Protein AF-A0A1X7VWG6-F1 (afdb_monomer_lite)

Radius of gyration: 55.81 Å; chains: 1; bounding box: 174×67×155 Å

InterPro domains:
  IPR019139 Leucine-rich repeat flightless-interacting protein 1/2 [PF09738] (57-255)
  IPR019139 Leucine-rich repeat flightless-interacting protein 1/2 [PTHR19212] (151-251)

Sequence (400 aa):
MSSPEDNTSYVDASPNKIPRSTSNSMDKSRSRSYLTKDISISIDEGDALKKISEEAEEKLQREKKKTAEARSYYIQKRVQEQANYSDEEGESGGGGDGVTTTSTPINRRLLDHDTGSPLLSRGPVRSSSRPSSSLGYSDDNLANGIDKHEKYLELESKYKEALVSQAKLYDEKTALVYQVETLKDQLEDSQQTNYQLKQSAQRQQSQILLSKHTEDSLHGDIDKLRHQIRYRDDFMETHGLHLPTIEEEDETETEKMTIQFFPMEERDQLLKQISDLKAEIEDVKTNMVVTPPSDSLLRGEETKDIVRESTRLVSEYKNKLQLSDAENTRLEGTVERLKGQVVRYKTQLEEMEKREDELLKEKRALSREARRLQSTVDDLESDNELLKRRVEQMRKKQKD

Secondary structure (DSSP, 8-state):
-------------PPP---------SSHHHHHHHHHHHHHHHHHHHHHHHHHHHHHHHHHHHHHHHHHHHHHHHHHHHHHHHHHHHHHTSS-------------------------------------PPPP------THHHHHHHHHHHHHHHHHHHHHHHHHHHHHHHHHHHHHHHHHHHHHHHHHHHHHHHHHHHHHHHHHHHHHHHHHHHHHHHHHHHHHHHHHHHHHHHHHHHTT-----------------------HHHHHHHHHHHHHHHHHHHHHHHHS-----THHHHHHHHHHHHHHHHHHHHHHHHHHHHHHHHHHHHHHHHHHHHHHHHHHHHHHHHHHHHHHHHHHHHHHHHHHHHHHHHHHHHHHHHHHHHHHHHHHHHHHHTT-

Organism: Amphimedon queenslandica (NCBI:txid400682)

pLDDT: mean 73.13, std 21.04, range [34.44, 97.81]

Foldseek 3Di:
DDDDDDDDDDDDDDDDDDDDDDDDPPPPVVVVVVVVVVVVVVVVVVVVVVVVVVVVVVVVVVVVVVVVVVVVVVVVVVVVVVVVVVVVPPDDDDDDDDDDDDDDDDDDDDDDDDDDDDDDDDDDDDDDDDDDDDDDDDVVVVVVVVVVVVVVVVVVVVVVVVVVVVVVVVVVVVVVVVVVVVVVVVVVVVVVVVVVVVVVVVVVVVVVVVVVVVVVVVVVVVVVVVVVVVVVVVVCVVVVNDDPPPPDDDDDDDDDDDPDDDDPVVVVVVVVVVVVVVVVVVVVVVVDPDPDPPPPVVVVVVVVVVVVVVVVVVVVVVVVVVVVVVVVVVVVVVVVVVVVVVVVVVVVVVVVVVVVVVVVVVVVVVVVVVVVVVVVVVVVVVVVVVVVVVVVVVVVVVVD

Structure (mmCIF, N/CA/C/O backbone):
data_AF-A0A1X7VWG6-F1
#
_entry.id   AF-A0A1X7VWG6-F1
#
loop_
_atom_site.group_PDB
_atom_site.id
_atom_site.type_symbol
_atom_site.label_atom_id
_atom_site.label_alt_id
_atom_site.label_comp_id
_atom_site.label_asym_id
_atom_site.label_entity_id
_atom_site.label_seq_id
_atom_site.pdbx_PDB_ins_code
_atom_site.Cartn_x
_atom_site.Cartn_y
_atom_site.Cartn_z
_atom_site.occupancy
_atom_site.B_iso_or_equiv
_atom_site.auth_seq_id
_atom_site.auth_comp_id
_atom_site.auth_asym_id
_atom_site.auth_atom_id
_atom_site.pdbx_PDB_model_num
ATOM 1 N N . MET A 1 1 ? -106.901 -22.732 15.974 1.00 39.72 1 MET A N 1
ATOM 2 C CA . MET A 1 1 ? -106.124 -23.782 15.283 1.00 39.72 1 MET A CA 1
ATOM 3 C C . MET A 1 1 ? -104.674 -23.533 15.648 1.00 39.72 1 MET A C 1
ATOM 5 O O . MET A 1 1 ? -104.261 -22.401 15.476 1.00 39.72 1 MET A O 1
ATOM 9 N N . SER A 1 2 ? -103.840 -24.416 16.167 1.00 38.09 2 SER A N 1
ATOM 10 C CA . SER A 1 2 ? -103.926 -25.668 16.921 1.00 38.09 2 SER A CA 1
ATOM 11 C C . SER A 1 2 ? -102.507 -25.830 17.495 1.00 38.09 2 SER A C 1
ATOM 13 O O . SER A 1 2 ? -101.545 -25.598 16.768 1.00 38.09 2 SER A O 1
ATOM 15 N N . SER A 1 3 ? -102.383 -26.187 18.772 1.00 42.78 3 SER A N 1
ATOM 16 C CA . SER A 1 3 ? -101.175 -26.793 19.381 1.00 42.78 3 SER A CA 1
ATOM 17 C C . SER A 1 3 ? -101.025 -28.257 18.868 1.00 42.78 3 SER A C 1
ATOM 19 O O . SER A 1 3 ? -101.927 -28.656 18.119 1.00 42.78 3 SER A O 1
ATOM 21 N N . PRO A 1 4 ? -100.037 -29.113 19.258 1.00 57.97 4 PRO A N 1
ATOM 22 C CA . PRO A 1 4 ? -99.090 -29.015 20.390 1.00 57.97 4 PRO A CA 1
ATOM 23 C C . PRO A 1 4 ? -97.657 -29.617 20.215 1.00 57.97 4 PRO A C 1
ATOM 25 O O . PRO A 1 4 ? -97.334 -30.225 19.203 1.00 57.97 4 PRO A O 1
ATOM 28 N N . GLU A 1 5 ? -96.830 -29.348 21.240 1.00 48.75 5 GLU A N 1
ATOM 29 C CA . GLU A 1 5 ? -95.862 -30.191 21.998 1.00 48.75 5 GLU A CA 1
ATOM 30 C C . GLU A 1 5 ? -95.100 -31.366 21.347 1.00 48.75 5 GLU A C 1
ATOM 32 O O . GLU A 1 5 ? -95.691 -32.215 20.692 1.00 48.75 5 GLU A O 1
ATOM 37 N N . ASP A 1 6 ? -93.784 -31.446 21.616 1.00 39.75 6 ASP A N 1
ATOM 38 C CA . ASP A 1 6 ? -93.112 -32.475 22.456 1.00 39.75 6 ASP A CA 1
ATOM 39 C C . ASP A 1 6 ? -91.589 -32.525 22.135 1.00 39.75 6 ASP A C 1
ATOM 41 O O . ASP A 1 6 ? -91.187 -32.546 20.978 1.00 39.75 6 ASP A O 1
ATOM 45 N N . ASN A 1 7 ? -90.675 -32.316 23.094 1.00 34.97 7 ASN A N 1
ATOM 46 C CA . ASN A 1 7 ? -90.161 -33.278 24.087 1.00 34.97 7 ASN A CA 1
ATOM 47 C C . ASN A 1 7 ? -88.907 -34.018 23.572 1.00 34.97 7 ASN A C 1
ATOM 49 O O . ASN A 1 7 ? -88.964 -34.729 22.574 1.00 34.97 7 ASN A O 1
ATOM 53 N N . THR A 1 8 ? -87.759 -33.839 24.236 1.00 44.66 8 THR A N 1
ATOM 54 C CA . THR A 1 8 ? -86.925 -34.931 24.791 1.00 44.66 8 THR A CA 1
ATOM 55 C C . THR A 1 8 ? -85.580 -34.420 25.316 1.00 44.66 8 THR A C 1
ATOM 57 O O . THR A 1 8 ? -84.874 -33.622 24.702 1.00 44.66 8 THR A O 1
ATOM 60 N N . SER A 1 9 ? -85.256 -34.915 26.505 1.00 38.38 9 SER A N 1
ATOM 61 C CA . SER A 1 9 ? -84.018 -34.769 27.253 1.00 38.38 9 SER A CA 1
ATOM 62 C C . SER A 1 9 ? -83.072 -35.957 27.007 1.00 38.38 9 SER A C 1
ATOM 64 O O . SER A 1 9 ? -83.515 -37.034 26.618 1.00 38.38 9 SER A O 1
ATOM 66 N N . TYR A 1 10 ? -81.802 -35.751 27.391 1.00 36.12 10 TYR A N 1
ATOM 67 C CA . TYR A 1 10 ? -80.808 -36.754 27.826 1.00 36.12 10 TYR A CA 1
ATOM 68 C C . TYR A 1 10 ? -80.123 -37.612 26.742 1.00 36.12 10 TYR A C 1
ATOM 70 O O . TYR A 1 10 ? -80.808 -38.326 26.030 1.00 36.12 10 TYR A O 1
ATOM 78 N N . VAL A 1 11 ? -78.775 -37.600 26.663 1.00 41.75 11 VAL A N 1
ATOM 79 C CA . VAL A 1 11 ? -77.890 -38.682 27.175 1.00 41.75 11 VAL A CA 1
ATOM 80 C C . VAL A 1 11 ? -76.445 -38.168 27.375 1.00 41.75 11 VAL A C 1
ATOM 82 O O . VAL A 1 11 ? -75.848 -37.533 26.512 1.00 41.75 11 VAL A O 1
ATOM 85 N N . ASP A 1 12 ? -75.936 -38.494 28.559 1.00 42.66 12 ASP A N 1
ATOM 86 C CA . ASP A 1 12 ? -74.574 -38.514 29.099 1.00 42.66 12 ASP A CA 1
ATOM 87 C C . ASP A 1 12 ? -73.488 -39.137 28.180 1.00 42.66 12 ASP A C 1
ATOM 89 O O . ASP A 1 12 ? -73.688 -40.202 27.593 1.00 42.66 12 ASP A O 1
ATOM 93 N N . ALA A 1 13 ? -72.303 -38.516 28.098 1.00 38.91 13 ALA A N 1
ATOM 94 C CA . ALA A 1 13 ? -71.093 -39.149 27.566 1.00 38.91 13 ALA A CA 1
ATOM 95 C C . ALA A 1 13 ? -69.836 -38.622 28.284 1.00 38.91 13 ALA A C 1
ATOM 97 O O . ALA A 1 13 ? -69.401 -37.485 28.104 1.00 38.91 13 ALA A O 1
ATOM 98 N N . SER A 1 14 ? -69.261 -39.503 29.104 1.00 45.00 14 SER A N 1
ATOM 99 C CA . SER A 1 14 ? -68.030 -39.350 29.887 1.00 45.00 14 SER A CA 1
ATOM 100 C C . SER A 1 14 ? -66.820 -38.788 29.113 1.00 45.00 14 SER A C 1
ATOM 102 O O . SER A 1 14 ? -66.649 -39.083 27.928 1.00 45.00 14 SER A O 1
ATOM 104 N N . PRO A 1 15 ? -65.894 -38.075 29.788 1.00 48.12 15 PRO A N 1
ATOM 105 C CA . PRO A 1 15 ? -64.672 -37.584 29.167 1.00 48.12 15 PRO A CA 1
ATOM 106 C C . PRO A 1 15 ? -63.685 -38.726 28.888 1.00 48.12 15 PRO A C 1
ATOM 108 O O . PRO A 1 15 ? -63.329 -39.530 29.754 1.00 48.12 15 PRO A O 1
ATOM 111 N N . ASN A 1 16 ? -63.237 -38.762 27.638 1.00 43.44 16 ASN A N 1
ATOM 112 C CA . ASN A 1 16 ? -62.308 -39.729 27.079 1.00 43.44 16 ASN A CA 1
ATOM 113 C C . ASN A 1 16 ? -60.942 -39.655 27.794 1.00 43.44 16 ASN A C 1
ATOM 115 O O . ASN A 1 16 ? -60.327 -38.592 27.892 1.00 43.44 16 ASN A O 1
ATOM 119 N N . LYS A 1 17 ? -60.461 -40.796 28.302 1.00 45.31 17 LYS A N 1
ATOM 120 C CA . LYS A 1 17 ? -59.152 -40.936 28.956 1.00 45.31 17 LYS A CA 1
ATOM 121 C C . LYS A 1 17 ? -58.031 -40.699 27.939 1.00 45.31 17 LYS A C 1
ATOM 123 O O . LYS A 1 17 ? -57.830 -41.508 27.039 1.00 45.31 17 LYS A O 1
ATOM 128 N N . ILE A 1 18 ? -57.255 -39.634 28.127 1.00 45.34 18 ILE A N 1
ATOM 129 C CA . ILE A 1 18 ? -55.963 -39.443 27.455 1.00 45.34 18 ILE A CA 1
ATOM 130 C C . ILE A 1 18 ? -54.973 -40.467 28.042 1.00 45.34 18 ILE A C 1
ATOM 132 O O . ILE A 1 18 ? -54.827 -40.523 29.270 1.00 45.34 18 ILE A O 1
ATOM 136 N N . PRO A 1 19 ? -54.278 -41.283 27.230 1.00 42.38 19 PRO A N 1
ATOM 137 C CA . PRO A 1 19 ? -53.265 -42.186 27.750 1.00 42.38 19 PRO A CA 1
ATOM 138 C C . PRO A 1 19 ? -52.040 -41.371 28.183 1.00 42.38 19 PRO A C 1
ATOM 140 O O . PRO A 1 19 ? -51.460 -40.620 27.401 1.00 42.38 19 PRO A O 1
ATOM 143 N N . ARG A 1 20 ? -51.627 -41.530 29.445 1.00 46.84 20 ARG A N 1
ATOM 144 C CA . ARG A 1 20 ? -50.318 -41.069 29.920 1.00 46.84 20 ARG A CA 1
ATOM 145 C C . ARG A 1 20 ? -49.237 -41.854 29.173 1.00 46.84 20 ARG A C 1
ATOM 147 O O . ARG A 1 20 ? -49.048 -43.037 29.445 1.00 46.84 20 ARG A O 1
ATOM 154 N N . SER A 1 21 ? -48.526 -41.204 28.254 1.00 39.91 21 SER A N 1
ATOM 155 C CA . SER A 1 21 ? -47.309 -41.757 27.663 1.00 39.91 21 SER A CA 1
ATOM 156 C C . SER A 1 21 ? -46.189 -41.724 28.700 1.00 39.91 21 SER A C 1
ATOM 158 O O . SER A 1 21 ? -45.699 -40.664 29.096 1.00 39.91 21 SER A O 1
ATOM 160 N N . THR A 1 22 ? -45.796 -42.905 29.151 1.00 46.94 22 THR A N 1
ATOM 161 C CA . THR A 1 22 ? -44.573 -43.154 29.903 1.00 46.94 22 THR A CA 1
ATOM 162 C C . THR A 1 22 ? -43.342 -42.895 29.033 1.00 46.94 22 THR A C 1
ATOM 164 O O . THR A 1 22 ? -43.281 -43.348 27.896 1.00 46.94 22 THR A O 1
ATOM 167 N N . SER A 1 23 ? -42.358 -42.212 29.627 1.00 48.56 23 SER A N 1
ATOM 168 C CA . SER A 1 23 ? -40.915 -42.295 29.350 1.00 48.56 23 SER A CA 1
ATOM 169 C C . SER A 1 23 ? -40.435 -42.159 27.897 1.00 48.56 23 SER A C 1
ATOM 171 O O . SER A 1 23 ? -40.418 -43.127 27.145 1.00 48.56 23 SER A O 1
ATOM 173 N N . ASN A 1 24 ? -39.833 -41.009 27.578 1.00 43.03 24 ASN A N 1
ATOM 174 C CA . ASN A 1 24 ? -38.799 -40.938 26.544 1.00 43.03 24 ASN A CA 1
ATOM 175 C C . ASN A 1 24 ? -37.563 -40.208 27.101 1.00 43.03 24 ASN A C 1
ATOM 177 O O . ASN A 1 24 ? -37.384 -39.006 26.921 1.00 43.03 24 ASN A O 1
ATOM 181 N N . SER A 1 25 ? -36.726 -40.939 27.849 1.00 46.69 25 SER A N 1
ATOM 182 C CA . SER A 1 25 ? -35.428 -40.454 28.354 1.00 46.69 25 SER A CA 1
ATOM 183 C C . SER A 1 25 ? -34.228 -41.018 27.579 1.00 46.69 25 SER A C 1
ATOM 185 O O . SER A 1 25 ? -33.096 -40.858 28.029 1.00 46.69 25 SER A O 1
ATOM 187 N N . MET A 1 26 ? -34.436 -41.677 26.432 1.00 52.75 26 MET A N 1
ATOM 188 C CA . MET A 1 26 ? -33.355 -42.362 25.706 1.00 52.75 26 MET A CA 1
ATOM 189 C C . MET A 1 26 ? -32.724 -41.589 24.538 1.00 52.75 26 MET A C 1
ATOM 191 O O . MET A 1 26 ? -31.754 -42.088 23.976 1.00 52.75 26 MET A O 1
ATOM 195 N N . ASP A 1 27 ? -33.166 -40.370 24.206 1.00 50.59 27 ASP A N 1
ATOM 196 C CA . ASP A 1 27 ? -32.679 -39.698 22.981 1.00 50.59 27 ASP A CA 1
ATOM 197 C C . ASP A 1 27 ? -31.819 -38.438 23.197 1.00 50.59 27 ASP A C 1
ATOM 199 O O . ASP A 1 27 ? -31.278 -37.865 22.259 1.00 50.59 27 ASP A O 1
ATOM 203 N N . LYS A 1 28 ? -31.589 -38.015 24.449 1.00 49.47 28 LYS A N 1
ATOM 204 C CA . LYS A 1 28 ? -30.690 -36.873 24.732 1.00 49.47 28 LYS A CA 1
ATOM 205 C C . LYS A 1 28 ? -29.207 -37.255 24.744 1.00 49.47 28 LYS A C 1
ATOM 207 O O . LYS A 1 28 ? -28.359 -36.409 24.468 1.00 49.47 28 LYS A O 1
ATOM 212 N N . SER A 1 29 ? -28.884 -38.516 25.034 1.00 53.94 29 SER A N 1
ATOM 213 C CA . SER A 1 29 ? -27.495 -38.994 25.117 1.00 53.94 29 SER A CA 1
ATOM 214 C C . SER A 1 29 ? -26.881 -39.264 23.742 1.00 53.94 29 SER A C 1
ATOM 216 O O . SER A 1 29 ? -25.688 -39.040 23.556 1.00 53.94 29 SER A O 1
ATOM 218 N N . ARG A 1 30 ? -27.689 -39.680 22.754 1.00 54.09 30 ARG A N 1
ATOM 219 C CA . ARG A 1 30 ? -27.232 -39.868 21.370 1.00 54.09 30 ARG A CA 1
ATOM 220 C C . ARG A 1 30 ? -26.955 -38.531 20.687 1.00 54.09 30 ARG A C 1
ATOM 222 O O . ARG A 1 30 ? -25.843 -38.346 20.210 1.00 54.09 30 ARG A O 1
ATOM 229 N N . SER A 1 31 ? -27.875 -37.564 20.737 1.00 54.50 31 SER A N 1
ATOM 230 C CA . SER A 1 31 ? -27.630 -36.228 20.162 1.00 54.50 31 SER A CA 1
ATOM 231 C C . SER A 1 31 ? -26.478 -35.477 20.838 1.00 54.50 31 SER A C 1
ATOM 233 O O . SER A 1 31 ? -25.708 -34.820 20.145 1.00 54.50 31 SER A O 1
ATOM 235 N N . ARG A 1 32 ? -26.290 -35.622 22.162 1.00 54.19 32 ARG A N 1
ATOM 236 C CA . ARG A 1 32 ? -25.093 -35.091 22.841 1.00 54.19 32 ARG A CA 1
ATOM 237 C C . ARG A 1 32 ? -23.807 -35.759 22.356 1.00 54.19 32 ARG A C 1
ATOM 239 O O . ARG A 1 32 ? -22.836 -35.048 22.155 1.00 54.19 32 ARG A O 1
ATOM 246 N N . SER A 1 33 ? -23.811 -37.077 22.135 1.00 57.66 33 SER A N 1
ATOM 247 C CA . SER A 1 33 ? -22.634 -37.828 21.673 1.00 57.66 33 SER A CA 1
ATOM 248 C C . SER A 1 33 ? -22.170 -37.445 20.267 1.00 57.66 33 SER A C 1
ATOM 250 O O . SER A 1 33 ? -20.972 -37.549 20.004 1.00 57.66 33 SER A O 1
ATOM 252 N N . TYR A 1 34 ? -23.081 -37.071 19.364 1.00 53.56 34 TYR A N 1
ATOM 253 C CA . TYR A 1 34 ? -22.711 -36.623 18.017 1.00 53.56 34 TYR A CA 1
ATOM 254 C C . TYR A 1 34 ? -22.183 -35.187 18.051 1.00 53.56 34 TYR A C 1
ATOM 256 O O . TYR A 1 34 ? -21.086 -34.946 17.563 1.00 53.56 34 TYR A O 1
ATOM 264 N N . LEU A 1 35 ? -22.853 -34.280 18.777 1.00 57.31 35 LEU A N 1
ATOM 265 C CA . LEU A 1 35 ? -22.359 -32.910 18.963 1.00 57.31 35 LEU A CA 1
ATOM 266 C C . LEU A 1 35 ? -20.984 -32.863 19.639 1.00 57.31 35 LEU A C 1
ATOM 268 O O . LEU A 1 35 ? -20.124 -32.103 19.213 1.00 57.31 35 LEU A O 1
ATOM 272 N N . THR A 1 36 ? -20.742 -33.665 20.682 1.00 57.62 36 THR A N 1
ATOM 273 C CA . THR A 1 36 ? -19.430 -33.664 21.347 1.00 57.62 36 THR A CA 1
ATOM 274 C C . THR A 1 36 ? -18.334 -34.252 20.471 1.00 57.62 36 THR A C 1
ATOM 276 O O . THR A 1 36 ? -17.204 -33.793 20.583 1.00 57.62 36 THR A O 1
ATOM 279 N N . LYS A 1 37 ? -18.650 -35.222 19.597 1.00 59.47 37 LYS A N 1
ATOM 280 C CA . LYS A 1 37 ? -17.688 -35.767 18.629 1.00 59.47 37 LYS A CA 1
ATOM 281 C C . LYS A 1 37 ? -17.333 -34.749 17.549 1.00 59.47 37 LYS A C 1
ATOM 283 O O . LYS A 1 37 ? -16.150 -34.558 17.294 1.00 59.47 37 LYS A O 1
ATOM 288 N N . ASP A 1 38 ? -18.319 -34.059 16.988 1.00 57.53 38 ASP A N 1
ATOM 289 C CA . ASP A 1 38 ? -18.089 -33.049 15.949 1.00 57.53 38 ASP A CA 1
ATOM 290 C C . ASP A 1 38 ? -17.334 -31.828 16.502 1.00 57.53 38 ASP A C 1
ATOM 292 O O . ASP A 1 38 ? -16.437 -31.300 15.848 1.00 57.53 38 ASP A O 1
ATOM 296 N N . ILE A 1 39 ? -17.613 -31.435 17.752 1.00 57.47 39 ILE A N 1
ATOM 297 C CA . ILE A 1 39 ? -16.854 -30.390 18.454 1.00 57.47 39 ILE A CA 1
ATOM 298 C C . ILE A 1 39 ? -15.411 -30.845 18.716 1.00 57.47 39 ILE A C 1
ATOM 300 O O . ILE A 1 39 ? -14.491 -30.072 18.470 1.00 57.47 39 ILE A O 1
ATOM 304 N N . SER A 1 40 ? -15.181 -32.086 19.165 1.00 57.69 40 SER A N 1
ATOM 305 C CA . SER A 1 40 ? -13.812 -32.590 19.367 1.00 57.69 40 SER A CA 1
ATOM 306 C C . SER A 1 40 ? -13.024 -32.707 18.058 1.00 57.69 40 SER A C 1
ATOM 308 O O . SER A 1 40 ? -11.878 -32.282 18.015 1.00 57.69 40 SER A O 1
ATOM 310 N N . ILE A 1 41 ? -13.651 -33.180 16.973 1.00 59.59 41 ILE A N 1
ATOM 311 C CA . ILE A 1 41 ? -13.011 -33.292 15.652 1.00 59.59 41 ILE A CA 1
ATOM 312 C C . ILE A 1 41 ? -12.660 -31.900 15.105 1.00 59.59 41 ILE A C 1
ATOM 314 O O . ILE A 1 41 ? -11.573 -31.709 14.570 1.00 59.59 41 ILE A O 1
ATOM 318 N N . SER A 1 42 ? -13.534 -30.907 15.301 1.00 59.69 42 SER A N 1
ATOM 319 C CA . SER A 1 42 ? -13.276 -29.525 14.883 1.00 59.69 42 SER A CA 1
ATOM 320 C C . SER A 1 42 ? -12.175 -28.836 15.700 1.00 59.69 42 SER A C 1
ATOM 322 O O . SER A 1 42 ? -11.487 -27.967 15.163 1.00 59.69 42 SER A O 1
ATOM 324 N N . ILE A 1 43 ? -12.007 -29.187 16.980 1.00 60.03 43 ILE A N 1
ATOM 325 C CA . ILE A 1 43 ? -10.912 -28.682 17.824 1.00 60.03 43 ILE A CA 1
ATOM 326 C C . ILE A 1 43 ? -9.584 -29.321 17.392 1.00 60.03 43 ILE A C 1
ATOM 328 O O . ILE A 1 43 ? -8.602 -28.604 17.204 1.00 60.03 43 ILE A O 1
ATOM 332 N N . ASP A 1 44 ? -9.580 -30.630 17.131 1.00 67.19 44 ASP A N 1
ATOM 333 C CA . ASP A 1 44 ? -8.394 -31.361 16.674 1.00 67.19 44 ASP A CA 1
ATOM 334 C C . ASP A 1 44 ? -7.935 -30.911 15.268 1.00 67.19 44 ASP A C 1
ATOM 336 O O . ASP A 1 44 ? -6.735 -30.751 15.027 1.00 67.19 44 ASP A O 1
ATOM 340 N N . GLU A 1 45 ? -8.865 -30.631 14.342 1.00 69.06 45 GLU A N 1
ATOM 341 C CA . GLU A 1 45 ? -8.546 -30.016 13.040 1.00 69.06 45 GLU A CA 1
ATOM 342 C C . GLU A 1 45 ? -8.037 -28.577 13.188 1.00 69.06 45 GLU A C 1
ATOM 344 O O . GLU A 1 45 ? -7.093 -28.184 12.500 1.00 69.06 45 GLU A O 1
ATOM 349 N N . GLY A 1 46 ? -8.614 -27.791 14.102 1.00 72.75 46 GLY A N 1
ATOM 350 C CA . GLY A 1 46 ? -8.161 -26.429 14.391 1.00 72.75 46 GLY A CA 1
ATOM 351 C C . GLY A 1 46 ? -6.718 -26.386 14.902 1.00 72.75 46 GLY A C 1
ATOM 352 O O . GLY A 1 46 ? -5.915 -25.571 14.439 1.00 72.75 46 GLY A O 1
ATOM 353 N N . ASP A 1 47 ? -6.360 -27.309 15.794 1.00 75.12 47 ASP A N 1
ATOM 354 C CA . ASP A 1 47 ? -5.003 -27.439 16.326 1.00 75.12 47 ASP A CA 1
ATOM 355 C C . ASP A 1 47 ? -4.011 -27.979 15.282 1.00 75.12 47 ASP A C 1
ATOM 357 O O . ASP A 1 47 ? -2.853 -27.545 15.239 1.00 75.12 47 ASP A O 1
ATOM 361 N N . ALA A 1 48 ? -4.451 -28.868 14.386 1.00 76.00 48 ALA A N 1
ATOM 362 C CA . ALA A 1 48 ? -3.645 -29.332 13.256 1.00 76.00 48 ALA A CA 1
ATOM 363 C C . ALA A 1 48 ? -3.366 -28.205 12.243 1.00 76.00 48 ALA A C 1
ATOM 365 O O . ALA A 1 48 ? -2.224 -28.023 11.814 1.00 76.00 48 ALA A O 1
ATOM 366 N N . LEU A 1 49 ? -4.375 -27.396 11.908 1.00 74.81 49 LEU A N 1
ATOM 367 C CA . LEU A 1 49 ? -4.233 -26.248 11.006 1.00 74.81 49 LEU A CA 1
ATOM 368 C C . LEU A 1 49 ? -3.329 -25.161 11.595 1.00 74.81 49 LEU A C 1
ATOM 370 O O . LEU A 1 49 ? -2.537 -24.555 10.869 1.00 74.81 49 LEU A O 1
ATOM 374 N N . LYS A 1 50 ? -3.391 -24.947 12.913 1.00 79.88 50 LYS A N 1
ATOM 375 C CA . LYS A 1 50 ? -2.504 -24.015 13.613 1.00 79.88 50 LYS A CA 1
ATOM 376 C C . LYS A 1 50 ? -1.040 -24.457 13.533 1.00 79.88 50 LYS A C 1
ATOM 378 O O . LYS A 1 50 ? -0.192 -23.633 13.205 1.00 79.88 50 LYS A O 1
ATOM 383 N N . LYS A 1 51 ? -0.754 -25.751 13.726 1.00 83.56 51 LYS A N 1
ATOM 384 C CA . LYS A 1 51 ? 0.602 -26.312 13.568 1.00 83.56 51 LYS A CA 1
ATOM 385 C C . LYS A 1 51 ? 1.129 -26.198 12.139 1.00 83.56 51 LYS A C 1
ATOM 387 O O . LYS A 1 51 ? 2.289 -25.855 11.955 1.00 83.56 51 LYS A O 1
ATOM 392 N N . ILE A 1 52 ? 0.285 -26.428 11.131 1.00 81.69 52 ILE A N 1
ATOM 393 C CA . ILE A 1 52 ? 0.673 -26.276 9.718 1.00 81.69 52 ILE A CA 1
ATOM 394 C C . ILE A 1 52 ? 0.983 -24.809 9.390 1.00 81.69 52 ILE A C 1
ATOM 396 O O . ILE A 1 52 ? 1.951 -24.523 8.687 1.00 81.69 52 ILE A O 1
ATOM 400 N N . SER A 1 53 ? 0.188 -23.871 9.916 1.00 77.81 53 SER A N 1
ATOM 401 C CA . SER A 1 53 ? 0.449 -22.434 9.766 1.00 77.81 53 SER A CA 1
ATOM 402 C C . SER A 1 53 ? 1.763 -22.026 10.432 1.00 77.81 53 SER A C 1
ATOM 404 O O . SER A 1 53 ? 2.539 -21.280 9.842 1.00 77.81 53 SER A O 1
ATOM 406 N N . GLU A 1 54 ? 2.014 -22.519 11.643 1.00 87.75 54 GLU A N 1
ATOM 407 C CA . GLU A 1 54 ? 3.224 -22.228 12.412 1.00 87.75 54 GLU A CA 1
ATOM 408 C C . GLU A 1 54 ? 4.473 -22.813 11.732 1.00 87.75 54 GLU A C 1
ATOM 410 O O . GLU A 1 54 ? 5.465 -22.110 11.562 1.00 87.75 54 GLU A O 1
ATOM 415 N N . GLU A 1 55 ? 4.402 -24.048 11.222 1.00 87.56 55 GLU A N 1
ATOM 416 C CA . GLU A 1 55 ? 5.485 -24.687 10.463 1.00 87.56 55 GLU A CA 1
ATOM 417 C C . GLU A 1 55 ? 5.767 -23.970 9.128 1.00 87.56 55 GLU A C 1
ATOM 419 O O . GLU A 1 55 ? 6.927 -23.795 8.739 1.00 87.56 55 GLU A O 1
ATOM 424 N N . ALA A 1 56 ? 4.727 -23.508 8.427 1.00 85.31 56 ALA A N 1
ATOM 425 C CA . ALA A 1 56 ? 4.874 -22.735 7.196 1.00 85.31 56 ALA A CA 1
ATOM 426 C C . ALA A 1 56 ? 5.525 -21.364 7.448 1.00 85.31 56 ALA A C 1
ATOM 428 O O . ALA A 1 56 ? 6.396 -20.943 6.680 1.00 85.31 56 ALA A O 1
ATOM 429 N N . GLU A 1 57 ? 5.147 -20.690 8.536 1.00 80.00 57 GLU A N 1
ATOM 430 C CA . GLU A 1 57 ? 5.731 -19.411 8.940 1.00 80.00 57 GLU A CA 1
ATOM 431 C C . GLU A 1 57 ? 7.197 -19.572 9.357 1.00 80.00 57 GLU A C 1
ATOM 433 O O . GLU A 1 57 ? 8.065 -18.836 8.885 1.00 80.00 57 GLU A O 1
ATOM 438 N N . GLU A 1 58 ? 7.510 -20.598 10.144 1.00 88.88 58 GLU A N 1
ATOM 439 C CA . GLU A 1 58 ? 8.881 -20.938 10.515 1.00 88.88 58 GLU A CA 1
ATOM 440 C C . GLU A 1 58 ? 9.750 -21.263 9.289 1.00 88.88 58 GLU A C 1
ATOM 442 O O . GLU A 1 58 ? 10.924 -20.889 9.215 1.00 88.88 58 GLU A O 1
ATOM 447 N N . LYS A 1 59 ? 9.191 -21.965 8.298 1.00 89.88 59 LYS A N 1
ATOM 448 C CA . LYS A 1 59 ? 9.893 -22.290 7.052 1.00 89.88 59 LYS A CA 1
ATOM 449 C C . LYS A 1 59 ? 10.176 -21.037 6.225 1.00 89.88 59 LYS A C 1
ATOM 451 O O . LYS A 1 59 ? 11.288 -20.903 5.713 1.00 89.88 59 LYS A O 1
ATOM 456 N N . LEU A 1 60 ? 9.223 -20.107 6.154 1.00 84.75 60 LEU A N 1
ATOM 457 C CA . LEU A 1 60 ? 9.412 -18.806 5.511 1.00 84.75 60 LEU A CA 1
ATOM 458 C C . LEU A 1 60 ? 10.473 -17.972 6.242 1.00 84.75 60 LEU A C 1
ATOM 460 O O . LEU A 1 60 ? 11.346 -17.393 5.603 1.00 84.75 60 LEU A O 1
ATOM 464 N N . GLN A 1 61 ? 10.460 -17.953 7.576 1.00 86.19 61 GLN A N 1
ATOM 465 C CA . GLN A 1 61 ? 11.469 -17.248 8.369 1.00 86.19 61 GLN A CA 1
ATOM 466 C C . GLN A 1 61 ? 12.871 -17.843 8.195 1.00 86.19 61 GLN A C 1
ATOM 468 O O . GLN A 1 61 ? 13.841 -17.096 8.083 1.00 86.19 61 GLN A O 1
ATOM 473 N N . ARG A 1 62 ? 13.003 -19.175 8.119 1.00 87.62 62 ARG A N 1
ATOM 474 C CA . ARG A 1 62 ? 14.289 -19.837 7.828 1.00 87.62 62 ARG A CA 1
ATOM 475 C C . ARG A 1 62 ? 14.812 -19.490 6.436 1.00 87.62 62 ARG A C 1
ATOM 477 O O . ARG A 1 62 ? 16.018 -19.327 6.277 1.00 87.62 62 ARG A O 1
ATOM 484 N N . GLU A 1 63 ? 13.932 -19.388 5.446 1.00 87.88 63 GLU A N 1
ATOM 485 C CA . GLU A 1 63 ? 14.293 -18.993 4.081 1.00 87.88 63 GLU A CA 1
ATOM 486 C C . GLU A 1 63 ? 14.739 -17.523 4.045 1.00 87.88 63 GLU A C 1
ATOM 488 O O . GLU A 1 63 ? 15.874 -17.246 3.658 1.00 87.88 63 GLU A O 1
ATOM 493 N N . LYS A 1 64 ? 13.954 -16.612 4.638 1.00 87.00 64 LYS A N 1
ATOM 494 C CA . LYS A 1 64 ? 14.328 -15.198 4.810 1.00 87.00 64 LYS A CA 1
ATOM 495 C C . LYS A 1 64 ? 15.656 -15.029 5.552 1.00 87.00 64 LYS A C 1
ATOM 497 O O . LYS A 1 64 ? 16.485 -14.218 5.146 1.00 87.00 64 LYS A O 1
ATOM 502 N N . LYS A 1 65 ? 15.897 -15.817 6.606 1.00 87.19 65 LYS A N 1
ATOM 503 C CA . LYS A 1 65 ? 17.154 -15.803 7.366 1.00 87.19 65 LYS A CA 1
ATOM 504 C C . LYS A 1 65 ? 18.340 -16.271 6.520 1.00 87.19 65 LYS A C 1
ATOM 506 O O . LYS A 1 65 ? 19.358 -15.591 6.512 1.00 87.19 65 LYS A O 1
ATOM 511 N N . LYS A 1 66 ? 18.205 -17.363 5.760 1.00 84.56 66 LYS A N 1
ATOM 512 C CA . LYS A 1 66 ? 19.254 -17.829 4.831 1.00 84.56 66 LYS A CA 1
ATOM 513 C C . LYS A 1 66 ? 19.565 -16.790 3.757 1.00 84.56 66 LYS A C 1
ATOM 515 O O . LYS A 1 66 ? 20.730 -16.559 3.446 1.00 84.56 66 LYS A O 1
ATOM 520 N N . THR A 1 67 ? 18.539 -16.144 3.215 1.00 84.31 67 THR A N 1
ATOM 521 C CA . THR A 1 67 ? 18.695 -15.104 2.194 1.00 84.31 67 THR A CA 1
ATOM 522 C C . THR A 1 67 ? 19.354 -13.849 2.774 1.00 84.31 67 THR A C 1
ATOM 524 O O . THR A 1 67 ? 20.249 -13.282 2.148 1.00 84.31 67 THR A O 1
ATOM 527 N N . ALA A 1 68 ? 19.005 -13.451 4.000 1.00 86.31 68 ALA A N 1
ATOM 528 C CA . ALA A 1 68 ? 19.672 -12.364 4.715 1.00 86.31 68 ALA A CA 1
ATOM 529 C C . ALA A 1 68 ? 21.138 -12.692 5.055 1.00 86.31 68 ALA A C 1
ATOM 531 O O . ALA A 1 68 ? 22.012 -11.848 4.867 1.00 86.31 68 ALA A O 1
ATOM 532 N N . GLU A 1 69 ? 21.429 -13.922 5.489 1.00 86.00 69 GLU A N 1
ATOM 533 C CA . GLU A 1 69 ? 22.793 -14.404 5.745 1.00 86.00 69 GLU A CA 1
ATOM 534 C C . GLU A 1 69 ? 23.633 -14.429 4.459 1.00 86.00 69 GLU A C 1
ATOM 536 O O . GLU A 1 69 ? 24.775 -13.973 4.467 1.00 86.00 69 GLU A O 1
ATOM 541 N N . ALA A 1 70 ? 23.062 -14.860 3.330 1.00 85.44 70 ALA A N 1
ATOM 542 C CA . ALA A 1 70 ? 23.729 -14.807 2.030 1.00 85.44 70 ALA A CA 1
ATOM 543 C C . ALA A 1 70 ? 24.029 -13.360 1.599 1.00 85.44 70 ALA A C 1
ATOM 545 O O . ALA A 1 70 ? 25.148 -13.061 1.180 1.00 85.44 70 ALA A O 1
ATOM 546 N N . ARG A 1 71 ? 23.063 -12.440 1.751 1.00 84.00 71 ARG A N 1
ATOM 547 C CA . ARG A 1 71 ? 23.257 -11.005 1.466 1.00 84.00 71 ARG A CA 1
ATOM 548 C C . ARG A 1 71 ? 24.348 -10.402 2.361 1.00 84.00 71 ARG A C 1
ATOM 550 O O . ARG A 1 71 ? 25.237 -9.713 1.864 1.00 84.00 71 ARG A O 1
ATOM 557 N N . SER A 1 72 ? 24.328 -10.705 3.659 1.00 84.38 72 SER A N 1
ATOM 558 C CA . SER A 1 72 ? 25.339 -10.250 4.620 1.00 84.38 72 SER A CA 1
ATOM 559 C C . SER A 1 72 ? 26.733 -10.788 4.288 1.00 84.38 72 SER A C 1
ATOM 561 O O . SER A 1 72 ? 27.688 -10.014 4.289 1.00 84.38 72 SER A O 1
ATOM 563 N N . TYR A 1 73 ? 26.845 -12.065 3.914 1.00 90.38 73 TYR A N 1
ATOM 564 C CA . TYR A 1 73 ? 28.104 -12.679 3.493 1.00 90.38 73 TYR A CA 1
ATOM 565 C C . TYR A 1 73 ? 28.693 -12.001 2.248 1.00 90.38 73 TYR A C 1
ATOM 567 O O . TYR A 1 73 ? 29.886 -11.704 2.218 1.00 90.38 73 TYR A O 1
ATOM 575 N N . TYR A 1 74 ? 27.872 -11.696 1.238 1.00 83.06 74 TYR A N 1
ATOM 576 C CA . TYR A 1 74 ? 28.333 -10.995 0.033 1.00 83.06 74 TYR A CA 1
ATOM 577 C C . TYR A 1 74 ? 28.827 -9.575 0.328 1.00 83.06 74 TYR A C 1
ATOM 579 O O . TYR A 1 74 ? 29.869 -9.167 -0.187 1.00 83.06 74 TYR A O 1
ATOM 587 N N . ILE A 1 75 ? 28.110 -8.835 1.176 1.00 85.75 75 ILE A N 1
ATOM 588 C CA . ILE A 1 75 ? 28.517 -7.490 1.599 1.00 85.75 75 ILE A CA 1
ATOM 589 C C . ILE A 1 75 ? 29.828 -7.563 2.384 1.00 85.75 75 ILE A C 1
ATOM 591 O O . ILE A 1 75 ? 30.767 -6.832 2.079 1.00 85.75 75 ILE A O 1
ATOM 595 N N . GLN A 1 76 ? 29.927 -8.480 3.345 1.00 87.69 76 GLN A N 1
ATOM 596 C CA . GLN A 1 76 ? 31.128 -8.656 4.154 1.00 87.69 76 GLN A CA 1
ATOM 597 C C . GLN A 1 76 ? 32.336 -9.067 3.305 1.00 87.69 76 GLN A C 1
ATOM 599 O O . GLN A 1 76 ? 33.424 -8.530 3.499 1.00 87.69 76 GLN A O 1
ATOM 604 N N . LYS A 1 77 ? 32.144 -9.950 2.319 1.00 86.44 77 LYS A N 1
ATOM 605 C CA . LYS A 1 77 ? 33.195 -10.348 1.379 1.00 86.44 77 LYS A CA 1
ATOM 606 C C . LYS A 1 77 ? 33.686 -9.168 0.534 1.00 86.44 77 LYS A C 1
ATOM 608 O O . LYS A 1 77 ? 34.893 -9.000 0.401 1.00 86.44 77 LYS A O 1
ATOM 613 N N . ARG A 1 78 ? 32.788 -8.301 0.041 1.00 74.88 78 ARG A N 1
ATOM 614 C CA . ARG A 1 78 ? 33.194 -7.074 -0.677 1.00 74.88 78 ARG A CA 1
ATOM 615 C C . ARG A 1 78 ? 33.929 -6.081 0.217 1.00 74.88 78 ARG A C 1
ATOM 617 O O . ARG A 1 78 ? 34.896 -5.476 -0.231 1.00 74.88 78 ARG A O 1
ATOM 624 N N . VAL A 1 79 ? 33.486 -5.912 1.463 1.00 83.00 79 VAL A N 1
ATOM 625 C CA . VAL A 1 79 ? 34.167 -5.045 2.439 1.00 83.00 79 VAL A CA 1
ATOM 626 C C . VAL A 1 79 ? 35.569 -5.580 2.743 1.00 83.00 79 VAL A C 1
ATOM 628 O O . VAL A 1 79 ? 36.516 -4.805 2.820 1.00 83.00 79 VAL A O 1
ATOM 631 N N . GLN A 1 80 ? 35.727 -6.899 2.852 1.00 78.69 80 GLN A N 1
ATOM 632 C CA . GLN A 1 80 ? 37.025 -7.527 3.086 1.00 78.69 80 GLN A CA 1
ATOM 633 C C . GLN A 1 80 ? 37.959 -7.431 1.870 1.00 78.69 80 GLN A C 1
ATOM 635 O O . GLN A 1 80 ? 39.145 -7.171 2.036 1.00 78.69 80 GLN A O 1
ATOM 640 N N . GLU A 1 81 ? 37.433 -7.566 0.651 1.00 77.38 81 GLU A N 1
ATOM 641 C CA . GLU A 1 81 ? 38.194 -7.307 -0.579 1.00 77.38 81 GLU A CA 1
ATOM 642 C C . GLU A 1 81 ? 38.655 -5.841 -0.652 1.00 77.38 81 GLU A C 1
ATOM 644 O O . GL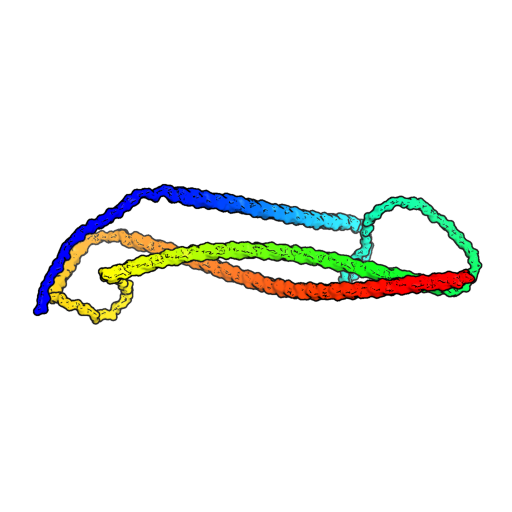U A 1 81 ? 39.812 -5.587 -0.970 1.00 77.38 81 GLU A O 1
ATOM 649 N N . GLN A 1 82 ? 37.809 -4.874 -0.279 1.00 72.38 82 GLN A N 1
ATOM 650 C CA . GLN A 1 82 ? 38.206 -3.459 -0.207 1.00 72.38 82 GLN A CA 1
ATOM 651 C C . GLN A 1 82 ? 39.274 -3.189 0.862 1.00 72.38 82 GLN A C 1
ATOM 653 O O . GLN A 1 82 ? 40.192 -2.408 0.619 1.00 72.38 82 GLN A O 1
ATOM 658 N N . ALA A 1 83 ? 39.187 -3.846 2.021 1.00 73.44 83 ALA A N 1
ATOM 659 C CA . ALA A 1 83 ? 40.198 -3.729 3.069 1.00 73.44 83 ALA A CA 1
ATOM 660 C C . ALA A 1 83 ? 41.558 -4.284 2.610 1.00 73.44 83 ALA A C 1
ATOM 662 O O . ALA A 1 83 ? 42.573 -3.618 2.782 1.00 73.44 83 ALA A O 1
ATOM 663 N N . ASN A 1 84 ? 41.570 -5.435 1.931 1.00 66.44 84 ASN A N 1
ATOM 664 C CA . ASN A 1 84 ? 42.801 -6.035 1.409 1.00 66.44 84 ASN A CA 1
ATOM 665 C C . ASN A 1 84 ? 43.459 -5.185 0.303 1.00 66.44 84 ASN A C 1
ATOM 667 O O . ASN A 1 84 ? 44.680 -5.141 0.223 1.00 66.44 84 ASN A O 1
ATOM 671 N N . TYR A 1 85 ? 42.676 -4.468 -0.513 1.00 58.31 85 TYR A N 1
ATOM 672 C CA . TYR A 1 85 ? 43.207 -3.505 -1.494 1.00 58.31 85 TYR A CA 1
ATOM 673 C C . TYR A 1 85 ? 43.798 -2.240 -0.847 1.00 58.31 85 TYR A C 1
ATOM 675 O O . TYR A 1 85 ? 44.635 -1.577 -1.453 1.00 58.31 85 TYR A O 1
ATOM 683 N N . SER A 1 86 ? 43.372 -1.897 0.372 1.00 57.56 86 SER A N 1
ATOM 684 C CA . SER A 1 86 ? 43.833 -0.694 1.080 1.00 57.56 86 SER A CA 1
ATOM 685 C C . SER A 1 86 ? 45.218 -0.875 1.716 1.00 57.56 86 SER A C 1
ATOM 687 O O . SER A 1 86 ? 45.934 0.107 1.892 1.00 57.56 86 SER A O 1
ATOM 689 N N . ASP A 1 87 ? 45.605 -2.116 2.028 1.00 51.75 87 ASP A N 1
ATOM 690 C CA . ASP A 1 87 ? 46.921 -2.444 2.592 1.00 51.75 87 ASP A CA 1
ATOM 691 C C . ASP A 1 87 ? 48.024 -2.567 1.515 1.00 51.75 87 ASP A C 1
ATOM 693 O O . ASP A 1 87 ? 49.203 -2.426 1.838 1.00 51.75 87 ASP A O 1
ATOM 697 N N . GLU A 1 88 ? 47.680 -2.765 0.232 1.00 52.53 88 GLU A N 1
ATOM 698 C CA . GLU A 1 88 ? 48.665 -2.884 -0.865 1.00 52.53 88 GLU A CA 1
ATOM 699 C C . GLU A 1 88 ? 49.116 -1.533 -1.471 1.00 52.53 88 GLU A C 1
ATOM 701 O O . GLU A 1 88 ? 50.167 -1.478 -2.108 1.00 52.53 88 GLU A O 1
ATOM 706 N N . GLU A 1 89 ? 48.403 -0.419 -1.240 1.00 48.22 89 GLU A N 1
ATOM 707 C CA . GLU A 1 89 ? 48.812 0.926 -1.715 1.00 48.22 89 GLU A CA 1
ATOM 708 C C . GLU A 1 89 ? 49.660 1.727 -0.698 1.00 48.22 89 GLU A C 1
ATOM 710 O O . GLU A 1 89 ? 50.013 2.883 -0.937 1.00 48.22 89 GLU A O 1
ATOM 715 N N . GLY A 1 90 ? 50.048 1.119 0.429 1.00 42.88 90 GLY A N 1
ATOM 716 C CA . GLY A 1 90 ? 50.828 1.768 1.492 1.00 42.88 90 GLY A CA 1
ATOM 717 C C . GLY A 1 90 ? 52.331 1.946 1.224 1.00 42.88 90 GLY A C 1
ATOM 718 O O . GLY A 1 90 ? 53.021 2.532 2.058 1.00 42.88 90 GLY A O 1
ATOM 719 N N . GLU A 1 91 ? 52.865 1.469 0.093 1.00 45.56 91 GLU A N 1
ATOM 720 C CA . GLU A 1 91 ? 54.316 1.429 -0.151 1.00 45.56 91 GLU A CA 1
ATOM 721 C C . GLU A 1 91 ? 54.733 2.020 -1.514 1.00 45.56 91 GLU A C 1
ATOM 723 O O . GLU A 1 91 ? 55.388 1.384 -2.337 1.00 45.56 91 GLU A O 1
ATOM 728 N N . SER A 1 92 ? 54.399 3.288 -1.776 1.00 37.59 92 SER A N 1
ATOM 729 C CA . SER A 1 92 ? 55.194 4.108 -2.706 1.00 37.59 92 SER A CA 1
ATOM 730 C C . SER A 1 92 ? 54.968 5.605 -2.500 1.00 37.59 92 SER A C 1
ATOM 732 O O . SER A 1 92 ? 53.835 6.063 -2.412 1.00 37.59 92 SER A O 1
ATOM 734 N N . GLY A 1 93 ? 56.073 6.353 -2.390 1.00 37.09 93 GLY A N 1
ATOM 735 C CA . GLY A 1 93 ? 56.141 7.788 -2.071 1.00 37.09 93 GLY A CA 1
ATOM 736 C C . GLY A 1 93 ? 55.397 8.706 -3.052 1.00 37.09 93 GLY A C 1
ATOM 737 O O . GLY A 1 93 ? 54.912 8.284 -4.088 1.00 37.09 93 GLY A O 1
ATOM 738 N N . GLY A 1 94 ? 55.277 10.012 -2.844 1.00 37.28 94 GLY A N 1
ATOM 739 C CA . GLY A 1 94 ? 55.985 10.946 -1.983 1.00 37.28 94 GLY A CA 1
ATOM 740 C C . GLY A 1 94 ? 55.950 12.315 -2.682 1.00 37.28 94 GLY A C 1
ATOM 741 O O . GLY A 1 94 ? 56.304 12.400 -3.852 1.00 37.28 94 GLY A O 1
ATOM 742 N N . GLY A 1 95 ? 55.556 13.369 -1.959 1.00 36.84 95 GLY A N 1
ATOM 743 C CA . GLY A 1 95 ? 55.839 14.775 -2.294 1.00 36.84 95 GLY A CA 1
ATOM 744 C C . GLY A 1 95 ? 54.820 15.547 -3.152 1.00 36.84 95 GLY A C 1
ATOM 745 O O . GLY A 1 95 ? 54.523 15.162 -4.276 1.00 36.84 95 GLY A O 1
ATOM 746 N N . GLY A 1 96 ? 54.417 16.727 -2.655 1.00 35.28 96 GLY A N 1
ATOM 747 C CA . GLY A 1 96 ? 54.179 17.909 -3.499 1.00 35.28 96 GLY A CA 1
ATOM 748 C C . GLY A 1 96 ? 52.782 18.544 -3.484 1.00 35.28 96 GLY A C 1
ATOM 749 O O . GLY A 1 96 ? 51.926 18.144 -4.256 1.00 35.28 96 GLY A O 1
ATOM 750 N N . ASP A 1 97 ? 52.647 19.584 -2.653 1.00 35.38 97 ASP A N 1
ATOM 751 C CA . ASP A 1 97 ? 51.883 20.840 -2.783 1.00 35.38 97 ASP A CA 1
ATOM 752 C C . ASP A 1 97 ? 50.410 20.883 -3.231 1.00 35.38 97 ASP A C 1
ATOM 754 O O . ASP A 1 97 ? 49.979 20.386 -4.268 1.00 35.38 97 ASP A O 1
ATOM 758 N N . GLY A 1 98 ? 49.632 21.600 -2.413 1.00 45.00 98 GLY A N 1
ATOM 759 C CA . GLY A 1 98 ? 48.191 21.740 -2.525 1.00 45.00 98 GLY A CA 1
ATOM 760 C C . GLY A 1 98 ? 47.701 22.809 -3.497 1.00 45.00 98 GLY A C 1
ATOM 761 O O . GLY A 1 98 ? 48.273 23.886 -3.624 1.00 45.00 98 GLY A O 1
ATOM 762 N N . VAL A 1 99 ? 46.531 22.524 -4.068 1.00 35.50 99 VAL A N 1
ATOM 763 C CA . VAL A 1 99 ? 45.513 23.492 -4.483 1.00 35.50 99 VAL A CA 1
ATOM 764 C C . VAL A 1 99 ? 44.157 22.840 -4.221 1.00 35.50 99 VAL A C 1
ATOM 766 O O . VAL A 1 99 ? 43.876 21.732 -4.669 1.00 35.50 99 VAL A O 1
ATOM 769 N N . THR A 1 100 ? 43.319 23.530 -3.456 1.00 47.28 100 THR A N 1
ATOM 770 C CA . THR A 1 100 ? 41.928 23.172 -3.188 1.00 47.28 100 THR A CA 1
ATOM 771 C C . THR A 1 100 ? 41.060 23.487 -4.399 1.00 47.28 100 THR A C 1
ATOM 773 O O . THR A 1 100 ? 40.793 24.660 -4.656 1.00 47.28 100 THR A O 1
ATOM 776 N N . THR A 1 101 ? 40.538 22.469 -5.079 1.00 34.88 101 THR A N 1
ATOM 777 C CA . THR A 1 101 ? 39.289 22.574 -5.839 1.00 34.88 101 THR A CA 1
ATOM 778 C C . THR A 1 101 ? 38.530 21.252 -5.769 1.00 34.88 101 THR A C 1
ATOM 780 O O . THR A 1 101 ? 39.076 20.163 -5.910 1.00 34.88 101 THR A O 1
ATOM 783 N N . THR A 1 102 ? 37.239 21.374 -5.491 1.00 46.34 102 THR A N 1
ATOM 784 C CA . THR A 1 102 ? 36.218 20.335 -5.574 1.00 46.34 102 THR A CA 1
ATOM 785 C C . THR A 1 102 ? 36.272 19.613 -6.917 1.00 46.34 102 THR A C 1
ATOM 787 O O . THR A 1 102 ? 36.171 20.291 -7.935 1.00 46.34 102 THR A O 1
ATOM 790 N N . SER A 1 103 ? 36.391 18.282 -6.906 1.00 36.88 103 SER A N 1
ATOM 791 C CA . SER A 1 103 ? 35.753 17.347 -7.846 1.00 36.88 103 SER A CA 1
ATOM 792 C C . SER A 1 103 ? 36.232 15.913 -7.598 1.00 36.88 103 SER A C 1
ATOM 794 O O . SER A 1 103 ? 37.417 15.646 -7.436 1.00 36.88 103 SER A O 1
ATOM 796 N N . THR A 1 104 ? 35.256 15.012 -7.565 1.00 43.12 104 THR A N 1
ATOM 797 C CA . THR A 1 104 ? 35.309 13.546 -7.668 1.00 43.12 104 THR A CA 1
ATOM 798 C C . THR A 1 104 ? 36.549 12.957 -8.366 1.00 43.12 104 THR A C 1
ATOM 800 O O . THR A 1 104 ? 36.886 13.391 -9.469 1.00 43.12 104 THR A O 1
ATOM 803 N N . PRO A 1 105 ? 37.182 11.900 -7.812 1.00 40.69 105 PRO A N 1
ATOM 804 C CA . PRO A 1 105 ? 38.257 11.209 -8.506 1.00 40.69 105 PRO A CA 1
ATOM 805 C C . PRO A 1 105 ? 37.678 10.260 -9.562 1.00 40.69 105 PRO A C 1
ATOM 807 O O . PRO A 1 105 ? 36.961 9.309 -9.257 1.00 40.69 105 PRO A O 1
ATOM 810 N N . ILE A 1 106 ? 38.028 10.511 -10.822 1.00 43.69 106 ILE A N 1
ATOM 811 C CA . ILE A 1 106 ? 38.028 9.489 -11.868 1.00 43.69 106 ILE A CA 1
ATOM 812 C C . ILE A 1 106 ? 39.364 8.760 -11.741 1.00 43.69 106 ILE A C 1
ATOM 814 O O . ILE A 1 106 ? 40.396 9.333 -12.089 1.00 43.69 106 ILE A O 1
ATOM 818 N N . ASN A 1 107 ? 39.348 7.502 -11.290 1.00 38.50 107 ASN A N 1
ATOM 819 C CA . ASN A 1 107 ? 40.476 6.601 -11.497 1.00 38.50 107 ASN A CA 1
ATOM 820 C C . ASN A 1 107 ? 40.247 5.734 -12.736 1.00 38.50 107 ASN A C 1
ATOM 822 O O . ASN A 1 107 ? 39.216 5.097 -12.936 1.00 38.50 107 ASN A O 1
ATOM 826 N N . ARG A 1 108 ? 41.260 5.801 -13.595 1.00 38.09 108 ARG A N 1
ATOM 827 C CA . ARG A 1 108 ? 41.461 5.085 -14.847 1.00 38.09 108 ARG A CA 1
ATOM 828 C C . ARG A 1 108 ? 42.151 3.750 -14.530 1.00 38.09 108 ARG A C 1
ATOM 830 O O . ARG A 1 108 ? 43.019 3.740 -13.669 1.00 38.09 108 ARG A O 1
ATOM 837 N N . ARG A 1 109 ? 41.881 2.734 -15.367 1.00 36.84 109 ARG A N 1
ATOM 838 C CA . ARG A 1 109 ? 42.547 1.412 -15.524 1.00 36.84 109 ARG A CA 1
ATOM 839 C C . ARG A 1 109 ? 41.977 0.278 -14.664 1.00 36.84 109 ARG A C 1
ATOM 841 O O . ARG A 1 109 ? 42.009 0.338 -13.451 1.00 36.84 109 ARG A O 1
ATOM 848 N N . LEU A 1 110 ? 41.260 -0.658 -15.292 1.00 37.59 110 LEU A N 1
ATOM 849 C CA . LEU A 1 110 ? 41.698 -1.817 -16.110 1.00 37.59 110 LEU A CA 1
ATOM 850 C C . LEU A 1 110 ? 41.763 -3.060 -15.216 1.00 37.59 110 LEU A C 1
ATOM 852 O O . LEU A 1 110 ? 42.724 -3.250 -14.481 1.00 37.59 110 LEU A O 1
ATOM 856 N N . LEU A 1 111 ? 40.739 -3.902 -15.332 1.00 37.59 111 LEU A N 1
ATOM 857 C CA . LEU A 1 111 ? 40.818 -5.310 -14.976 1.00 37.59 111 LEU A CA 1
ATOM 858 C C . LEU A 1 111 ? 40.808 -6.102 -16.278 1.00 37.59 111 LEU A C 1
ATOM 860 O O . LEU A 1 111 ? 39.807 -6.146 -16.995 1.00 37.59 111 LEU A O 1
ATOM 864 N N . ASP A 1 112 ? 41.967 -6.683 -16.562 1.00 40.44 112 ASP A N 1
ATOM 865 C CA . ASP A 1 112 ? 42.064 -7.952 -17.264 1.00 40.44 112 ASP A CA 1
ATOM 866 C C . ASP A 1 112 ? 41.289 -9.018 -16.476 1.00 40.44 112 ASP A C 1
ATOM 868 O O . ASP A 1 112 ? 41.444 -9.124 -15.261 1.00 40.44 112 ASP A O 1
ATOM 872 N N . HIS A 1 113 ? 40.503 -9.834 -17.181 1.00 37.53 113 HIS A N 1
ATOM 873 C CA . HIS A 1 113 ? 40.424 -11.272 -1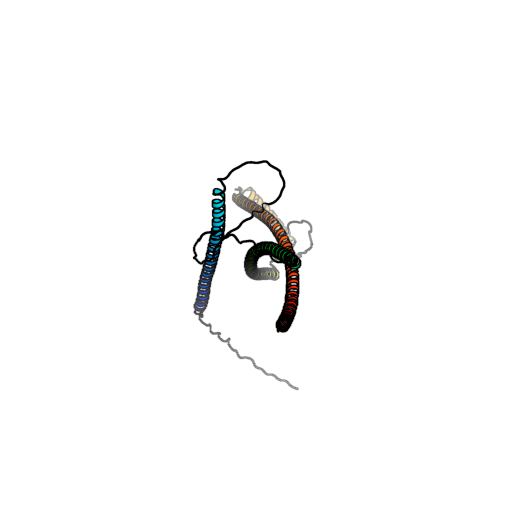6.916 1.00 37.53 113 HIS A CA 1
ATOM 874 C C . HIS A 1 113 ? 39.906 -12.022 -18.153 1.00 37.53 113 HIS A C 1
ATOM 876 O O . HIS A 1 113 ? 38.714 -12.128 -18.422 1.00 37.53 113 HIS A O 1
ATOM 882 N N . ASP A 1 114 ? 40.876 -12.456 -18.952 1.00 34.81 114 ASP A N 1
ATOM 883 C CA . ASP A 1 114 ? 41.189 -13.858 -19.238 1.00 34.81 114 ASP A CA 1
ATOM 884 C C . ASP A 1 114 ? 40.040 -14.832 -19.578 1.00 34.81 114 ASP A C 1
ATOM 886 O O . ASP A 1 114 ? 39.296 -15.300 -18.716 1.00 34.81 114 ASP A O 1
ATOM 890 N N . THR A 1 115 ? 39.999 -15.241 -20.852 1.00 38.53 115 THR A N 1
ATOM 891 C CA . THR A 1 115 ? 39.457 -16.540 -21.281 1.00 38.53 115 THR A CA 1
ATOM 892 C C . THR A 1 115 ? 40.392 -17.194 -22.309 1.00 38.53 115 THR A C 1
ATOM 894 O O . THR A 1 115 ? 40.241 -17.048 -23.515 1.00 38.53 115 THR A O 1
ATOM 897 N N . GLY A 1 116 ? 41.392 -17.919 -21.801 1.00 36.62 116 GLY A N 1
ATOM 898 C CA . GLY A 1 116 ? 41.840 -19.235 -22.276 1.00 36.62 116 GLY A CA 1
ATOM 899 C C . GLY A 1 116 ? 42.185 -19.446 -23.758 1.00 36.62 116 GLY A C 1
ATOM 900 O O . GLY A 1 116 ? 41.309 -19.742 -24.566 1.00 36.62 116 GLY A O 1
ATOM 901 N N . SER A 1 117 ? 43.486 -19.526 -24.071 1.00 41.38 117 SER A N 1
ATOM 902 C CA . SER A 1 117 ? 44.145 -20.698 -24.701 1.00 41.38 117 SER A CA 1
ATOM 903 C C . SER A 1 117 ? 45.625 -20.413 -25.028 1.00 41.38 117 SER A C 1
ATOM 905 O O . SER A 1 117 ? 45.995 -19.254 -25.210 1.00 41.38 117 SER A O 1
ATOM 907 N N . PRO A 1 118 ? 46.500 -21.439 -25.071 1.00 55.00 118 PRO A N 1
ATOM 908 C CA . PRO A 1 118 ? 47.937 -21.267 -24.885 1.00 55.00 118 PRO A CA 1
ATOM 909 C C . PRO A 1 118 ? 48.742 -21.290 -26.199 1.00 55.00 118 PRO A C 1
ATOM 911 O O . PRO A 1 118 ? 48.262 -21.740 -27.234 1.00 55.00 118 PRO A O 1
ATOM 914 N N . LEU A 1 119 ? 50.031 -20.948 -26.059 1.00 38.41 119 LEU A N 1
ATOM 915 C CA . LEU A 1 119 ? 51.150 -21.210 -26.979 1.00 38.41 119 LEU A CA 1
ATOM 916 C C . LEU A 1 119 ? 51.307 -20.212 -28.145 1.00 38.41 119 LEU A C 1
ATOM 918 O O . LEU A 1 119 ? 50.529 -20.192 -29.086 1.00 38.41 119 LEU A O 1
ATOM 922 N N . LEU A 1 120 ? 52.418 -19.465 -28.162 1.00 38.25 120 LEU A N 1
ATOM 923 C CA . LEU A 1 120 ? 53.626 -19.862 -28.903 1.00 38.25 120 LEU A CA 1
ATOM 924 C C . LEU A 1 120 ? 54.726 -18.780 -28.836 1.00 38.25 120 LEU A C 1
ATOM 926 O O . LEU A 1 120 ? 54.548 -17.630 -29.213 1.00 38.25 120 LEU A O 1
ATOM 930 N N . SER A 1 121 ? 55.889 -19.237 -28.370 1.00 37.25 121 SER A N 1
ATOM 931 C CA . SER A 1 121 ? 57.256 -18.911 -28.793 1.00 37.25 121 SER A CA 1
ATOM 932 C C . SER A 1 121 ? 57.649 -17.463 -29.129 1.00 37.25 121 SER A C 1
ATOM 934 O O . SER A 1 121 ? 57.491 -16.952 -30.233 1.00 37.25 121 SER A O 1
ATOM 936 N N . ARG A 1 122 ? 58.396 -16.905 -28.180 1.00 43.62 122 ARG A N 1
ATOM 937 C CA . ARG A 1 122 ? 59.337 -15.788 -28.289 1.00 43.62 122 ARG A CA 1
ATOM 938 C C . ARG A 1 122 ? 60.472 -16.135 -29.277 1.00 43.62 122 ARG A C 1
ATOM 940 O O . ARG A 1 122 ? 61.103 -17.179 -29.138 1.00 43.62 122 ARG A O 1
ATOM 947 N N . GLY A 1 123 ? 60.753 -15.255 -30.240 1.00 34.75 123 GLY A N 1
ATOM 948 C CA . GLY A 1 123 ? 61.886 -15.335 -31.176 1.00 34.75 123 GLY A CA 1
ATOM 949 C C . GLY A 1 123 ? 62.302 -13.934 -31.666 1.00 34.75 123 GLY A C 1
ATOM 950 O O . GLY A 1 123 ? 61.447 -13.052 -31.713 1.00 34.75 123 GLY A O 1
ATOM 951 N N . PRO A 1 124 ? 63.597 -13.675 -31.945 1.00 49.94 124 PRO A N 1
ATOM 952 C CA . PRO A 1 124 ? 64.194 -12.348 -31.790 1.00 49.94 124 PRO A CA 1
ATOM 953 C C . PRO A 1 124 ? 64.113 -11.450 -33.033 1.00 49.94 124 PRO A C 1
ATOM 955 O O . PRO A 1 124 ? 64.148 -11.902 -34.176 1.00 49.94 124 PRO A O 1
ATOM 958 N N . VAL A 1 125 ? 64.102 -10.144 -32.764 1.00 44.38 125 VAL A N 1
ATOM 959 C CA . VAL A 1 125 ? 64.298 -9.043 -33.714 1.00 44.38 125 VAL A CA 1
ATOM 960 C C . VAL A 1 125 ? 65.590 -9.216 -34.518 1.00 44.38 125 VAL A C 1
ATOM 962 O O . VAL A 1 125 ? 66.691 -9.220 -33.969 1.00 44.38 125 VAL A O 1
ATOM 965 N N . ARG A 1 126 ? 65.444 -9.306 -35.843 1.00 38.59 126 ARG A N 1
ATOM 966 C CA . ARG A 1 126 ? 66.519 -9.100 -36.816 1.00 38.59 126 ARG A CA 1
ATOM 967 C C . ARG A 1 126 ? 66.253 -7.811 -37.581 1.00 38.59 126 ARG A C 1
ATOM 969 O O . ARG A 1 126 ? 65.319 -7.717 -38.373 1.00 38.59 126 ARG A O 1
ATOM 976 N N . SER A 1 127 ? 67.120 -6.839 -37.345 1.00 46.28 127 SER A N 1
ATOM 977 C CA . SER A 1 127 ? 67.372 -5.687 -38.199 1.00 46.28 127 SER A CA 1
ATOM 978 C C . SER A 1 127 ? 67.670 -6.169 -39.621 1.00 46.28 127 SER A C 1
ATOM 980 O O . SER A 1 127 ? 68.598 -6.948 -39.839 1.00 46.28 127 SER A O 1
ATOM 982 N N . SER A 1 128 ? 66.885 -5.712 -40.595 1.00 37.19 128 SER A N 1
ATOM 983 C CA . SER A 1 128 ? 67.222 -5.837 -42.012 1.00 37.19 128 SER A CA 1
ATOM 984 C C . SER A 1 128 ? 67.046 -4.487 -42.692 1.00 37.19 128 SER A C 1
ATOM 986 O O . SER A 1 128 ? 65.952 -3.941 -42.820 1.00 37.19 128 SER A O 1
ATOM 988 N N . SER A 1 129 ? 68.191 -3.936 -43.071 1.00 45.59 129 SER A N 1
ATOM 989 C CA . SER A 1 129 ? 68.366 -2.775 -43.924 1.00 45.59 129 SER A CA 1
ATOM 990 C C . SER A 1 129 ? 67.593 -2.965 -45.229 1.00 45.59 129 SER A C 1
ATOM 992 O O . SER A 1 129 ? 67.806 -3.948 -45.938 1.00 45.59 129 SER A O 1
ATOM 994 N N . ARG A 1 130 ? 66.718 -2.016 -45.574 1.00 50.22 130 ARG A N 1
ATOM 995 C CA . ARG A 1 130 ? 66.196 -1.884 -46.940 1.00 50.22 130 ARG A CA 1
ATOM 996 C C . ARG A 1 130 ? 67.109 -0.939 -47.726 1.00 50.22 130 ARG A C 1
ATOM 998 O O . ARG A 1 130 ? 67.375 0.154 -47.227 1.00 50.22 130 ARG A O 1
ATOM 1005 N N . PRO A 1 131 ? 67.597 -1.328 -48.916 1.00 48.16 131 PRO A N 1
ATOM 1006 C CA . PRO A 1 131 ? 68.380 -0.442 -49.756 1.00 48.16 131 PRO A CA 1
ATOM 1007 C C . PRO A 1 131 ? 67.458 0.506 -50.523 1.00 48.16 131 PRO A C 1
ATOM 1009 O O . PRO A 1 131 ? 66.384 0.126 -50.992 1.00 48.16 131 PRO A O 1
ATOM 1012 N N . SER A 1 132 ? 67.915 1.745 -50.658 1.00 43.12 132 SER A N 1
ATOM 1013 C CA . SER A 1 132 ? 67.376 2.736 -51.577 1.00 43.12 132 SER A CA 1
ATOM 1014 C C . SER A 1 132 ? 67.444 2.227 -53.017 1.00 43.12 132 SER A C 1
ATOM 1016 O O . SER A 1 132 ? 68.516 1.870 -53.503 1.00 43.12 132 SER A O 1
ATOM 1018 N N . SER A 1 133 ? 66.321 2.282 -53.726 1.00 39.66 133 SER A N 1
ATOM 1019 C CA . SER A 1 133 ? 66.296 2.327 -55.187 1.00 39.66 133 SER A CA 1
ATOM 1020 C C . SER A 1 133 ? 65.283 3.382 -55.613 1.00 39.66 133 SER A C 1
ATOM 1022 O O . SER A 1 133 ? 64.096 3.280 -55.304 1.00 39.66 133 SER A O 1
ATOM 1024 N N . SER A 1 134 ? 65.792 4.414 -56.276 1.00 49.00 134 SER A N 1
ATOM 1025 C CA . SER A 1 134 ? 65.046 5.521 -56.860 1.00 49.00 134 SER A CA 1
ATOM 1026 C C . SER A 1 134 ? 64.035 5.022 -57.887 1.00 49.00 134 SER A C 1
ATOM 1028 O O . SER A 1 134 ? 64.432 4.212 -58.720 1.00 49.00 134 SER A O 1
ATOM 1030 N N . LEU A 1 135 ? 62.807 5.551 -57.897 1.00 42.62 135 LEU A N 1
ATOM 1031 C CA . LEU A 1 135 ? 61.944 5.616 -59.087 1.00 42.62 135 LEU A CA 1
ATOM 1032 C C . LEU A 1 135 ? 60.674 6.438 -58.790 1.00 42.62 135 LEU A C 1
ATOM 1034 O O . LEU A 1 135 ? 59.863 6.047 -57.962 1.00 42.62 135 LEU A O 1
ATOM 1038 N N . GLY A 1 136 ? 60.537 7.565 -59.497 1.00 40.19 136 GLY A N 1
ATOM 1039 C CA . GLY A 1 136 ? 59.269 8.201 -59.882 1.00 40.19 136 GLY A CA 1
ATOM 1040 C C . GLY A 1 136 ? 58.316 8.643 -58.769 1.00 40.19 136 GLY A C 1
ATOM 1041 O O . GLY A 1 136 ? 57.400 7.912 -58.409 1.00 40.19 136 GLY A O 1
ATOM 1042 N N . TYR A 1 137 ? 58.453 9.888 -58.310 1.00 44.28 137 TYR A N 1
ATOM 1043 C CA . TYR A 1 137 ? 57.403 10.568 -57.553 1.00 44.28 137 TYR A CA 1
ATOM 1044 C C . TYR A 1 137 ? 56.194 10.838 -58.462 1.00 44.28 137 TYR A C 1
ATOM 1046 O O . TYR A 1 137 ? 56.262 11.667 -59.367 1.00 44.28 137 TYR A O 1
ATOM 1054 N N . SER A 1 138 ? 55.089 10.143 -58.198 1.00 48.84 138 SER A N 1
ATOM 1055 C CA . SER A 1 138 ? 53.743 10.620 -58.517 1.00 48.84 138 SER A CA 1
ATOM 1056 C C . SER A 1 138 ? 53.155 11.204 -57.233 1.00 48.84 138 SER A C 1
ATOM 1058 O O . SER A 1 138 ? 52.932 10.473 -56.267 1.00 48.84 138 SER A O 1
ATOM 1060 N N . ASP A 1 139 ? 52.948 12.520 -57.225 1.00 53.25 139 ASP A N 1
ATOM 1061 C CA . ASP A 1 139 ? 52.438 13.324 -56.100 1.00 53.25 139 ASP A CA 1
ATOM 1062 C C . ASP A 1 139 ? 51.049 12.843 -55.605 1.00 53.25 139 ASP A C 1
ATOM 1064 O O . ASP A 1 139 ? 50.727 12.891 -54.418 1.00 53.25 139 ASP A O 1
ATOM 1068 N N . ASP A 1 140 ? 50.272 12.209 -56.489 1.00 55.59 140 ASP A N 1
ATOM 1069 C CA . ASP A 1 140 ? 48.927 11.684 -56.207 1.00 55.59 140 ASP A CA 1
ATOM 1070 C C . ASP A 1 140 ? 48.880 10.539 -55.171 1.00 55.59 140 ASP A C 1
ATOM 1072 O O . ASP A 1 140 ? 47.842 10.290 -54.552 1.00 55.59 140 ASP A O 1
ATOM 1076 N N . ASN A 1 141 ? 49.983 9.812 -54.949 1.00 55.59 141 ASN A N 1
ATOM 1077 C CA . ASN A 1 141 ? 50.010 8.699 -53.986 1.00 55.59 141 ASN A CA 1
ATOM 1078 C C . ASN A 1 141 ? 50.244 9.150 -52.537 1.00 55.59 141 ASN A C 1
ATOM 1080 O O . ASN A 1 141 ? 49.842 8.438 -51.614 1.00 55.59 141 ASN A O 1
ATOM 1084 N N . LEU A 1 142 ? 50.864 10.315 -52.323 1.00 56.75 142 LEU A N 1
ATOM 1085 C CA . LEU A 1 142 ? 51.083 10.866 -50.986 1.00 56.75 142 LEU A CA 1
ATOM 1086 C C . LEU A 1 142 ? 49.803 11.526 -50.458 1.00 56.75 142 LEU A C 1
ATOM 1088 O O . LEU A 1 142 ? 49.406 11.245 -49.329 1.00 56.75 142 LEU A O 1
ATOM 1092 N N . ALA A 1 143 ? 49.096 12.281 -51.308 1.00 59.84 143 ALA A N 1
ATOM 1093 C CA . ALA A 1 143 ? 47.775 12.837 -51.002 1.00 59.84 143 ALA A CA 1
ATOM 1094 C C . ALA A 1 143 ? 46.754 11.736 -50.652 1.00 59.84 143 ALA A C 1
ATOM 1096 O O . ALA A 1 143 ? 46.116 11.778 -49.603 1.00 59.84 143 ALA A O 1
ATOM 1097 N N . ASN A 1 144 ? 46.697 10.660 -51.447 1.00 61.56 144 ASN A N 1
ATOM 1098 C CA . ASN A 1 144 ? 45.841 9.501 -51.164 1.00 61.56 144 ASN A CA 1
ATOM 1099 C C . ASN A 1 144 ? 46.236 8.715 -49.897 1.00 61.56 144 ASN A C 1
ATOM 1101 O O . ASN A 1 144 ? 45.417 7.967 -49.358 1.00 61.56 144 ASN A O 1
ATOM 1105 N N . GLY A 1 145 ? 47.493 8.802 -49.455 1.00 62.97 145 GLY A N 1
ATOM 1106 C CA . GLY A 1 145 ? 47.973 8.192 -48.213 1.00 62.97 145 GLY A CA 1
ATOM 1107 C C . GLY A 1 145 ? 47.602 9.016 -46.980 1.00 62.97 145 GLY A C 1
ATOM 1108 O O . GLY A 1 145 ? 47.169 8.446 -45.978 1.00 62.97 145 GLY A O 1
ATOM 1109 N N . ILE A 1 146 ? 47.710 10.343 -47.086 1.00 70.81 146 ILE A N 1
ATOM 1110 C CA . ILE A 1 146 ? 47.325 11.302 -46.043 1.00 70.81 146 ILE A CA 1
ATOM 1111 C C . ILE A 1 146 ? 45.807 11.255 -45.816 1.00 70.81 146 ILE A C 1
ATOM 1113 O O . ILE A 1 146 ? 45.388 11.030 -44.684 1.00 70.81 146 ILE A O 1
ATOM 1117 N N . ASP A 1 147 ? 44.993 11.281 -46.877 1.00 73.38 147 ASP A N 1
ATOM 1118 C CA . ASP A 1 147 ? 43.524 11.171 -46.795 1.00 73.38 147 ASP A CA 1
ATOM 1119 C C . ASP A 1 147 ? 43.045 9.869 -46.128 1.00 73.38 147 ASP A C 1
ATOM 1121 O O . ASP A 1 147 ? 42.031 9.827 -45.427 1.00 73.38 147 ASP A O 1
ATOM 1125 N N . LYS A 1 148 ? 43.748 8.755 -46.367 1.00 77.19 148 LYS A N 1
ATOM 1126 C CA . LYS A 1 148 ? 43.433 7.468 -45.724 1.00 77.19 148 LYS A CA 1
ATOM 1127 C C . LYS A 1 148 ? 43.818 7.470 -44.252 1.00 77.19 148 LYS A C 1
ATOM 1129 O O . LYS A 1 148 ? 43.111 6.865 -43.450 1.00 77.19 148 LYS A O 1
ATOM 1134 N N . HIS A 1 149 ? 44.929 8.116 -43.908 1.00 79.88 149 HIS A N 1
ATOM 1135 C CA . HIS A 1 149 ? 45.367 8.240 -42.527 1.00 79.88 149 HIS A CA 1
ATOM 1136 C C . HIS A 1 149 ? 44.427 9.148 -41.727 1.00 79.88 149 HIS A C 1
ATOM 1138 O O . HIS A 1 149 ? 44.042 8.786 -40.619 1.00 79.88 149 HIS A O 1
ATOM 1144 N N . GLU A 1 150 ? 43.971 10.250 -42.322 1.00 84.12 150 GLU A N 1
ATOM 1145 C CA . GLU A 1 150 ? 42.978 11.156 -41.740 1.00 84.12 150 GLU A CA 1
ATOM 1146 C C . GLU A 1 150 ? 41.634 10.447 -41.511 1.00 84.12 150 GLU A C 1
ATOM 1148 O O . GLU A 1 150 ? 41.117 10.446 -40.396 1.00 84.12 150 GLU A O 1
ATOM 1153 N N . LYS A 1 151 ? 41.132 9.695 -42.500 1.00 85.88 151 LYS A N 1
ATOM 1154 C CA . LYS A 1 151 ? 39.930 8.854 -42.326 1.00 85.88 151 LYS A CA 1
ATOM 1155 C C . LYS A 1 151 ? 40.096 7.781 -41.250 1.00 85.88 151 LYS A C 1
ATOM 1157 O O . LYS A 1 151 ? 39.137 7.452 -40.555 1.00 85.88 151 LYS A O 1
ATOM 1162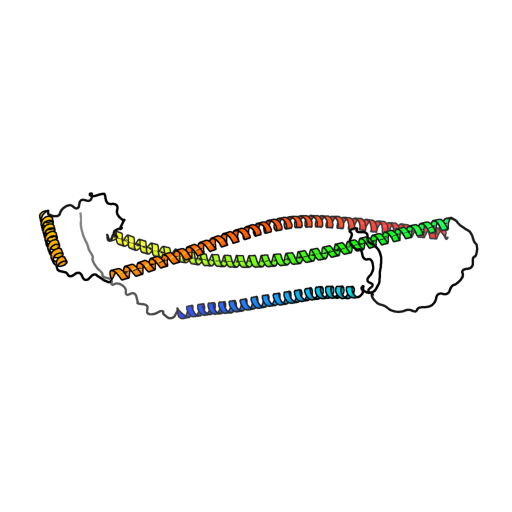 N N . TYR A 1 152 ? 41.293 7.215 -41.112 1.00 87.06 152 TYR A N 1
ATOM 1163 C CA . TYR A 1 152 ? 41.585 6.245 -40.059 1.00 87.06 152 TYR A CA 1
ATOM 1164 C C . TYR A 1 152 ? 41.574 6.904 -38.672 1.00 87.06 152 TYR A C 1
ATOM 1166 O O . TYR A 1 152 ? 40.982 6.357 -37.747 1.00 87.06 152 TYR A O 1
ATOM 1174 N N . LEU A 1 153 ? 42.151 8.101 -38.544 1.00 90.81 153 LEU A N 1
ATOM 1175 C CA . LEU A 1 153 ? 42.125 8.915 -37.325 1.00 90.81 153 LEU A CA 1
ATOM 1176 C C . LEU A 1 153 ? 40.701 9.341 -36.931 1.00 90.81 153 LEU A C 1
ATOM 1178 O O . LEU A 1 153 ? 40.350 9.305 -35.748 1.00 90.81 153 LEU A O 1
ATOM 1182 N N . GLU A 1 154 ? 39.855 9.693 -37.900 1.00 89.44 154 GLU A N 1
ATOM 1183 C CA . GLU A 1 154 ? 38.438 9.987 -37.658 1.00 89.44 154 GLU A CA 1
ATOM 1184 C C . GLU A 1 154 ? 37.668 8.753 -37.174 1.00 89.44 154 GLU A C 1
ATOM 1186 O O . GLU A 1 154 ? 36.883 8.840 -36.228 1.00 89.44 154 GLU A O 1
ATOM 1191 N N . LEU A 1 155 ? 37.895 7.592 -37.798 1.00 91.31 155 LEU A N 1
ATOM 1192 C CA . LEU A 1 155 ? 37.291 6.327 -37.371 1.00 91.31 155 LEU A CA 1
ATOM 1193 C C . LEU A 1 155 ? 37.765 5.924 -35.972 1.00 91.31 155 LEU A C 1
ATOM 1195 O O . LEU A 1 155 ? 36.954 5.496 -35.154 1.00 91.31 155 LEU A O 1
ATOM 1199 N N . GLU A 1 156 ? 39.051 6.102 -35.675 1.00 89.06 156 GLU A N 1
ATOM 1200 C CA . GLU A 1 156 ? 39.610 5.850 -34.349 1.00 89.06 156 GLU A CA 1
ATOM 1201 C C . GLU A 1 156 ? 38.994 6.781 -33.291 1.00 89.06 156 GLU A C 1
ATOM 1203 O O . GLU A 1 156 ? 38.662 6.335 -32.191 1.00 89.06 156 GLU A O 1
ATOM 1208 N N . SER A 1 157 ? 38.782 8.057 -33.624 1.00 91.38 157 SER A N 1
ATOM 1209 C CA . SER A 1 157 ? 38.131 9.022 -32.729 1.00 91.38 157 SER A CA 1
ATOM 1210 C C . SER A 1 157 ? 36.665 8.663 -32.481 1.00 91.38 157 SER A C 1
ATOM 1212 O O . SER A 1 157 ? 36.250 8.575 -31.327 1.00 91.38 157 SER A O 1
ATOM 1214 N N . LYS A 1 158 ? 35.909 8.325 -33.534 1.00 94.44 158 LYS A N 1
ATOM 1215 C CA . LYS A 1 158 ? 34.519 7.852 -33.412 1.00 94.44 158 LYS A CA 1
ATOM 1216 C C . LYS A 1 158 ? 34.411 6.559 -32.605 1.00 94.44 158 LYS A C 1
ATOM 1218 O O . LYS A 1 158 ? 33.482 6.400 -31.819 1.00 94.44 158 LYS A O 1
ATOM 1223 N N . TYR A 1 159 ? 35.363 5.641 -32.758 1.00 93.94 159 TYR A N 1
ATOM 1224 C CA . TYR A 1 159 ? 35.407 4.414 -31.964 1.00 93.94 159 TYR A CA 1
ATOM 1225 C C . TYR A 1 159 ? 35.664 4.702 -30.478 1.00 93.94 159 TYR A C 1
ATOM 1227 O O . TYR A 1 159 ? 34.995 4.136 -29.613 1.00 93.94 159 TYR A O 1
ATOM 1235 N N . LYS A 1 160 ? 36.582 5.625 -30.160 1.00 96.50 160 LYS A N 1
ATOM 1236 C CA . LYS A 1 160 ? 36.816 6.075 -28.777 1.00 96.50 160 LYS A CA 1
ATOM 1237 C C . LYS A 1 160 ? 35.575 6.741 -28.182 1.00 96.50 160 LYS A C 1
ATOM 1239 O O . LYS A 1 160 ? 35.222 6.440 -27.044 1.00 96.50 160 LYS A O 1
ATOM 1244 N N . GLU A 1 161 ? 34.888 7.590 -28.942 1.00 96.06 161 GLU A N 1
ATOM 1245 C CA . GLU A 1 161 ? 33.620 8.199 -28.520 1.00 96.06 161 GLU A CA 1
ATOM 1246 C C . GLU A 1 161 ? 32.538 7.146 -28.255 1.00 96.06 161 GLU A C 1
ATOM 1248 O O . GLU A 1 161 ? 31.879 7.191 -27.214 1.00 96.06 161 GLU A O 1
ATOM 1253 N N . ALA A 1 162 ? 32.403 6.154 -29.139 1.00 94.62 162 ALA A N 1
ATOM 1254 C CA . ALA A 1 162 ? 31.466 5.049 -28.960 1.00 94.62 162 ALA A CA 1
ATOM 1255 C C . ALA A 1 162 ? 31.781 4.226 -27.702 1.00 94.62 162 ALA A C 1
ATOM 1257 O O . ALA A 1 162 ? 30.867 3.893 -26.953 1.00 94.62 162 ALA A O 1
ATOM 1258 N N . LEU A 1 163 ? 33.059 3.953 -27.413 1.00 94.31 163 LEU A N 1
ATOM 1259 C CA . LEU A 1 163 ? 33.466 3.267 -26.182 1.00 94.31 163 LEU A CA 1
ATOM 1260 C C . LEU A 1 163 ? 33.129 4.075 -24.923 1.00 94.31 163 LEU A C 1
ATOM 1262 O O . LEU A 1 163 ? 32.638 3.510 -23.947 1.00 94.31 163 LEU A O 1
ATOM 1266 N N . VAL A 1 164 ? 33.351 5.393 -24.940 1.00 94.44 164 VAL A N 1
ATOM 1267 C CA . VAL A 1 164 ? 32.989 6.272 -23.816 1.00 94.44 164 VAL A CA 1
ATOM 1268 C C . VAL A 1 164 ? 31.470 6.324 -23.629 1.00 94.44 164 VAL A C 1
ATOM 1270 O O . VAL A 1 164 ? 30.991 6.254 -22.499 1.00 94.44 164 VAL A O 1
ATOM 1273 N N . SER A 1 165 ? 30.700 6.403 -24.716 1.00 93.06 165 SER A N 1
ATOM 1274 C CA . SER A 1 165 ? 29.236 6.328 -24.655 1.00 93.06 165 SER A CA 1
ATOM 1275 C C . SER A 1 165 ? 28.767 4.975 -24.121 1.00 93.06 165 SER A C 1
ATOM 1277 O O . SER A 1 165 ? 27.864 4.922 -23.293 1.00 93.06 165 SER A O 1
ATOM 1279 N N . GLN A 1 166 ? 29.398 3.881 -24.550 1.00 90.88 166 GLN A N 1
ATOM 1280 C CA . GLN A 1 166 ? 29.068 2.534 -24.097 1.00 90.88 166 GLN A CA 1
ATOM 1281 C C . GLN A 1 166 ? 29.327 2.364 -22.595 1.00 90.88 166 GLN A C 1
ATOM 1283 O O . GLN A 1 166 ? 28.517 1.747 -21.906 1.00 90.88 166 GLN A O 1
ATOM 1288 N N . ALA A 1 167 ? 30.417 2.938 -22.078 1.00 93.88 167 ALA A N 1
ATOM 1289 C CA . ALA A 1 167 ? 30.705 2.949 -20.646 1.00 93.88 167 ALA A CA 1
ATOM 1290 C C . ALA A 1 167 ? 29.627 3.716 -19.859 1.00 93.88 167 ALA A C 1
ATOM 1292 O O . ALA A 1 167 ? 29.087 3.184 -18.894 1.00 93.88 167 ALA A O 1
ATOM 1293 N N . LYS A 1 168 ? 29.223 4.905 -20.330 1.00 92.88 168 LYS A N 1
ATOM 1294 C CA . LYS A 1 168 ? 28.134 5.680 -19.704 1.00 92.88 168 LYS A CA 1
ATOM 1295 C C . LYS A 1 168 ? 26.814 4.910 -19.671 1.00 92.88 168 LYS A C 1
ATOM 1297 O O . LYS A 1 168 ? 26.164 4.846 -18.633 1.00 92.88 168 LYS A O 1
ATOM 1302 N N . LEU A 1 169 ? 26.448 4.273 -20.784 1.00 92.81 169 LEU A N 1
ATOM 1303 C CA . LEU A 1 169 ? 25.239 3.448 -20.859 1.00 92.81 169 LEU A CA 1
ATOM 1304 C C . LEU A 1 169 ? 25.295 2.252 -19.901 1.00 92.81 169 LEU A C 1
ATOM 1306 O O . LEU A 1 169 ? 24.265 1.836 -19.372 1.00 92.81 169 LEU A O 1
ATOM 1310 N N . TYR A 1 170 ? 26.479 1.683 -19.672 1.00 94.94 170 TYR A N 1
ATOM 1311 C CA . TYR A 1 170 ? 26.654 0.601 -18.708 1.00 94.94 170 TYR A CA 1
ATOM 1312 C C . TYR A 1 170 ? 26.455 1.080 -17.263 1.00 94.94 170 TYR A C 1
ATOM 1314 O O . TYR A 1 170 ? 25.771 0.403 -16.490 1.00 94.94 170 TYR A O 1
ATOM 1322 N N . ASP A 1 171 ? 26.989 2.250 -16.915 1.00 93.12 171 ASP A N 1
ATOM 1323 C CA . ASP A 1 171 ? 26.813 2.854 -15.591 1.00 93.12 171 ASP A CA 1
ATOM 1324 C C . ASP A 1 171 ? 25.340 3.192 -15.332 1.00 93.12 171 ASP A C 1
ATOM 1326 O O . ASP A 1 171 ? 24.785 2.816 -14.299 1.00 93.12 171 ASP A O 1
ATOM 1330 N N . GLU A 1 172 ? 24.668 3.811 -16.306 1.00 93.69 172 GLU A N 1
ATOM 1331 C CA . GLU A 1 172 ? 23.236 4.117 -16.236 1.00 93.69 172 GLU A CA 1
ATOM 1332 C C . GLU A 1 172 ? 22.386 2.849 -16.121 1.00 93.69 172 GLU A C 1
ATOM 1334 O O . GLU A 1 172 ? 21.501 2.765 -15.268 1.00 93.69 172 GLU A O 1
ATOM 1339 N N . LYS A 1 173 ? 22.681 1.816 -16.922 1.00 94.62 173 LYS A N 1
ATOM 1340 C CA . LYS A 1 173 ? 22.016 0.511 -16.816 1.00 94.62 173 LYS A CA 1
ATOM 1341 C C . LYS A 1 173 ? 22.185 -0.074 -15.417 1.00 94.62 173 LYS A C 1
ATOM 1343 O O . LYS A 1 173 ? 21.222 -0.584 -14.853 1.00 94.62 173 LYS A O 1
ATOM 1348 N N . THR A 1 174 ? 23.392 -0.015 -14.868 1.00 90.81 174 THR A N 1
ATOM 1349 C CA . THR A 1 174 ? 23.698 -0.557 -13.541 1.00 90.81 174 THR A CA 1
ATOM 1350 C C . THR A 1 174 ? 22.953 0.214 -12.449 1.00 90.81 174 THR A C 1
ATOM 1352 O O . THR A 1 174 ? 22.330 -0.399 -11.584 1.00 90.81 174 THR A O 1
ATOM 1355 N N . ALA A 1 175 ? 22.919 1.547 -12.529 1.00 92.62 175 ALA A N 1
ATOM 1356 C CA . ALA A 1 175 ? 22.149 2.386 -11.614 1.00 92.62 175 ALA A CA 1
ATOM 1357 C C . ALA A 1 175 ? 20.643 2.069 -11.665 1.00 92.62 175 ALA A C 1
ATOM 1359 O O . ALA A 1 175 ? 20.007 1.903 -10.623 1.00 92.62 175 ALA A O 1
ATOM 1360 N N . LEU A 1 176 ? 20.084 1.914 -12.870 1.00 91.88 176 LEU A N 1
ATOM 1361 C CA . LEU A 1 176 ? 18.679 1.548 -13.055 1.00 91.88 176 LEU A CA 1
ATOM 1362 C C . LEU A 1 176 ? 18.365 0.148 -12.517 1.00 91.88 176 LEU A C 1
ATOM 1364 O O . LEU A 1 176 ? 17.300 -0.052 -11.938 1.00 91.88 176 LEU A O 1
ATOM 1368 N N . VAL A 1 177 ? 19.278 -0.817 -12.662 1.00 90.62 177 VAL A N 1
ATOM 1369 C CA . VAL A 1 177 ? 19.107 -2.161 -12.088 1.00 90.62 177 VAL A CA 1
ATOM 1370 C C . VAL A 1 177 ? 18.981 -2.086 -10.566 1.00 90.62 177 VAL A C 1
ATOM 1372 O O . VAL A 1 177 ? 18.019 -2.625 -10.022 1.00 90.62 177 VAL A O 1
ATOM 1375 N N . TYR A 1 178 ? 19.863 -1.349 -9.886 1.00 94.75 178 TYR A N 1
ATOM 1376 C CA . TYR A 1 178 ? 19.768 -1.167 -8.432 1.00 94.75 178 TYR A CA 1
ATOM 1377 C C . TYR A 1 178 ? 18.493 -0.437 -8.004 1.00 94.75 178 TYR A C 1
ATOM 1379 O O . TYR A 1 178 ? 17.881 -0.785 -6.991 1.00 94.75 178 TYR A O 1
ATOM 1387 N N . GLN A 1 179 ? 18.057 0.556 -8.782 1.00 92.12 179 GLN A N 1
ATOM 1388 C CA . GLN A 1 179 ? 16.799 1.245 -8.515 1.00 92.12 179 GLN A CA 1
ATOM 1389 C C . GLN A 1 179 ? 15.608 0.285 -8.622 1.00 92.12 179 GLN A C 1
ATOM 1391 O O . GLN A 1 179 ? 14.745 0.281 -7.747 1.00 92.12 179 GLN A O 1
ATOM 1396 N N . VAL A 1 180 ? 15.577 -0.565 -9.652 1.00 90.00 180 VAL A N 1
ATOM 1397 C CA . VAL A 1 180 ? 14.533 -1.585 -9.823 1.00 90.00 180 VAL A CA 1
ATOM 1398 C C . VAL A 1 180 ? 14.550 -2.596 -8.677 1.00 90.00 180 VAL A C 1
ATOM 1400 O O . VAL A 1 180 ? 13.485 -2.955 -8.185 1.00 90.00 180 VAL A O 1
ATOM 1403 N N . GLU A 1 181 ? 15.722 -3.053 -8.233 1.00 90.12 181 GLU A N 1
ATOM 1404 C CA . GLU A 1 181 ? 15.839 -3.962 -7.083 1.00 90.12 181 GLU A CA 1
ATOM 1405 C C . GLU A 1 181 ? 15.315 -3.317 -5.795 1.00 90.12 181 GLU A C 1
ATOM 1407 O O . GLU A 1 181 ? 14.503 -3.916 -5.096 1.00 90.12 181 GLU A O 1
ATOM 1412 N N . THR A 1 182 ? 15.672 -2.058 -5.538 1.00 91.44 182 THR A N 1
ATOM 1413 C CA . THR A 1 182 ? 15.182 -1.317 -4.365 1.00 91.44 182 THR A CA 1
ATOM 1414 C C . THR A 1 182 ? 13.664 -1.142 -4.398 1.00 91.44 182 THR A C 1
ATOM 1416 O O . THR A 1 182 ? 12.989 -1.314 -3.385 1.00 91.44 182 THR A O 1
ATOM 1419 N N . LEU A 1 183 ? 13.107 -0.814 -5.567 1.00 89.31 183 LEU A N 1
ATOM 1420 C CA . LEU A 1 183 ? 11.661 -0.666 -5.739 1.00 89.31 183 LEU A CA 1
ATOM 1421 C C . LEU A 1 183 ? 10.920 -1.999 -5.584 1.00 89.31 183 LEU A C 1
ATOM 1423 O O . LEU A 1 183 ? 9.806 -2.014 -5.065 1.00 89.31 183 LEU A O 1
ATOM 1427 N N . LYS A 1 184 ? 11.523 -3.121 -5.996 1.00 88.56 184 LYS A N 1
ATOM 1428 C CA . LYS A 1 184 ? 10.956 -4.458 -5.769 1.00 88.56 184 LYS A CA 1
ATOM 1429 C C . LYS A 1 184 ? 10.905 -4.808 -4.286 1.00 88.56 184 LYS A C 1
ATOM 1431 O O . LYS A 1 184 ? 9.853 -5.249 -3.836 1.00 88.56 184 LYS A O 1
ATOM 1436 N N . ASP A 1 185 ? 11.982 -4.557 -3.542 1.00 89.00 185 ASP A N 1
ATOM 1437 C CA . ASP A 1 185 ? 12.013 -4.790 -2.093 1.00 89.00 185 ASP A CA 1
ATOM 1438 C C . ASP A 1 185 ? 10.930 -3.937 -1.387 1.00 89.00 185 ASP A C 1
ATOM 1440 O O . ASP A 1 185 ? 10.151 -4.448 -0.584 1.00 89.00 185 ASP A O 1
ATOM 1444 N N . GLN A 1 186 ? 10.774 -2.662 -1.772 1.00 90.06 186 GLN A N 1
ATOM 1445 C CA . GLN A 1 186 ? 9.707 -1.793 -1.243 1.00 90.06 186 GLN A CA 1
ATOM 1446 C C . GLN A 1 186 ? 8.292 -2.279 -1.596 1.00 90.06 186 GLN A C 1
ATOM 1448 O O . GLN A 1 186 ? 7.371 -2.166 -0.780 1.00 90.06 186 GLN A O 1
ATOM 1453 N N . LEU A 1 187 ? 8.097 -2.804 -2.809 1.00 87.81 187 LEU A N 1
ATOM 1454 C CA . LEU A 1 187 ? 6.820 -3.378 -3.229 1.00 87.81 187 LEU A CA 1
ATOM 1455 C C . LEU A 1 187 ? 6.481 -4.621 -2.400 1.00 87.81 187 LEU A C 1
ATOM 1457 O O . LEU A 1 187 ? 5.338 -4.759 -1.966 1.00 87.81 187 LEU A O 1
ATOM 1461 N N . GLU A 1 188 ? 7.454 -5.500 -2.159 1.00 85.62 188 GLU A N 1
ATOM 1462 C CA . GLU A 1 188 ? 7.267 -6.712 -1.358 1.00 85.62 188 GLU A CA 1
ATOM 1463 C C . GLU A 1 188 ? 6.903 -6.371 0.098 1.00 85.62 188 GLU A C 1
ATOM 1465 O O . GLU A 1 188 ? 5.924 -6.902 0.632 1.00 85.62 188 GLU A O 1
ATOM 1470 N N . ASP A 1 189 ? 7.590 -5.402 0.708 1.00 82.25 189 ASP A N 1
ATOM 1471 C CA . ASP A 1 189 ? 7.261 -4.902 2.049 1.00 82.25 189 ASP A CA 1
ATOM 1472 C C . ASP A 1 189 ? 5.842 -4.304 2.105 1.00 82.25 189 ASP A C 1
ATOM 1474 O O . ASP A 1 189 ? 5.056 -4.578 3.024 1.00 82.25 189 ASP A O 1
ATOM 1478 N N . SER A 1 190 ? 5.466 -3.516 1.092 1.00 78.69 190 SER A N 1
ATOM 1479 C CA . SER A 1 190 ? 4.117 -2.949 0.985 1.00 78.69 190 SER A CA 1
ATOM 1480 C C . SER A 1 190 ? 3.047 -4.041 0.849 1.00 78.69 190 SER A C 1
ATOM 1482 O O . SER A 1 190 ? 2.019 -4.001 1.530 1.00 78.69 190 SER A O 1
ATOM 1484 N N . GLN A 1 191 ? 3.300 -5.073 0.042 1.00 82.06 191 GLN A N 1
ATOM 1485 C CA . GLN A 1 191 ? 2.402 -6.220 -0.102 1.00 82.06 191 GLN A CA 1
ATOM 1486 C C . GLN A 1 191 ? 2.252 -6.996 1.213 1.00 82.06 191 GLN A C 1
ATOM 1488 O O . GLN A 1 191 ? 1.132 -7.353 1.592 1.00 82.06 191 GLN A O 1
ATOM 1493 N N . GLN A 1 192 ? 3.347 -7.203 1.949 1.00 85.00 192 GLN A N 1
ATOM 1494 C CA . GLN A 1 192 ? 3.316 -7.885 3.241 1.00 85.00 192 GLN A CA 1
ATOM 1495 C C . GLN A 1 192 ? 2.493 -7.102 4.277 1.00 85.00 192 GLN A C 1
ATOM 1497 O O . GLN A 1 192 ? 1.652 -7.684 4.968 1.00 85.00 192 GLN A O 1
ATOM 1502 N N . THR A 1 193 ? 2.682 -5.782 4.371 1.00 81.56 193 THR A N 1
ATOM 1503 C CA . THR A 1 193 ? 1.893 -4.944 5.294 1.00 81.56 193 THR A CA 1
ATOM 1504 C C . THR A 1 193 ? 0.411 -4.916 4.916 1.00 81.56 193 THR A C 1
ATOM 1506 O O . THR A 1 193 ? -0.449 -5.016 5.794 1.00 81.56 193 THR A O 1
ATOM 1509 N N . ASN A 1 194 ? 0.083 -4.875 3.620 1.00 75.31 194 ASN A N 1
ATOM 1510 C CA . ASN A 1 194 ? -1.300 -4.940 3.150 1.00 75.31 194 ASN A CA 1
ATOM 1511 C C . ASN A 1 194 ? -1.975 -6.265 3.538 1.00 75.31 194 ASN A C 1
ATOM 1513 O O . ASN A 1 194 ? -3.103 -6.270 4.035 1.00 75.31 194 ASN A O 1
ATOM 1517 N N . TYR A 1 195 ? -1.260 -7.384 3.390 1.00 84.00 195 TYR A N 1
ATOM 1518 C CA . TYR A 1 195 ? -1.746 -8.697 3.806 1.00 84.00 195 TYR A CA 1
ATOM 1519 C C . TYR A 1 195 ? -2.041 -8.753 5.314 1.00 84.00 195 TYR A C 1
ATOM 1521 O O . TYR A 1 195 ? -3.111 -9.211 5.722 1.00 84.00 195 TYR A O 1
ATOM 1529 N N . GLN A 1 196 ? -1.138 -8.223 6.145 1.00 79.56 196 GLN A N 1
ATOM 1530 C CA . GLN A 1 196 ? -1.335 -8.152 7.597 1.00 79.56 196 GLN A CA 1
ATOM 1531 C C . GLN A 1 196 ? -2.542 -7.282 7.975 1.00 79.56 196 GLN A C 1
ATOM 1533 O O . GLN A 1 196 ? -3.358 -7.685 8.810 1.00 79.56 196 GLN A O 1
ATOM 1538 N N . LEU A 1 197 ? -2.697 -6.119 7.334 1.00 83.38 197 LEU A N 1
ATOM 1539 C CA . LEU A 1 197 ? -3.844 -5.234 7.549 1.00 83.38 197 LEU A CA 1
ATOM 1540 C C . LEU A 1 197 ? -5.159 -5.916 7.172 1.00 83.38 197 LEU A C 1
ATOM 1542 O O . LEU A 1 197 ? -6.118 -5.866 7.942 1.00 83.38 197 LEU A O 1
ATOM 1546 N N . LYS A 1 198 ? -5.194 -6.614 6.033 1.00 87.94 198 LYS A N 1
ATOM 1547 C CA . LYS A 1 198 ? -6.373 -7.365 5.591 1.00 87.94 198 LYS A CA 1
ATOM 1548 C C . LYS A 1 198 ? -6.751 -8.463 6.588 1.00 87.94 198 LYS A C 1
ATOM 1550 O O . LYS A 1 198 ? -7.927 -8.608 6.918 1.00 87.94 198 LYS A O 1
ATOM 1555 N N . GLN A 1 199 ? -5.768 -9.194 7.114 1.00 86.38 199 GLN A N 1
ATOM 1556 C CA . GLN A 1 199 ? -6.008 -10.228 8.122 1.00 86.38 199 GLN A CA 1
ATOM 1557 C C . GLN A 1 199 ? -6.515 -9.632 9.447 1.00 86.38 199 GLN A C 1
ATOM 1559 O O . GLN A 1 199 ? -7.436 -10.176 10.055 1.00 86.38 199 GLN A O 1
ATOM 1564 N N . SER A 1 200 ? -5.952 -8.502 9.889 1.00 83.69 200 SER A N 1
ATOM 1565 C CA . SER A 1 200 ? -6.410 -7.786 11.088 1.00 83.69 200 SER A CA 1
ATOM 1566 C C . SER A 1 200 ? -7.853 -7.290 10.944 1.00 83.69 200 SER A C 1
ATOM 1568 O O . SER A 1 200 ? -8.680 -7.539 11.821 1.00 83.69 200 SER A O 1
ATOM 1570 N N . ALA A 1 201 ? -8.188 -6.684 9.801 1.00 83.81 201 ALA A N 1
ATOM 1571 C CA . ALA A 1 201 ? -9.543 -6.229 9.502 1.00 83.81 201 ALA A CA 1
ATOM 1572 C C . ALA A 1 201 ? -10.553 -7.388 9.534 1.00 83.81 201 ALA A C 1
ATOM 1574 O O . ALA A 1 201 ? -11.629 -7.260 10.114 1.00 83.81 201 ALA A O 1
ATOM 1575 N N . GLN A 1 202 ? -10.185 -8.550 8.985 1.00 88.12 202 GLN A N 1
ATOM 1576 C CA . GLN A 1 202 ? -11.032 -9.741 9.034 1.00 88.12 202 GLN A CA 1
ATOM 1577 C C . GLN A 1 202 ? -11.245 -10.246 10.472 1.00 88.12 202 GLN A C 1
ATOM 1579 O O . GLN A 1 202 ? -12.363 -10.609 10.831 1.00 88.12 202 GLN A O 1
ATOM 1584 N N . ARG A 1 203 ? -10.208 -10.230 11.323 1.00 89.06 203 ARG A N 1
ATOM 1585 C CA . ARG A 1 203 ? -10.342 -10.581 12.752 1.00 89.06 203 ARG A CA 1
ATOM 1586 C C . ARG A 1 203 ? -11.283 -9.624 13.484 1.00 89.06 203 ARG A C 1
ATOM 1588 O O . ARG A 1 203 ? -12.152 -10.082 14.222 1.00 89.06 203 ARG A O 1
ATOM 1595 N N . GLN A 1 204 ? -11.137 -8.319 13.255 1.00 90.94 204 GLN A N 1
ATOM 1596 C CA . GLN A 1 204 ? -12.015 -7.302 13.840 1.00 90.94 204 GLN A CA 1
ATOM 1597 C C . GLN A 1 204 ? -13.464 -7.482 13.378 1.00 90.94 204 GLN A C 1
ATOM 1599 O O . GLN A 1 204 ? -14.379 -7.426 14.194 1.00 90.94 204 GLN A O 1
ATOM 1604 N N . GLN A 1 205 ? -13.683 -7.781 12.096 1.00 88.75 205 GLN A N 1
ATOM 1605 C CA . GLN A 1 205 ? -15.016 -8.070 11.573 1.00 88.75 205 GLN A CA 1
ATOM 1606 C C . GLN A 1 205 ? -15.654 -9.283 12.266 1.00 88.75 205 GLN A C 1
ATOM 1608 O O . GLN A 1 205 ? -16.815 -9.214 12.669 1.00 88.75 205 GLN A O 1
ATOM 1613 N N . SER A 1 206 ? -14.901 -10.368 12.471 1.00 93.00 206 SER A N 1
ATOM 1614 C CA . SER A 1 206 ? -15.382 -11.532 13.227 1.00 93.00 206 SER A CA 1
ATOM 1615 C C . SER A 1 206 ? -15.719 -11.189 14.682 1.00 93.00 206 SER A C 1
ATOM 1617 O O . SER A 1 206 ? -16.725 -11.662 15.208 1.00 93.00 206 SER A O 1
ATOM 1619 N N . GLN A 1 207 ? -14.920 -10.336 15.330 1.00 93.25 207 GLN A N 1
ATOM 1620 C CA . GLN A 1 207 ? -15.178 -9.885 16.700 1.00 93.25 207 GLN A CA 1
ATOM 1621 C C . GLN A 1 207 ? -16.449 -9.031 16.797 1.00 93.25 207 GLN A C 1
ATOM 1623 O O . GLN A 1 207 ? -17.242 -9.222 17.717 1.00 93.25 207 GLN A O 1
ATOM 1628 N N . ILE A 1 208 ? -16.677 -8.134 15.832 1.00 91.50 208 ILE A N 1
ATOM 1629 C CA . ILE A 1 208 ? -17.899 -7.322 15.752 1.00 91.50 208 ILE A CA 1
ATOM 1630 C C . ILE A 1 208 ? -19.129 -8.220 15.608 1.00 91.50 208 ILE A C 1
ATOM 1632 O O . ILE A 1 208 ? -20.120 -8.011 16.303 1.00 91.50 208 ILE A O 1
ATOM 1636 N N . LEU A 1 209 ? -19.068 -9.242 14.749 1.00 95.00 209 LEU A N 1
ATOM 1637 C CA . LEU A 1 209 ? -20.176 -10.187 14.576 1.00 95.00 209 LEU A CA 1
ATOM 1638 C C . LEU A 1 209 ? -20.496 -10.941 15.872 1.00 95.00 209 LEU A C 1
ATOM 1640 O O . LEU A 1 209 ? -21.667 -11.077 16.223 1.00 95.00 209 LEU A O 1
ATOM 1644 N N . LEU A 1 210 ? -19.470 -11.382 16.606 1.00 95.88 210 LEU A N 1
ATOM 1645 C CA . LEU A 1 210 ? -19.659 -12.035 17.901 1.00 95.88 210 LEU A CA 1
ATOM 1646 C C . LEU A 1 210 ? -20.272 -11.078 18.932 1.00 95.88 210 LEU A C 1
ATOM 1648 O O . LEU A 1 210 ? -21.239 -11.437 19.599 1.00 95.88 210 LEU A O 1
ATOM 1652 N N . SER A 1 211 ? -19.748 -9.853 19.026 1.00 91.88 211 SER A N 1
ATOM 1653 C CA . SER A 1 211 ? -20.279 -8.821 19.923 1.00 91.88 211 SER A CA 1
ATOM 1654 C C . SER A 1 211 ? -21.746 -8.522 19.623 1.00 91.88 211 SER A C 1
ATOM 1656 O O . SER A 1 211 ? -22.564 -8.459 20.537 1.00 91.88 211 SER A O 1
ATOM 1658 N N . LYS A 1 212 ? -22.107 -8.414 18.342 1.00 96.31 212 LYS A N 1
ATOM 1659 C CA . LYS A 1 212 ? -23.491 -8.186 17.924 1.00 96.31 212 LYS A CA 1
ATOM 1660 C C . LYS A 1 212 ? -24.411 -9.330 18.350 1.00 96.31 212 LYS A C 1
ATOM 1662 O O . LYS A 1 212 ? -25.468 -9.085 18.912 1.00 96.31 212 LYS A O 1
ATOM 1667 N N . HIS A 1 213 ? -23.982 -10.580 18.174 1.00 95.75 213 HIS A N 1
ATOM 1668 C CA . HIS A 1 213 ? -24.758 -11.726 18.653 1.00 95.75 213 HIS A CA 1
ATOM 1669 C C . HIS A 1 213 ? -24.967 -11.685 20.179 1.00 95.75 213 HIS A C 1
ATOM 1671 O O . HIS A 1 213 ? -26.043 -12.024 20.672 1.00 95.75 213 HIS A O 1
ATOM 1677 N N . THR A 1 214 ? -23.955 -11.270 20.952 1.00 96.12 214 THR A N 1
ATOM 1678 C CA . THR A 1 214 ? -24.119 -11.112 22.408 1.00 96.12 214 THR A CA 1
ATOM 1679 C C . THR A 1 214 ? -25.077 -9.978 22.768 1.00 96.12 214 THR A C 1
ATOM 1681 O O . THR A 1 214 ? -25.883 -10.136 23.682 1.00 96.12 214 THR A O 1
ATOM 1684 N N . GLU A 1 215 ? -25.042 -8.873 22.023 1.00 92.00 215 GLU A N 1
ATOM 1685 C CA . GLU A 1 215 ? -25.952 -7.740 22.197 1.00 92.00 215 GLU A CA 1
ATOM 1686 C C . GLU A 1 215 ? -27.406 -8.132 21.913 1.00 92.00 215 GLU A C 1
ATOM 1688 O O . GLU A 1 215 ? -28.289 -7.820 22.714 1.00 92.00 215 GLU A O 1
ATOM 1693 N N . ASP A 1 216 ? -27.644 -8.882 20.835 1.00 96.81 216 ASP A N 1
ATOM 1694 C CA . ASP A 1 216 ? -28.967 -9.398 20.473 1.00 96.81 216 ASP A CA 1
ATOM 1695 C C . ASP A 1 216 ? -29.513 -10.341 21.565 1.00 96.81 216 ASP A C 1
ATOM 1697 O O . ASP A 1 216 ? -30.688 -10.269 21.937 1.00 96.81 216 ASP A O 1
ATOM 1701 N N . SER A 1 217 ? -28.656 -11.196 22.141 1.00 97.50 217 SER A N 1
ATOM 1702 C CA . SER A 1 217 ? -29.037 -12.071 23.259 1.00 97.50 217 SER A CA 1
ATOM 1703 C C . SER A 1 217 ? -29.434 -11.274 24.505 1.00 97.50 217 SER A C 1
ATOM 1705 O O . SER A 1 217 ? -30.450 -11.581 25.129 1.00 97.50 217 SER A O 1
ATOM 1707 N N . LEU A 1 218 ? -28.653 -10.250 24.864 1.00 96.81 218 LEU A N 1
ATOM 1708 C CA . LEU A 1 218 ? -28.938 -9.393 26.017 1.00 96.81 218 LEU A CA 1
ATOM 1709 C C . LEU A 1 218 ? -30.217 -8.575 25.815 1.00 96.81 218 LEU A C 1
ATOM 1711 O O . LEU A 1 218 ? -31.009 -8.454 26.748 1.00 96.81 218 LEU A O 1
ATOM 1715 N N . HIS A 1 219 ? -30.465 -8.068 24.604 1.00 97.38 219 HIS A N 1
ATOM 1716 C CA . HIS A 1 219 ? -31.731 -7.415 24.259 1.00 97.38 219 HIS A CA 1
ATOM 1717 C C . HIS A 1 219 ? -32.923 -8.349 24.480 1.00 97.38 219 HIS A C 1
ATOM 1719 O O . HIS A 1 219 ? -33.899 -7.959 25.121 1.00 97.38 219 HIS A O 1
ATOM 1725 N N . GLY A 1 220 ? -32.816 -9.605 24.035 1.00 97.44 220 GLY A N 1
ATOM 1726 C CA . GLY A 1 220 ? -33.853 -10.607 24.270 1.00 97.44 220 GLY A CA 1
ATOM 1727 C C . GLY A 1 220 ? -34.136 -10.850 25.757 1.00 97.44 220 GLY A C 1
ATOM 1728 O O . GLY A 1 220 ? -35.288 -11.054 26.141 1.00 97.44 220 GLY A O 1
ATOM 1729 N N . ASP A 1 221 ? -33.117 -10.808 26.614 1.00 96.81 221 ASP A N 1
ATOM 1730 C CA . ASP A 1 221 ? -33.295 -10.952 28.062 1.00 96.81 221 ASP A CA 1
ATOM 1731 C C . ASP A 1 221 ? -33.887 -9.693 28.713 1.00 96.81 221 ASP A C 1
ATOM 1733 O O . ASP A 1 221 ? -34.768 -9.804 29.572 1.00 96.81 221 ASP A O 1
ATOM 1737 N N . ILE A 1 222 ? -33.495 -8.501 28.253 1.00 97.12 222 ILE A N 1
ATOM 1738 C CA . ILE A 1 222 ? -34.104 -7.229 28.667 1.00 97.12 222 ILE A CA 1
ATOM 1739 C C . ILE A 1 222 ? -35.600 -7.220 28.339 1.00 97.12 222 ILE A C 1
ATOM 1741 O O . ILE A 1 222 ? -36.407 -6.835 29.187 1.00 97.12 222 ILE A O 1
ATOM 1745 N N . ASP A 1 223 ? -35.996 -7.677 27.153 1.00 97.50 223 ASP A N 1
ATOM 1746 C CA . ASP A 1 223 ? -37.403 -7.713 26.754 1.00 97.50 223 ASP A CA 1
ATOM 1747 C C . ASP A 1 223 ? -38.231 -8.666 27.623 1.00 97.50 223 ASP A C 1
ATOM 1749 O O . ASP A 1 223 ? -39.341 -8.312 28.038 1.00 97.50 223 ASP A O 1
ATOM 1753 N N . LYS A 1 224 ? -37.678 -9.833 27.983 1.00 97.12 224 LYS A N 1
ATOM 1754 C CA . LYS A 1 224 ? -38.319 -10.761 28.932 1.00 97.12 224 LYS A CA 1
ATOM 1755 C C . LYS A 1 224 ? -38.518 -10.107 30.297 1.00 97.12 224 LYS A C 1
ATOM 1757 O O . LYS A 1 224 ? -39.619 -10.174 30.842 1.00 97.12 224 LYS A O 1
ATOM 1762 N N . LEU A 1 225 ? -37.487 -9.455 30.839 1.00 96.88 225 LEU A N 1
ATOM 1763 C CA . LEU A 1 225 ? -37.565 -8.772 32.134 1.00 96.88 225 LEU A CA 1
ATOM 1764 C C . LEU A 1 225 ? -38.570 -7.614 32.101 1.00 96.88 225 LEU A C 1
ATOM 1766 O O . LEU A 1 225 ? -39.391 -7.483 33.006 1.00 96.88 225 LEU A O 1
ATOM 1770 N N . ARG A 1 226 ? -38.586 -6.819 31.026 1.00 97.12 226 ARG A N 1
ATOM 1771 C CA . ARG A 1 226 ? -39.587 -5.759 30.822 1.00 97.12 226 ARG A CA 1
ATOM 1772 C C . ARG A 1 226 ?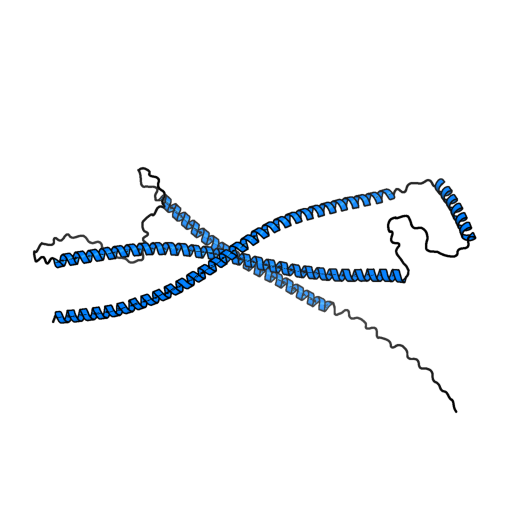 -41.005 -6.313 30.744 1.00 97.12 226 ARG A C 1
ATOM 1774 O O . ARG A 1 226 ? -41.940 -5.660 31.199 1.00 97.12 226 ARG A O 1
ATOM 1781 N N . HIS A 1 227 ? -41.194 -7.486 30.143 1.00 96.75 227 HIS A N 1
ATOM 1782 C CA . HIS A 1 227 ? -42.499 -8.142 30.110 1.00 96.75 227 HIS A CA 1
ATOM 1783 C C . HIS A 1 227 ? -42.921 -8.631 31.502 1.00 96.75 227 HIS A C 1
ATOM 1785 O O . HIS A 1 227 ? -44.069 -8.438 31.881 1.00 96.75 227 HIS A O 1
ATOM 1791 N N . GLN A 1 228 ? -41.995 -9.181 32.295 1.00 96.25 228 GLN A N 1
ATOM 1792 C CA . GLN A 1 228 ? -42.262 -9.585 33.682 1.00 96.25 228 GLN A CA 1
ATOM 1793 C C . GLN A 1 228 ? -42.616 -8.399 34.586 1.00 96.25 228 GLN A C 1
ATOM 1795 O O . GLN A 1 228 ? -43.537 -8.509 35.390 1.00 96.25 228 GLN A O 1
ATOM 1800 N N . ILE A 1 229 ? -41.915 -7.270 34.441 1.00 94.06 229 ILE A N 1
ATOM 1801 C CA . ILE A 1 229 ? -42.219 -6.039 35.182 1.00 94.06 229 ILE A CA 1
ATOM 1802 C C . ILE A 1 229 ? -43.615 -5.541 34.813 1.00 94.06 229 ILE A C 1
ATOM 1804 O O . ILE A 1 229 ? -44.431 -5.369 35.706 1.00 94.06 229 ILE A O 1
ATOM 1808 N N . ARG A 1 230 ? -43.928 -5.417 33.516 1.00 94.94 230 ARG A N 1
ATOM 1809 C CA . ARG A 1 230 ? -45.271 -5.014 33.066 1.00 94.94 230 ARG A CA 1
ATOM 1810 C C . ARG A 1 230 ? -46.360 -5.947 33.572 1.00 94.94 230 ARG A C 1
ATOM 1812 O O . ARG A 1 230 ? -47.345 -5.479 34.111 1.00 94.94 230 ARG A O 1
ATOM 1819 N N . TYR A 1 231 ? -46.150 -7.258 33.477 1.00 93.69 231 TYR A N 1
ATOM 1820 C CA . TYR A 1 231 ? -47.094 -8.232 34.017 1.00 93.69 231 TYR A CA 1
ATOM 1821 C C . TYR A 1 231 ? -47.323 -8.038 35.522 1.00 93.69 231 TYR A C 1
ATOM 1823 O O . TYR A 1 231 ? -48.457 -8.106 35.985 1.00 93.69 231 TYR A O 1
ATOM 1831 N N . ARG A 1 232 ? -46.255 -7.795 36.295 1.00 92.06 232 ARG A N 1
ATOM 1832 C CA . ARG A 1 232 ? -46.360 -7.500 37.728 1.00 92.06 232 ARG A CA 1
ATOM 1833 C C . ARG A 1 232 ? -47.114 -6.194 37.969 1.00 92.06 232 ARG A C 1
ATOM 1835 O O . ARG A 1 232 ? -47.948 -6.162 38.863 1.00 92.06 232 ARG A O 1
ATOM 1842 N N . ASP A 1 233 ? -46.816 -5.148 37.211 1.00 90.19 233 ASP A N 1
ATOM 1843 C CA . ASP A 1 233 ? -47.427 -3.830 37.377 1.00 90.19 233 ASP A CA 1
ATOM 1844 C C . ASP A 1 233 ? -48.928 -3.873 37.014 1.00 90.19 233 ASP A C 1
ATOM 1846 O O . ASP A 1 233 ? -49.747 -3.464 37.834 1.00 90.19 233 ASP A O 1
ATOM 1850 N N . ASP A 1 234 ? -49.307 -4.515 35.902 1.00 90.06 234 ASP A N 1
ATOM 1851 C CA . ASP A 1 234 ? -50.708 -4.778 35.523 1.00 90.06 234 ASP A CA 1
ATOM 1852 C C . ASP A 1 234 ? -51.428 -5.637 36.583 1.00 90.06 234 ASP A C 1
ATOM 1854 O O . ASP A 1 234 ? -52.590 -5.408 36.934 1.00 90.06 234 ASP A O 1
ATOM 1858 N N . PHE A 1 235 ? -50.744 -6.653 37.122 1.00 91.25 235 PHE A N 1
ATOM 1859 C CA . PHE A 1 235 ? -51.282 -7.489 38.195 1.00 91.25 235 PHE A CA 1
ATOM 1860 C C . PHE A 1 235 ? -51.521 -6.672 39.472 1.00 91.25 235 PHE A C 1
ATOM 1862 O O . PHE A 1 235 ? -52.570 -6.804 40.098 1.00 91.25 235 PHE A O 1
ATOM 1869 N N . MET A 1 236 ? -50.581 -5.805 39.851 1.00 85.19 236 MET A N 1
ATOM 1870 C CA . MET A 1 236 ? -50.723 -4.911 41.001 1.00 85.19 236 MET A CA 1
ATOM 1871 C C . MET A 1 236 ? -51.884 -3.926 40.811 1.00 85.19 236 MET A C 1
ATOM 1873 O O . MET A 1 236 ? -52.697 -3.777 41.724 1.00 85.19 236 MET A O 1
ATOM 1877 N N . GLU A 1 237 ? -52.014 -3.326 39.625 1.00 87.81 237 GLU A N 1
ATOM 1878 C CA . GLU A 1 237 ? -53.089 -2.385 39.285 1.00 87.81 237 GLU A CA 1
ATOM 1879 C C . GLU A 1 237 ? -54.471 -3.057 39.334 1.00 87.81 237 GLU A C 1
ATOM 1881 O O . GLU A 1 237 ? -55.370 -2.594 40.039 1.00 87.81 237 GLU A O 1
ATOM 1886 N N . THR A 1 238 ? -54.630 -4.209 38.673 1.00 88.25 238 THR A N 1
ATOM 1887 C CA . THR A 1 238 ? -55.900 -4.966 38.641 1.00 88.25 238 THR A CA 1
ATOM 1888 C C . THR A 1 238 ? -56.367 -5.452 40.014 1.00 88.25 238 THR A C 1
ATOM 1890 O O . THR A 1 238 ? -57.565 -5.646 40.220 1.00 88.25 238 THR A O 1
ATOM 1893 N N . HIS A 1 239 ? -55.444 -5.633 40.960 1.00 87.06 239 HIS A N 1
ATOM 1894 C CA . HIS A 1 239 ? -55.736 -6.108 42.315 1.00 87.06 239 HIS A CA 1
ATOM 1895 C C . HIS A 1 239 ? -55.690 -4.981 43.364 1.00 87.06 239 HIS A C 1
ATOM 1897 O O . HIS A 1 239 ? -55.797 -5.256 44.560 1.00 87.06 239 HIS A O 1
ATOM 1903 N N . GLY A 1 240 ? -55.552 -3.718 42.940 1.00 78.00 240 GLY A N 1
ATOM 1904 C CA . GLY A 1 240 ? -55.575 -2.546 43.822 1.00 78.00 240 GLY A CA 1
ATOM 1905 C C . GLY A 1 240 ? -54.356 -2.404 44.742 1.00 78.00 240 GLY A C 1
ATOM 1906 O O . GLY A 1 240 ? -54.384 -1.597 45.670 1.00 78.00 240 GLY A O 1
ATOM 1907 N N . LEU A 1 241 ? -53.281 -3.154 44.491 1.00 75.44 241 LEU A N 1
ATOM 1908 C CA . LEU A 1 241 ? -52.029 -3.143 45.250 1.00 75.44 241 LEU A CA 1
ATOM 1909 C C . LEU A 1 241 ? -51.099 -2.050 44.707 1.00 75.44 241 LEU A C 1
ATOM 1911 O O . LEU A 1 241 ? -50.086 -2.334 44.075 1.00 75.44 241 LEU A O 1
ATOM 1915 N N . HIS A 1 242 ? -51.449 -0.787 44.937 1.00 67.50 242 HIS A N 1
ATOM 1916 C CA . HIS A 1 242 ? -50.613 0.338 44.519 1.00 67.50 242 HIS A CA 1
ATOM 1917 C C . HIS A 1 242 ? -49.473 0.542 45.521 1.00 67.50 242 HIS A C 1
ATOM 1919 O O . HIS A 1 242 ? -49.706 0.704 46.721 1.00 67.50 242 HIS A O 1
ATOM 1925 N N . LEU A 1 243 ? -48.232 0.516 45.030 1.00 59.06 243 LEU A N 1
ATOM 1926 C CA . LEU A 1 243 ? -47.056 0.826 45.836 1.00 59.06 243 LEU A CA 1
ATOM 1927 C C . LEU A 1 243 ? -47.071 2.336 46.135 1.00 59.06 243 LEU A C 1
ATOM 1929 O O . LEU A 1 243 ? -47.132 3.109 45.178 1.00 59.06 243 LEU A O 1
ATOM 1933 N N . PRO A 1 244 ? -47.026 2.780 47.406 1.00 53.94 244 PRO A N 1
ATOM 1934 C CA . PRO A 1 244 ? -46.937 4.199 47.716 1.00 53.94 244 PRO A CA 1
ATOM 1935 C C . PRO A 1 244 ? -45.629 4.719 47.125 1.00 53.94 244 PRO A C 1
ATOM 1937 O O . PRO A 1 244 ? -44.545 4.323 47.559 1.00 53.94 244 PRO A O 1
ATOM 1940 N N . THR A 1 245 ? -45.720 5.561 46.101 1.00 50.50 245 THR A N 1
ATOM 1941 C CA . THR A 1 245 ? -44.587 6.356 45.650 1.00 50.50 245 THR A CA 1
ATOM 1942 C C . THR A 1 245 ? -44.250 7.299 46.793 1.00 50.50 245 THR A C 1
ATOM 1944 O O . THR A 1 245 ? -45.011 8.212 47.104 1.00 50.50 245 THR A O 1
ATOM 1947 N N . ILE A 1 246 ? -43.137 7.024 47.473 1.00 54.22 246 ILE A N 1
ATOM 1948 C CA . ILE A 1 246 ? -42.503 7.981 48.376 1.00 54.22 246 ILE A CA 1
ATOM 1949 C C . ILE A 1 246 ? -41.895 9.040 47.455 1.00 54.22 246 ILE A C 1
ATOM 1951 O O . ILE A 1 246 ? -40.723 8.971 47.094 1.00 54.22 246 ILE A O 1
ATOM 1955 N N . GLU A 1 247 ? -42.742 9.940 46.967 1.00 46.94 247 GLU A N 1
ATOM 1956 C CA . GLU A 1 247 ? -42.285 11.235 46.495 1.00 46.94 247 GLU A CA 1
ATOM 1957 C C . GLU A 1 247 ? -41.934 12.022 47.754 1.00 46.94 247 GLU A C 1
ATOM 1959 O O . GLU A 1 247 ? -42.754 12.184 48.662 1.00 46.94 247 GLU A O 1
ATOM 1964 N N . GLU A 1 248 ? -40.654 12.368 47.852 1.00 50.41 248 GLU A N 1
ATOM 1965 C CA . GLU A 1 248 ? -40.123 13.229 48.894 1.00 50.41 248 GLU A CA 1
ATOM 1966 C C . GLU A 1 248 ? -40.903 14.547 48.888 1.00 50.41 248 GLU A C 1
ATOM 1968 O O . GLU A 1 248 ? -40.973 15.229 47.871 1.00 50.41 248 GLU A O 1
ATOM 1973 N N . GLU A 1 249 ? -41.526 14.817 50.035 1.00 48.34 249 GLU A N 1
ATOM 1974 C CA . GLU A 1 249 ? -41.798 16.128 50.624 1.00 48.34 249 GLU A CA 1
ATOM 1975 C C . GLU A 1 249 ? -41.940 17.307 49.650 1.00 48.34 249 GLU A C 1
ATOM 1977 O O . GLU A 1 249 ? -40.970 17.981 49.329 1.00 48.34 249 GLU A O 1
ATOM 1982 N N . ASP A 1 250 ? -43.188 17.652 49.340 1.00 36.56 250 ASP A N 1
ATOM 1983 C CA . ASP A 1 250 ? -43.614 19.049 49.372 1.00 36.56 250 ASP A CA 1
ATOM 1984 C C . ASP A 1 250 ? -44.961 19.122 50.105 1.00 36.56 250 ASP A C 1
ATOM 1986 O O . ASP A 1 250 ? -46.029 18.755 49.606 1.00 36.56 250 ASP A O 1
ATOM 1990 N N . GLU A 1 251 ? -44.894 19.559 51.362 1.00 50.72 251 GLU A N 1
ATOM 1991 C CA . GLU A 1 251 ? -46.050 20.012 52.120 1.00 50.72 251 GLU A CA 1
ATOM 1992 C C . GLU A 1 251 ? -46.689 21.189 51.376 1.00 50.72 251 GLU A C 1
ATOM 1994 O O . GLU A 1 251 ? -46.080 22.249 51.265 1.00 50.72 251 GLU A O 1
ATOM 1999 N N . THR A 1 252 ? -47.912 21.017 50.871 1.00 44.72 252 THR A N 1
ATOM 2000 C CA . THR A 1 252 ? -49.032 21.983 50.896 1.00 44.72 252 THR A CA 1
ATOM 2001 C C . THR A 1 252 ? -50.030 21.655 49.792 1.00 44.72 252 THR A C 1
ATOM 2003 O O . THR A 1 252 ? -50.023 22.262 48.737 1.00 44.72 252 THR A O 1
ATOM 2006 N N . GLU A 1 253 ? -50.944 20.725 50.054 1.00 44.06 253 GLU A N 1
ATOM 2007 C CA . GLU A 1 253 ? -52.316 20.808 49.536 1.00 44.06 253 GLU A CA 1
ATOM 2008 C C . GLU A 1 253 ? -53.189 19.804 50.291 1.00 44.06 253 GLU A C 1
ATOM 2010 O O . GLU A 1 253 ? -53.437 18.662 49.909 1.00 44.06 253 GLU A O 1
ATOM 2015 N N . THR A 1 254 ? -53.624 20.257 51.460 1.00 45.12 254 THR A N 1
ATOM 2016 C CA . THR A 1 254 ? -54.784 19.723 52.157 1.00 45.12 254 THR A CA 1
ATOM 2017 C C . THR A 1 254 ? -56.008 19.701 51.240 1.00 45.12 254 THR A C 1
ATOM 2019 O O . THR A 1 254 ? -56.260 20.648 50.500 1.00 45.12 254 THR A O 1
ATOM 2022 N N . GLU A 1 255 ? -56.838 18.678 51.444 1.00 49.41 255 GLU A N 1
ATOM 2023 C CA . GLU A 1 255 ? -58.285 18.704 51.205 1.00 49.41 255 GLU A CA 1
ATOM 2024 C C . GLU A 1 255 ? -58.755 18.731 49.746 1.00 49.41 255 GLU A C 1
ATOM 2026 O O . GLU A 1 255 ? -59.066 19.782 49.193 1.00 49.41 255 GLU A O 1
ATOM 2031 N N . LYS A 1 256 ? -58.977 17.532 49.183 1.00 45.53 256 LYS A N 1
ATOM 2032 C CA . LYS A 1 256 ? -60.154 17.200 48.348 1.00 45.53 256 LYS A CA 1
ATOM 2033 C C . LYS A 1 256 ? -60.171 15.715 47.963 1.00 45.53 256 LYS A C 1
ATOM 2035 O O . LYS A 1 256 ? -60.053 15.362 46.799 1.00 45.53 256 LYS A O 1
ATOM 2040 N N . MET A 1 257 ? -60.421 14.828 48.924 1.00 34.44 257 MET A 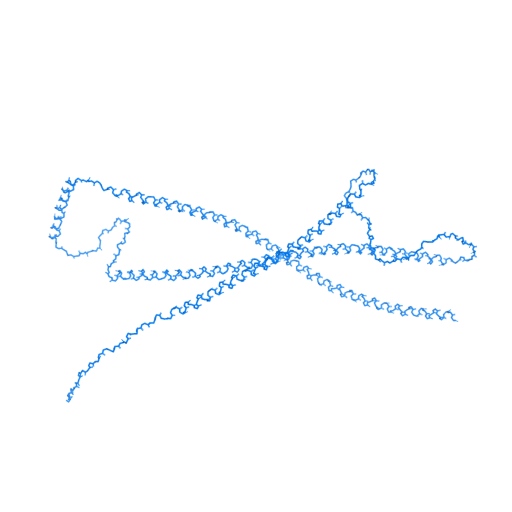N 1
ATOM 2041 C CA . MET A 1 257 ? -61.246 13.658 48.603 1.00 34.44 257 MET A CA 1
ATOM 2042 C C . MET A 1 257 ? -61.987 13.154 49.838 1.00 34.44 257 MET A C 1
ATOM 2044 O O . MET A 1 257 ? -61.516 12.336 50.618 1.00 34.44 257 MET A O 1
ATOM 2048 N N . THR A 1 258 ? -63.167 13.740 50.006 1.00 38.78 258 THR A N 1
ATOM 2049 C CA . THR A 1 258 ? -64.317 13.292 50.784 1.00 38.78 258 THR A CA 1
ATOM 2050 C C . THR A 1 258 ? -64.382 11.767 50.950 1.00 38.78 258 THR A C 1
ATOM 2052 O O . THR A 1 258 ? -64.788 11.065 50.027 1.00 38.78 258 THR A O 1
ATOM 2055 N N . ILE A 1 259 ? -64.079 11.261 52.149 1.00 45.97 259 ILE A N 1
ATOM 2056 C CA . ILE A 1 259 ? -64.631 9.987 52.628 1.00 45.97 259 ILE A CA 1
ATOM 2057 C C . ILE A 1 259 ? -65.738 10.339 53.614 1.00 45.97 259 ILE A C 1
ATOM 2059 O O . ILE A 1 259 ? -65.523 10.778 54.742 1.00 45.97 259 ILE A O 1
ATOM 2063 N N . GLN A 1 260 ? -66.948 10.226 53.093 1.00 39.66 260 GLN A N 1
ATOM 2064 C CA . GLN A 1 260 ? -68.204 10.439 53.777 1.00 39.66 260 GLN A CA 1
ATOM 2065 C C . GLN A 1 260 ? -68.469 9.260 54.731 1.00 39.66 260 GLN A C 1
ATOM 2067 O O . GLN A 1 260 ? -68.362 8.107 54.326 1.00 39.66 260 GLN A O 1
ATOM 2072 N N . PHE A 1 261 ? -68.912 9.590 55.951 1.00 44.44 261 PHE A N 1
ATOM 2073 C CA . PHE A 1 261 ? -69.636 8.735 56.907 1.00 44.44 261 PHE A CA 1
ATOM 2074 C C . PHE A 1 261 ? -68.826 7.817 57.855 1.00 44.44 261 PHE A C 1
ATOM 2076 O O . PHE A 1 261 ? -68.688 6.622 57.629 1.00 44.44 261 PHE A O 1
ATOM 2083 N N . PHE A 1 262 ? -68.425 8.369 59.007 1.00 41.19 262 PHE A N 1
ATOM 2084 C CA . PHE A 1 262 ? -68.280 7.634 60.276 1.00 41.19 262 PHE A CA 1
ATOM 2085 C C . PHE A 1 262 ? -68.963 8.454 61.393 1.00 41.19 262 PHE A C 1
ATOM 2087 O O . PHE A 1 262 ? -68.828 9.682 61.376 1.00 41.19 262 PHE A O 1
ATOM 2094 N N . PRO A 1 263 ? -69.730 7.848 62.323 1.00 57.94 263 PRO A N 1
ATOM 2095 C CA . PRO A 1 263 ? -70.448 8.584 63.366 1.00 57.94 263 PRO A CA 1
ATOM 2096 C C . PRO A 1 263 ? -69.474 9.361 64.263 1.00 57.94 263 PRO A C 1
ATOM 2098 O O . PRO A 1 263 ? -68.470 8.814 64.721 1.00 57.94 263 PRO A O 1
ATOM 2101 N N . MET A 1 264 ? -69.767 10.640 64.509 1.00 52.84 264 MET A N 1
ATOM 2102 C CA . MET A 1 264 ? -68.916 11.559 65.280 1.00 52.84 264 MET A CA 1
ATOM 2103 C C . MET A 1 264 ? -68.604 11.018 66.685 1.00 52.84 264 MET A C 1
ATOM 2105 O O . MET A 1 264 ? -67.478 11.148 67.157 1.00 52.84 264 MET A O 1
ATOM 2109 N N . GLU A 1 265 ? -69.560 10.324 67.309 1.00 64.00 265 GLU A N 1
ATOM 2110 C CA . GLU A 1 265 ? -69.384 9.711 68.626 1.00 64.00 265 GLU A CA 1
ATOM 2111 C C . GLU A 1 265 ? -68.301 8.624 68.672 1.00 64.00 265 GLU A C 1
ATOM 2113 O O . GLU A 1 265 ? -67.573 8.546 69.661 1.00 64.00 265 GLU A O 1
ATOM 2118 N N . GLU A 1 266 ? -68.159 7.791 67.637 1.00 65.44 266 GLU A N 1
ATOM 2119 C CA . GLU A 1 266 ? -67.114 6.756 67.612 1.00 65.44 266 GLU A CA 1
ATOM 2120 C C . GLU A 1 266 ? -65.739 7.377 67.386 1.00 65.44 266 GLU A C 1
ATOM 2122 O O . GLU A 1 266 ? -64.769 6.974 68.022 1.00 65.44 266 GLU A O 1
ATOM 2127 N N . ARG A 1 267 ? -65.655 8.421 66.554 1.00 70.88 267 ARG A N 1
ATOM 2128 C CA . ARG A 1 267 ? -64.423 9.199 66.389 1.00 70.88 267 ARG A CA 1
ATOM 2129 C C . ARG A 1 267 ? -63.987 9.814 67.718 1.00 70.88 267 ARG A C 1
ATOM 2131 O O . ARG A 1 267 ? -62.814 9.715 68.066 1.00 70.88 267 ARG A O 1
ATOM 2138 N N . ASP A 1 268 ? -64.901 10.420 68.467 1.00 75.81 268 ASP A N 1
ATOM 2139 C CA . ASP A 1 268 ? -64.560 11.076 69.731 1.00 75.81 268 ASP A CA 1
ATOM 2140 C C . ASP A 1 268 ? -64.222 10.062 70.838 1.00 75.81 268 ASP A C 1
ATOM 2142 O O . ASP A 1 268 ? -63.312 10.295 71.639 1.00 75.81 268 ASP A O 1
ATOM 2146 N N . GLN A 1 269 ? -64.867 8.890 70.844 1.00 77.19 269 GLN A N 1
ATOM 2147 C CA . GLN A 1 269 ? -64.504 7.777 71.730 1.00 77.19 269 GLN A CA 1
ATOM 2148 C C . GLN A 1 269 ? -63.133 7.185 71.388 1.00 77.19 269 GLN A C 1
ATOM 2150 O O . GLN A 1 269 ? -62.328 6.952 72.291 1.00 77.19 269 GLN A O 1
ATOM 2155 N N . LEU A 1 270 ? -62.833 6.999 70.102 1.00 77.25 270 LEU A N 1
ATOM 2156 C CA . LEU A 1 270 ? -61.535 6.510 69.638 1.00 77.25 270 LEU A CA 1
ATOM 2157 C C . LEU A 1 270 ? -60.426 7.532 69.903 1.00 77.25 270 LEU A C 1
ATOM 2159 O O . LEU A 1 270 ? -59.338 7.153 70.322 1.00 77.25 270 LEU A O 1
ATOM 2163 N N . LEU A 1 271 ? -60.693 8.831 69.744 1.00 79.25 271 LEU A N 1
ATOM 2164 C CA . LEU A 1 271 ? -59.739 9.887 70.094 1.00 79.25 271 LEU A CA 1
ATOM 2165 C C . LEU A 1 271 ? -59.442 9.912 71.596 1.00 79.25 271 LEU A C 1
ATOM 2167 O O . LEU A 1 271 ? -58.285 10.079 71.984 1.00 79.25 271 LEU A O 1
ATOM 2171 N N . LYS A 1 272 ? -60.456 9.687 72.438 1.00 85.69 272 LYS A N 1
ATOM 2172 C CA . LYS A 1 272 ? -60.270 9.556 73.885 1.00 85.69 272 LYS A CA 1
ATOM 2173 C C . LYS A 1 272 ? -59.448 8.314 74.239 1.00 85.69 272 LYS A C 1
ATOM 2175 O O . LYS A 1 272 ? -58.483 8.430 74.982 1.00 85.69 272 LYS A O 1
ATOM 2180 N N . GLN A 1 273 ? -59.743 7.165 73.628 1.00 86.12 273 GLN A N 1
ATOM 2181 C CA . GLN A 1 273 ? -58.952 5.942 73.808 1.00 86.12 273 GLN A CA 1
ATOM 2182 C C . GLN A 1 273 ? -57.503 6.103 73.333 1.00 86.12 273 GLN A C 1
ATOM 2184 O O . GLN A 1 273 ? -56.587 5.637 74.001 1.00 86.12 273 GLN A O 1
ATOM 2189 N N . ILE A 1 274 ? -57.266 6.800 72.218 1.00 83.31 274 ILE A N 1
ATOM 2190 C CA . ILE A 1 274 ? -55.913 7.110 71.735 1.00 83.31 274 ILE A CA 1
ATOM 2191 C C . ILE A 1 274 ? -55.189 8.044 72.711 1.00 83.31 274 ILE A C 1
ATOM 2193 O O . ILE A 1 274 ? -53.989 7.885 72.919 1.00 83.31 274 ILE A O 1
ATOM 2197 N N . SER A 1 275 ? -55.887 9.009 73.313 1.00 88.00 275 SER A N 1
ATOM 2198 C CA . SER A 1 275 ? -55.315 9.892 74.334 1.00 88.00 275 SER A CA 1
ATOM 2199 C C . SER A 1 275 ? -54.930 9.121 75.599 1.00 88.00 275 SER A C 1
ATOM 2201 O O . SER A 1 275 ? -53.826 9.307 76.107 1.00 88.00 275 SER A O 1
ATOM 2203 N N . ASP A 1 276 ? -55.805 8.234 76.070 1.00 86.56 276 ASP A N 1
ATOM 2204 C CA . ASP A 1 276 ? -55.580 7.429 77.273 1.00 86.56 276 ASP A CA 1
ATOM 2205 C C . ASP A 1 276 ? -54.447 6.408 77.049 1.00 86.56 276 ASP A C 1
ATOM 2207 O O . ASP A 1 276 ? -53.536 6.308 77.867 1.00 86.56 276 ASP A O 1
ATOM 2211 N N . LEU A 1 277 ? -54.413 5.738 75.888 1.00 83.06 277 LEU A N 1
ATOM 2212 C CA . LEU A 1 277 ? -53.316 4.837 75.506 1.00 83.06 277 LEU A CA 1
ATOM 2213 C C . LEU A 1 277 ? -51.990 5.579 75.307 1.00 83.06 277 LEU A C 1
ATOM 2215 O O . LEU A 1 277 ? -50.935 5.034 75.609 1.00 83.06 277 LEU A O 1
ATOM 2219 N N . LYS A 1 278 ? -52.008 6.824 74.814 1.00 81.25 278 LYS A N 1
ATOM 2220 C CA . LYS A 1 278 ? -50.796 7.654 74.740 1.00 81.25 278 LYS A CA 1
ATOM 2221 C C . LYS A 1 278 ? -50.283 8.036 76.125 1.00 81.25 278 LYS A C 1
ATOM 2223 O O . LYS A 1 278 ? -49.072 8.046 76.314 1.00 81.25 278 LYS A O 1
ATOM 2228 N N . ALA A 1 279 ? -51.174 8.327 77.073 1.00 80.56 279 ALA A N 1
ATOM 2229 C CA . ALA A 1 279 ? -50.792 8.582 78.460 1.00 80.56 279 ALA A CA 1
ATOM 2230 C C . ALA A 1 279 ? -50.207 7.319 79.115 1.00 80.56 279 ALA A C 1
ATOM 2232 O O . ALA A 1 279 ? -49.157 7.394 79.742 1.00 80.56 279 ALA A O 1
ATOM 2233 N N . GLU A 1 280 ? -50.808 6.151 78.874 1.00 79.62 280 GLU A N 1
ATOM 2234 C CA . GLU A 1 280 ? -50.308 4.866 79.377 1.00 79.62 280 GLU A CA 1
ATOM 2235 C C . GLU A 1 280 ? -48.964 4.472 78.738 1.00 79.62 280 GLU A C 1
ATOM 2237 O O . GLU A 1 280 ? -48.062 4.004 79.430 1.00 79.62 280 GLU A O 1
ATOM 2242 N N . ILE A 1 281 ? -48.770 4.730 77.439 1.00 74.50 281 ILE A N 1
ATOM 2243 C CA . ILE A 1 281 ? -47.470 4.551 76.773 1.00 74.50 281 ILE A CA 1
ATOM 2244 C C . ILE A 1 281 ? -46.418 5.477 77.382 1.00 74.50 281 ILE A C 1
ATOM 2246 O O . ILE A 1 281 ? -45.287 5.038 77.582 1.00 74.50 281 ILE A O 1
ATOM 2250 N N . GLU A 1 282 ? -46.755 6.727 77.698 1.00 74.62 282 GLU A N 1
ATOM 2251 C CA . GLU A 1 282 ? -45.780 7.663 78.262 1.00 74.62 282 GLU A CA 1
ATOM 2252 C C . GLU A 1 282 ? -45.463 7.361 79.737 1.00 74.62 282 GLU A C 1
ATOM 2254 O O . GLU A 1 282 ? -44.307 7.474 80.150 1.00 74.62 282 GLU A O 1
ATOM 2259 N N . ASP A 1 283 ? -46.418 6.822 80.497 1.00 71.19 283 ASP A N 1
ATOM 2260 C CA . ASP A 1 283 ? -46.194 6.264 81.839 1.00 71.19 283 ASP A CA 1
ATOM 2261 C C . ASP A 1 283 ? -45.355 4.967 81.807 1.00 71.19 283 ASP A C 1
ATOM 2263 O O . ASP A 1 283 ? -44.531 4.715 82.692 1.00 71.19 283 ASP A O 1
ATOM 2267 N N . VAL A 1 284 ? -45.495 4.142 80.761 1.00 66.94 284 VAL A N 1
ATOM 2268 C CA . VAL A 1 284 ? -44.651 2.952 80.541 1.00 66.94 284 VAL A CA 1
ATOM 2269 C C . VAL A 1 284 ? -43.249 3.345 80.069 1.00 66.94 284 VAL A C 1
ATOM 2271 O O . VAL A 1 284 ? -42.263 2.756 80.505 1.00 66.94 284 VAL A O 1
ATOM 2274 N N . LYS A 1 285 ? -43.125 4.373 79.229 1.00 63.56 285 LYS A N 1
ATOM 2275 C CA . LYS A 1 285 ? -41.849 4.875 78.699 1.00 63.56 285 LYS A CA 1
ATOM 2276 C C . LYS A 1 285 ? -41.032 5.630 79.746 1.00 63.56 285 LYS A C 1
ATOM 2278 O O . LYS A 1 285 ? -39.808 5.577 79.706 1.00 63.56 285 LYS A O 1
ATOM 2283 N N . THR A 1 286 ? -41.689 6.283 80.705 1.00 61.59 286 THR A N 1
ATOM 2284 C CA . THR A 1 286 ? -41.025 6.897 81.867 1.00 61.59 286 THR A CA 1
ATOM 2285 C C . THR A 1 286 ? -40.569 5.861 82.902 1.00 61.59 286 THR A C 1
ATOM 2287 O O . THR A 1 286 ? -39.579 6.102 83.590 1.00 61.59 286 THR A O 1
ATOM 2290 N N . ASN A 1 287 ? -41.211 4.685 82.963 1.00 56.25 287 ASN A N 1
ATOM 2291 C CA . ASN A 1 287 ? -40.822 3.570 83.840 1.00 56.25 287 ASN A CA 1
ATOM 2292 C C . ASN A 1 287 ? -39.926 2.503 83.175 1.00 56.25 287 ASN A C 1
ATOM 2294 O O . ASN A 1 287 ? -39.380 1.641 83.869 1.00 56.25 287 ASN A O 1
ATOM 2298 N N . MET A 1 288 ? -39.721 2.551 81.855 1.00 49.34 288 MET A N 1
ATOM 2299 C CA . MET A 1 288 ? -38.748 1.705 81.162 1.00 49.34 288 MET A CA 1
ATOM 2300 C C . MET A 1 288 ? -37.359 2.347 81.216 1.00 49.34 288 MET A C 1
ATOM 2302 O O . MET A 1 288 ? -37.076 3.335 80.541 1.00 49.34 288 MET A O 1
ATOM 2306 N N . VAL A 1 289 ? -36.456 1.737 81.987 1.00 52.44 289 VAL A N 1
ATOM 2307 C CA . VAL A 1 289 ? -35.010 1.964 81.868 1.00 52.44 289 VAL A CA 1
ATOM 2308 C C . VAL A 1 289 ? -34.606 1.664 80.423 1.00 52.44 289 VAL A C 1
ATOM 2310 O O . VAL A 1 289 ? -34.562 0.508 80.006 1.00 52.44 289 VAL A O 1
ATOM 2313 N N . VAL A 1 290 ? -34.337 2.714 79.649 1.00 50.31 290 VAL A N 1
ATOM 2314 C CA . VAL A 1 290 ? -33.821 2.604 78.284 1.00 50.31 290 VAL A CA 1
ATOM 2315 C C . VAL A 1 290 ? -32.369 2.139 78.365 1.00 50.31 290 VAL A C 1
ATOM 2317 O O . VAL A 1 290 ? -31.452 2.934 78.569 1.00 50.31 290 VAL A O 1
ATOM 2320 N N . THR A 1 291 ? -32.139 0.840 78.198 1.00 51.53 291 THR A N 1
ATOM 2321 C CA . THR A 1 291 ? -30.870 0.361 77.649 1.00 51.53 291 THR A CA 1
ATOM 2322 C C . THR A 1 291 ? -30.827 0.779 76.176 1.00 51.53 291 THR A C 1
ATOM 2324 O O . THR A 1 291 ? -31.746 0.448 75.423 1.00 51.53 291 THR A O 1
ATOM 2327 N N . PRO A 1 292 ? -29.817 1.548 75.734 1.00 49.34 292 PRO A N 1
ATOM 2328 C CA . PRO A 1 292 ? -29.761 1.982 74.349 1.00 49.34 292 PRO A CA 1
ATOM 2329 C C . PRO A 1 292 ? -29.522 0.764 73.439 1.00 49.34 292 PRO A C 1
ATOM 2331 O O . PRO A 1 292 ? -28.772 -0.143 73.813 1.00 49.34 292 PRO A O 1
ATOM 2334 N N . PRO A 1 293 ? -30.134 0.719 72.244 1.00 48.44 293 PRO A N 1
ATOM 2335 C CA . PRO A 1 293 ? -29.894 -0.346 71.285 1.00 48.44 293 PRO A CA 1
ATOM 2336 C C . PRO A 1 293 ? -28.491 -0.174 70.689 1.00 48.44 293 PRO A C 1
ATOM 2338 O O . PRO A 1 293 ? -28.271 0.650 69.803 1.00 48.44 293 PRO A O 1
ATOM 2341 N N . SER A 1 294 ? -27.533 -0.967 71.168 1.00 51.78 294 SER A N 1
ATOM 2342 C CA . SER A 1 294 ? -26.154 -0.998 70.654 1.00 51.78 294 SER A CA 1
ATOM 2343 C C . SER A 1 294 ? -26.026 -1.478 69.196 1.00 51.78 294 SER A C 1
ATOM 2345 O O . SER A 1 294 ? -24.945 -1.378 68.628 1.00 51.78 294 SER A O 1
ATOM 2347 N N . ASP A 1 295 ? -27.103 -1.940 68.554 1.00 47.25 295 ASP A N 1
ATOM 2348 C CA . ASP A 1 295 ? -27.061 -2.488 67.186 1.00 47.25 295 ASP A CA 1
ATOM 2349 C C . ASP A 1 295 ? -27.224 -1.448 66.063 1.00 47.25 295 ASP A C 1
ATOM 2351 O O . ASP A 1 295 ? -26.964 -1.747 64.896 1.00 47.25 295 ASP A O 1
ATOM 2355 N N . SER A 1 296 ? -27.610 -0.204 66.372 1.00 48.09 296 SER A N 1
ATOM 2356 C CA . SER A 1 296 ? -27.812 0.813 65.324 1.00 48.09 296 SER A CA 1
ATOM 2357 C C . SER A 1 296 ? -26.525 1.529 64.890 1.00 48.09 296 SER A C 1
ATOM 2359 O O . SER A 1 296 ? -26.514 2.153 63.829 1.00 48.09 296 SER A O 1
ATOM 2361 N N . LEU A 1 297 ? -25.442 1.447 65.676 1.00 51.97 297 LEU A N 1
ATOM 2362 C CA . LEU A 1 297 ? -24.154 2.062 65.327 1.00 51.97 297 LEU A CA 1
ATOM 2363 C C . LEU A 1 297 ? -23.376 1.215 64.304 1.00 51.97 297 LEU A C 1
ATOM 2365 O O . LEU A 1 297 ? -22.813 1.765 63.364 1.00 51.97 297 LEU A O 1
ATOM 2369 N N . LEU A 1 298 ? -23.436 -0.117 64.424 1.00 52.53 298 LEU A N 1
ATOM 2370 C CA . LEU A 1 298 ? -22.724 -1.059 63.548 1.00 52.53 298 LEU A CA 1
ATOM 2371 C C . LEU A 1 298 ? -23.248 -1.030 62.101 1.00 52.53 298 LEU A C 1
ATOM 2373 O O . LEU A 1 298 ? -22.466 -1.002 61.153 1.00 52.53 298 LEU A O 1
ATOM 2377 N N . ARG A 1 299 ? -24.570 -0.920 61.910 1.00 52.84 299 ARG A N 1
ATOM 2378 C CA . ARG A 1 299 ? -25.193 -0.859 60.571 1.00 52.84 299 ARG A CA 1
ATOM 2379 C C . ARG A 1 299 ? -24.923 0.465 59.839 1.00 52.84 299 ARG A C 1
ATOM 2381 O O . ARG A 1 299 ? -24.891 0.509 58.609 1.00 52.84 299 ARG A O 1
ATOM 2388 N N . GLY A 1 300 ? -24.724 1.551 60.588 1.00 57.31 300 GLY A N 1
ATOM 2389 C CA . GLY A 1 300 ? -24.355 2.869 60.062 1.00 57.31 300 GLY A CA 1
ATOM 2390 C C . GLY A 1 300 ? -22.876 2.990 59.676 1.00 57.31 300 GLY A C 1
ATOM 2391 O O . GLY A 1 300 ? -22.517 3.861 58.887 1.00 57.31 300 GLY A O 1
ATOM 2392 N N . GLU A 1 301 ? -22.015 2.141 60.234 1.00 59.12 301 GLU A N 1
ATOM 2393 C CA . GLU A 1 301 ? -20.569 2.148 59.992 1.00 59.12 301 GLU A CA 1
ATOM 2394 C C . GLU A 1 301 ? -20.214 1.285 58.770 1.00 59.12 301 GLU A C 1
ATOM 2396 O O . GLU A 1 301 ? -19.552 1.777 57.857 1.00 59.12 301 GLU A O 1
ATOM 2401 N N . GLU A 1 302 ? -20.810 0.091 58.641 1.00 61.25 302 GLU A N 1
ATOM 2402 C CA . GLU A 1 302 ? -20.707 -0.740 57.427 1.00 61.25 302 GLU A CA 1
ATOM 2403 C C . GLU A 1 302 ? -21.248 -0.026 56.179 1.00 61.25 302 GLU A C 1
ATOM 2405 O O . GLU A 1 302 ? -20.654 -0.086 55.103 1.00 61.25 302 GLU A O 1
ATOM 2410 N N . THR A 1 303 ? -22.355 0.710 56.306 1.00 67.44 303 THR A N 1
ATOM 2411 C CA . THR A 1 303 ? -22.914 1.492 55.190 1.00 67.44 303 THR A CA 1
ATOM 2412 C C . THR A 1 303 ? -22.011 2.658 54.788 1.00 67.44 303 THR A C 1
ATOM 2414 O O . THR A 1 303 ? -21.861 2.926 53.596 1.00 67.44 303 THR A O 1
ATOM 2417 N N . LYS A 1 304 ? -21.342 3.321 55.740 1.00 76.94 304 LYS A N 1
ATOM 2418 C CA . LYS A 1 304 ? -20.345 4.364 55.446 1.00 76.94 304 LYS A CA 1
ATOM 2419 C C . LYS A 1 304 ? -19.103 3.799 54.766 1.00 76.94 304 LYS A C 1
ATOM 2421 O O . LYS A 1 304 ? -18.586 4.441 53.852 1.00 76.94 304 LYS A O 1
ATOM 2426 N N . ASP A 1 305 ? -18.643 2.619 55.165 1.00 82.19 305 ASP A N 1
ATOM 2427 C CA . ASP A 1 305 ? -17.477 1.981 54.551 1.00 82.19 305 ASP A CA 1
ATOM 2428 C C . ASP A 1 305 ? -17.781 1.456 53.141 1.00 82.19 305 ASP A C 1
ATOM 2430 O O . ASP A 1 305 ? -16.975 1.659 52.234 1.00 82.19 305 ASP A O 1
ATOM 2434 N N . ILE A 1 306 ? -18.986 0.928 52.895 1.00 82.62 306 ILE A N 1
ATOM 2435 C CA . ILE A 1 306 ? -19.454 0.586 51.539 1.00 82.62 306 ILE A CA 1
ATOM 2436 C C . ILE A 1 306 ? -19.540 1.837 50.653 1.00 82.62 306 ILE A C 1
ATOM 2438 O O . ILE A 1 306 ? -19.122 1.807 49.496 1.00 82.62 306 ILE A O 1
ATOM 2442 N N . VAL A 1 307 ? -20.048 2.959 51.176 1.00 81.81 307 VAL A N 1
ATOM 2443 C CA . VAL A 1 307 ? -20.122 4.225 50.426 1.00 81.81 307 VAL A CA 1
ATOM 2444 C C . VAL A 1 307 ? -18.725 4.773 50.123 1.00 81.81 307 VAL A C 1
ATOM 2446 O O . VAL A 1 307 ? -18.477 5.227 49.003 1.00 81.81 307 VAL A O 1
ATOM 2449 N N . ARG A 1 308 ? -17.786 4.700 51.073 1.00 86.38 308 ARG A N 1
ATOM 2450 C CA . ARG A 1 308 ? -16.384 5.095 50.859 1.00 86.38 308 ARG A CA 1
ATOM 2451 C C . ARG A 1 308 ? -15.706 4.229 49.804 1.00 86.38 308 ARG A C 1
ATOM 2453 O O . ARG A 1 308 ? -15.062 4.777 48.911 1.00 86.38 308 ARG A O 1
ATOM 2460 N N . GLU A 1 309 ? -15.889 2.914 49.865 1.00 88.50 309 GLU A N 1
ATOM 2461 C CA . GLU A 1 309 ? -15.292 1.985 48.904 1.00 88.50 309 GLU A CA 1
ATOM 2462 C C . GLU A 1 309 ? -15.920 2.124 47.510 1.00 88.50 309 GLU A C 1
ATOM 2464 O O . GLU A 1 309 ? -15.211 2.169 46.507 1.00 88.50 309 GLU A O 1
ATOM 2469 N N . SER A 1 310 ? -17.237 2.327 47.433 1.00 86.94 310 SER A N 1
ATOM 2470 C CA . SER A 1 310 ? -17.926 2.689 46.190 1.00 86.94 310 SER A CA 1
ATOM 2471 C C . SER A 1 310 ? -17.369 3.990 45.597 1.00 86.94 310 SER A C 1
ATOM 2473 O O . SER A 1 310 ? -17.030 4.050 44.417 1.00 86.94 310 SER A O 1
ATOM 2475 N N . THR A 1 311 ? -17.161 5.019 46.425 1.00 90.75 311 THR A N 1
ATOM 2476 C CA . THR A 1 311 ? -16.584 6.304 45.988 1.00 90.75 311 THR A CA 1
ATOM 2477 C C . THR A 1 311 ? -15.136 6.151 45.506 1.00 90.75 311 THR A C 1
ATOM 2479 O O . THR A 1 311 ? -14.724 6.791 44.530 1.00 90.75 311 THR A O 1
ATOM 2482 N N . ARG A 1 312 ? -14.357 5.273 46.152 1.00 95.25 312 ARG A N 1
ATOM 2483 C CA . ARG A 1 312 ? -12.996 4.916 45.736 1.00 95.25 312 ARG A CA 1
ATOM 2484 C C . ARG A 1 312 ? -13.003 4.231 44.369 1.00 95.25 312 ARG A C 1
ATOM 2486 O O . ARG A 1 312 ? -12.283 4.680 43.479 1.00 95.25 312 ARG A O 1
ATOM 2493 N N . LEU A 1 313 ? -13.847 3.216 44.179 1.00 94.50 313 LEU A N 1
ATOM 2494 C CA . LEU A 1 313 ? -13.997 2.507 42.905 1.00 94.50 313 LEU A CA 1
ATOM 2495 C C . LEU A 1 313 ? -14.449 3.447 41.784 1.00 94.50 313 LEU A C 1
ATOM 2497 O O . LEU A 1 313 ? -13.868 3.434 40.702 1.00 94.50 313 LEU A O 1
ATOM 2501 N N . VAL A 1 314 ? -15.426 4.321 42.043 1.00 92.88 314 VAL A N 1
ATOM 2502 C CA . VAL A 1 314 ? -15.867 5.349 41.084 1.00 92.88 314 VAL A CA 1
ATOM 2503 C C . VAL A 1 314 ? -14.703 6.253 40.673 1.00 92.88 314 VAL A C 1
ATOM 2505 O O . VAL A 1 314 ? -14.533 6.541 39.488 1.00 92.88 314 VAL A O 1
ATOM 2508 N N . SER A 1 315 ? -13.864 6.666 41.625 1.00 94.44 315 SER A N 1
ATOM 2509 C CA . SER A 1 315 ? -12.683 7.492 41.343 1.00 94.44 315 SER A CA 1
ATOM 2510 C C . SER A 1 315 ? -11.633 6.737 40.521 1.00 94.44 315 SER A C 1
ATOM 2512 O O . SER A 1 315 ? -11.041 7.299 39.601 1.00 94.44 315 SER A O 1
ATOM 2514 N N . GLU A 1 316 ? -11.424 5.453 40.804 1.00 95.94 316 GLU A N 1
ATOM 2515 C CA . GLU A 1 316 ? -10.492 4.596 40.070 1.00 95.94 316 GLU A CA 1
ATOM 2516 C C . GLU A 1 316 ? -10.949 4.356 38.623 1.00 95.94 316 GLU A C 1
ATOM 2518 O O . GLU A 1 316 ? -10.165 4.542 37.688 1.00 95.94 316 GLU A O 1
ATOM 2523 N N . TYR A 1 317 ? -12.233 4.046 38.413 1.00 95.38 317 TYR A N 1
ATOM 2524 C CA . TYR A 1 317 ? -12.813 3.921 37.074 1.00 95.38 317 TYR A CA 1
ATOM 2525 C C . TYR A 1 317 ? -12.787 5.241 36.308 1.00 95.38 317 TYR A C 1
ATOM 2527 O O . TYR A 1 317 ? -12.477 5.240 35.118 1.00 95.38 317 TYR A O 1
ATOM 2535 N N . LYS A 1 318 ? -13.033 6.371 36.979 1.00 96.19 318 LYS A N 1
ATOM 2536 C CA . LYS A 1 318 ? -12.913 7.701 36.371 1.00 96.19 318 LYS A CA 1
ATOM 2537 C C . LYS A 1 318 ? -11.484 7.979 35.899 1.00 96.19 318 LYS A C 1
ATOM 2539 O O . LYS A 1 318 ? -11.300 8.425 34.771 1.00 96.19 318 LYS A O 1
ATOM 2544 N N . ASN A 1 319 ? -10.477 7.666 36.714 1.00 95.31 319 ASN A N 1
ATOM 2545 C CA . ASN A 1 319 ? -9.071 7.822 36.329 1.00 95.31 319 ASN A CA 1
ATOM 2546 C C . ASN A 1 319 ? -8.696 6.902 35.161 1.00 95.31 319 ASN A C 1
ATOM 2548 O O . ASN A 1 319 ? -7.995 7.317 34.240 1.00 95.31 319 ASN A O 1
ATOM 2552 N N . LYS A 1 320 ? -9.182 5.656 35.174 1.00 96.56 320 LYS A N 1
ATOM 2553 C CA . LYS A 1 320 ? -8.932 4.690 34.099 1.00 96.56 320 LYS A CA 1
ATOM 2554 C C . LYS A 1 320 ? -9.575 5.121 32.782 1.00 96.56 320 LYS A C 1
ATOM 2556 O O . LYS A 1 320 ? -8.936 5.015 31.739 1.00 96.56 320 LYS A O 1
ATOM 2561 N N . LEU A 1 321 ? -10.796 5.650 32.845 1.00 92.31 321 LEU A N 1
ATOM 2562 C CA . LEU A 1 321 ? -11.480 6.249 31.702 1.00 92.31 321 LEU A CA 1
ATOM 2563 C C . LEU A 1 321 ? -10.673 7.428 31.152 1.00 92.31 321 LEU A C 1
ATOM 2565 O O . LEU A 1 321 ? -10.362 7.455 29.970 1.00 92.31 321 LEU A O 1
ATOM 2569 N N . GLN A 1 322 ? -10.227 8.334 32.021 1.00 96.31 322 GLN A N 1
ATOM 2570 C CA . GLN A 1 322 ? -9.465 9.514 31.618 1.00 96.31 322 GLN A CA 1
ATOM 2571 C C . GLN A 1 322 ? -8.110 9.163 30.973 1.00 96.31 322 GLN A C 1
ATOM 2573 O O . GLN A 1 322 ? -7.688 9.812 30.016 1.00 96.31 322 GLN A O 1
ATOM 2578 N N . LEU A 1 323 ? -7.435 8.116 31.461 1.00 95.94 323 LEU A N 1
ATOM 2579 C CA . LEU A 1 323 ? -6.223 7.577 30.835 1.00 95.94 323 LEU A CA 1
ATOM 2580 C C . LEU A 1 323 ? -6.516 6.955 29.465 1.00 95.94 323 LEU A C 1
ATOM 2582 O O . LEU A 1 323 ? -5.774 7.202 28.516 1.00 95.94 323 LEU A O 1
ATOM 2586 N N . SER A 1 324 ? -7.606 6.191 29.353 1.00 87.94 324 SER A N 1
ATOM 2587 C CA . SER A 1 324 ? -8.044 5.612 28.080 1.00 87.94 324 SER A CA 1
ATOM 2588 C C . SER A 1 324 ? -8.410 6.692 27.057 1.00 87.94 324 SER A C 1
ATOM 2590 O O . SER A 1 324 ? -8.057 6.560 25.889 1.00 87.94 324 SER A O 1
ATOM 2592 N N . ASP A 1 325 ? -9.069 7.773 27.473 1.00 91.69 325 ASP A N 1
ATOM 2593 C CA . ASP A 1 325 ? -9.436 8.895 26.599 1.00 91.69 325 ASP A CA 1
ATOM 2594 C C . ASP A 1 325 ? -8.198 9.646 26.089 1.00 91.69 325 ASP A C 1
ATOM 2596 O O . ASP A 1 325 ? -8.108 10.010 24.910 1.00 91.69 325 ASP A O 1
ATOM 2600 N N . ALA A 1 326 ? -7.193 9.829 26.951 1.00 92.50 326 ALA A N 1
ATOM 2601 C CA . ALA A 1 326 ? -5.912 10.404 26.552 1.00 92.50 326 ALA A CA 1
ATOM 2602 C C . ALA A 1 326 ? -5.165 9.500 25.553 1.00 92.50 326 ALA A C 1
ATOM 2604 O O . ALA A 1 326 ? -4.587 9.991 24.578 1.00 92.50 326 ALA A O 1
ATOM 2605 N N . GLU A 1 327 ? -5.192 8.180 25.758 1.00 94.56 327 GLU A N 1
ATOM 2606 C CA . GLU A 1 327 ? -4.604 7.220 24.822 1.00 94.56 327 GLU A CA 1
ATOM 2607 C C . GLU A 1 327 ? -5.341 7.201 23.477 1.00 94.56 327 GLU A C 1
ATOM 2609 O O . GLU A 1 327 ? -4.683 7.237 22.435 1.00 94.56 327 GLU A O 1
ATOM 2614 N N . ASN A 1 328 ? -6.676 7.241 23.484 1.00 87.69 328 ASN A N 1
ATOM 2615 C CA . ASN A 1 328 ? -7.493 7.358 22.276 1.00 87.69 328 ASN A CA 1
ATOM 2616 C C . ASN A 1 328 ? -7.120 8.610 21.479 1.00 87.69 328 ASN A C 1
ATOM 2618 O O . ASN A 1 328 ? -6.806 8.507 20.296 1.00 87.69 328 ASN A O 1
ATOM 2622 N N . THR A 1 329 ? -7.015 9.764 22.142 1.00 93.50 329 THR A N 1
ATOM 2623 C CA . THR A 1 329 ? -6.592 11.023 21.502 1.00 93.50 329 THR A CA 1
ATOM 2624 C C . THR A 1 329 ? -5.196 10.895 20.872 1.00 93.50 329 THR A C 1
ATOM 2626 O O . THR A 1 329 ? -4.935 11.376 19.765 1.00 93.50 329 THR A O 1
ATOM 2629 N N . ARG A 1 330 ? -4.266 10.204 21.549 1.00 92.44 330 ARG A N 1
ATOM 2630 C CA . ARG A 1 330 ? -2.921 9.946 21.013 1.00 92.44 330 ARG A CA 1
ATOM 2631 C C . ARG A 1 330 ? -2.972 9.053 19.773 1.00 92.44 330 ARG A C 1
ATOM 2633 O O . ARG A 1 330 ? -2.302 9.347 18.781 1.00 92.44 330 ARG A O 1
ATOM 2640 N N . LEU A 1 331 ? -3.740 7.965 19.829 1.00 92.69 331 LEU A N 1
ATOM 2641 C CA . LEU A 1 331 ? -3.904 7.032 18.716 1.00 92.69 331 LEU A CA 1
ATOM 2642 C C . LEU A 1 331 ? -4.559 7.717 17.515 1.00 92.69 331 LEU A C 1
ATOM 2644 O O . LEU A 1 331 ? -4.055 7.578 16.401 1.00 92.69 331 LEU A O 1
ATOM 2648 N N . GLU A 1 332 ? -5.586 8.535 17.730 1.00 89.75 332 GLU A N 1
ATOM 2649 C CA . GLU A 1 332 ? -6.219 9.352 16.690 1.00 89.75 332 GLU A CA 1
ATOM 2650 C C . GLU A 1 332 ? -5.207 10.257 15.976 1.00 89.75 332 GLU A C 1
ATOM 2652 O O . GLU A 1 332 ? -5.142 10.259 14.744 1.00 89.75 332 GLU A O 1
ATOM 2657 N N . GLY A 1 333 ? -4.329 10.936 16.722 1.00 85.19 333 GLY A N 1
ATOM 2658 C CA . GLY A 1 333 ? -3.250 11.736 16.137 1.00 85.19 333 GLY A CA 1
ATOM 2659 C C . GLY A 1 333 ? -2.280 10.908 15.280 1.00 85.19 333 GLY A C 1
ATOM 2660 O O . GLY A 1 333 ? -1.864 11.338 14.198 1.00 85.19 333 GLY A O 1
ATOM 2661 N N . THR A 1 334 ? -1.935 9.688 15.712 1.00 90.62 334 THR A N 1
ATOM 2662 C CA . THR A 1 334 ? -1.093 8.789 14.900 1.00 90.62 334 THR A CA 1
ATOM 2663 C C . THR A 1 334 ? -1.799 8.310 13.635 1.00 90.62 334 THR A C 1
ATOM 2665 O O . THR A 1 334 ? -1.174 8.280 12.572 1.00 90.62 334 THR A O 1
ATOM 2668 N N . VAL A 1 335 ? -3.094 7.994 13.726 1.00 87.75 335 VAL A N 1
ATOM 2669 C CA . VAL A 1 335 ? -3.931 7.588 12.594 1.00 87.75 335 VAL A CA 1
ATOM 2670 C C . VAL A 1 335 ? -4.007 8.710 11.567 1.00 87.75 335 VAL A C 1
ATOM 2672 O O . VAL A 1 335 ? -3.830 8.450 10.379 1.00 87.75 335 VAL A O 1
ATOM 2675 N N . GLU A 1 336 ? -4.189 9.957 11.995 1.00 88.31 336 GLU A N 1
ATOM 2676 C CA . GLU A 1 336 ? -4.273 11.094 11.077 1.00 88.31 336 GLU A CA 1
ATOM 2677 C C . GLU A 1 336 ? -2.951 11.337 10.336 1.00 88.31 336 GLU A C 1
ATOM 2679 O O . GLU A 1 336 ? -2.923 11.527 9.116 1.00 88.31 336 GLU A O 1
ATOM 2684 N N . ARG A 1 337 ? -1.818 11.200 11.035 1.00 90.75 337 ARG A N 1
ATOM 2685 C CA . ARG A 1 337 ? -0.493 11.253 10.400 1.00 90.75 337 ARG A CA 1
ATOM 2686 C C . ARG A 1 337 ? -0.307 10.136 9.368 1.00 90.75 337 ARG A C 1
ATOM 2688 O O . ARG A 1 337 ? 0.224 10.397 8.285 1.00 90.75 337 ARG A O 1
ATOM 2695 N N . LEU A 1 338 ? -0.722 8.909 9.695 1.00 87.06 338 LEU A N 1
ATOM 2696 C CA . LEU A 1 338 ? -0.638 7.756 8.792 1.00 87.06 338 LEU A CA 1
ATOM 2697 C C . LEU A 1 338 ? -1.553 7.926 7.573 1.00 87.06 338 LEU A C 1
ATOM 2699 O O . LEU A 1 338 ? -1.099 7.706 6.453 1.00 87.06 338 LEU A O 1
ATOM 2703 N N . LYS A 1 339 ? -2.791 8.403 7.749 1.00 84.88 339 LYS A N 1
ATOM 2704 C CA . LYS A 1 339 ? -3.686 8.759 6.634 1.00 84.88 339 LYS A CA 1
ATOM 2705 C C . LYS A 1 339 ? -3.027 9.774 5.701 1.00 84.88 339 LYS A C 1
ATOM 2707 O O . LYS A 1 339 ? -3.014 9.573 4.490 1.00 84.88 339 LYS A O 1
ATOM 2712 N N . GLY A 1 340 ? -2.402 10.816 6.255 1.00 84.44 340 GLY A N 1
ATOM 2713 C CA . GLY A 1 340 ? -1.655 11.796 5.466 1.00 84.44 340 GLY A CA 1
ATOM 2714 C C . GLY A 1 340 ? -0.479 11.188 4.689 1.00 84.44 340 GLY A C 1
ATOM 2715 O O . GLY A 1 340 ? -0.211 11.600 3.562 1.00 84.44 340 GLY A O 1
ATOM 2716 N N . GLN A 1 341 ? 0.220 10.195 5.254 1.00 84.12 341 GLN A N 1
ATOM 2717 C CA . GLN A 1 341 ? 1.262 9.450 4.532 1.00 84.12 341 GLN A CA 1
ATOM 2718 C C . GLN A 1 341 ? 0.679 8.620 3.385 1.00 84.12 341 GLN A C 1
ATOM 2720 O O . GLN A 1 341 ? 1.208 8.678 2.279 1.00 84.12 341 GLN A O 1
ATOM 2725 N N . VAL A 1 342 ? -0.432 7.916 3.617 1.00 85.50 342 VAL A N 1
ATOM 2726 C CA . VAL A 1 342 ? -1.117 7.120 2.585 1.00 85.50 342 VAL A CA 1
ATOM 2727 C C . VAL A 1 342 ? -1.550 7.993 1.410 1.00 85.50 342 VAL A C 1
ATOM 2729 O O . VAL A 1 342 ? -1.325 7.612 0.266 1.00 85.50 342 VAL A O 1
ATOM 2732 N N . VAL A 1 343 ? -2.109 9.180 1.669 1.00 86.38 343 VAL A N 1
ATOM 2733 C CA . VAL A 1 343 ? -2.498 10.114 0.600 1.00 86.38 343 VAL A CA 1
ATOM 2734 C C . VAL A 1 343 ? -1.291 10.508 -0.254 1.00 86.38 343 VAL A C 1
ATOM 2736 O O . VAL A 1 343 ? -1.372 10.427 -1.474 1.00 86.38 343 VAL A O 1
ATOM 2739 N N . ARG A 1 344 ? -0.156 10.862 0.366 1.00 87.19 344 ARG A N 1
ATOM 2740 C CA . ARG A 1 344 ? 1.068 11.236 -0.366 1.00 87.19 344 ARG A CA 1
ATOM 2741 C C . ARG A 1 344 ? 1.645 10.088 -1.190 1.00 87.19 344 ARG A C 1
ATOM 2743 O O . ARG A 1 344 ? 2.049 10.299 -2.330 1.00 87.19 344 ARG A O 1
ATOM 2750 N N . TYR A 1 345 ? 1.683 8.879 -0.635 1.00 87.69 345 TYR A N 1
ATOM 2751 C CA . TYR A 1 345 ? 2.171 7.719 -1.380 1.00 87.69 345 TYR A CA 1
ATOM 2752 C C . TYR A 1 345 ? 1.234 7.341 -2.521 1.00 87.69 345 TYR A C 1
ATOM 2754 O O . TYR A 1 345 ? 1.703 6.978 -3.593 1.00 87.69 345 TYR A O 1
ATOM 2762 N N . LYS A 1 346 ? -0.078 7.497 -2.334 1.00 84.12 346 LYS A N 1
ATOM 2763 C CA . LYS A 1 346 ? -1.047 7.287 -3.405 1.00 84.12 346 LYS A CA 1
ATOM 2764 C C . LYS A 1 346 ? -0.845 8.279 -4.552 1.00 84.12 346 LYS A C 1
ATOM 2766 O O . LYS A 1 346 ? -0.782 7.856 -5.698 1.00 84.12 346 LYS A O 1
ATOM 2771 N N . THR A 1 347 ? -0.681 9.570 -4.259 1.00 83.44 347 THR A N 1
ATOM 2772 C CA . THR A 1 347 ? -0.418 10.572 -5.306 1.00 83.44 347 THR A CA 1
ATOM 2773 C C . THR A 1 347 ? 0.905 10.314 -6.026 1.00 83.44 347 THR A C 1
ATOM 2775 O O . THR A 1 347 ? 0.959 10.411 -7.245 1.00 83.44 347 THR A O 1
ATOM 2778 N N . GLN A 1 348 ? 1.955 9.920 -5.295 1.00 79.69 348 GLN A N 1
ATOM 2779 C CA . GLN A 1 348 ? 3.238 9.548 -5.905 1.00 79.69 348 GLN A CA 1
ATOM 2780 C C . GLN A 1 348 ? 3.110 8.315 -6.805 1.00 79.69 348 GLN A C 1
ATOM 2782 O O . GLN A 1 348 ? 3.690 8.291 -7.885 1.00 79.69 348 GLN A O 1
ATOM 2787 N N . LEU A 1 349 ? 2.334 7.308 -6.396 1.00 81.88 349 LEU A N 1
ATOM 2788 C CA . LEU A 1 349 ? 2.074 6.129 -7.220 1.00 81.88 349 LEU A CA 1
ATOM 2789 C C . LEU A 1 349 ? 1.351 6.510 -8.520 1.00 81.88 349 LEU A C 1
ATOM 2791 O O . LEU A 1 349 ? 1.800 6.124 -9.593 1.00 81.88 349 LEU A O 1
ATOM 2795 N N . GLU A 1 350 ? 0.297 7.326 -8.435 1.00 86.69 350 GLU A N 1
ATOM 2796 C CA . GLU A 1 350 ? -0.450 7.808 -9.607 1.00 86.69 350 GLU A CA 1
ATOM 2797 C C . GLU A 1 350 ? 0.433 8.627 -10.573 1.00 86.69 350 GLU A C 1
ATOM 2799 O O . GLU A 1 350 ? 0.251 8.575 -11.791 1.00 86.69 350 GLU A O 1
ATOM 2804 N N . GLU A 1 351 ? 1.397 9.397 -10.060 1.00 85.00 351 GLU A N 1
ATOM 2805 C CA . GLU A 1 351 ? 2.386 10.111 -10.881 1.00 85.00 351 GLU A CA 1
ATOM 2806 C C . GLU A 1 351 ? 3.373 9.155 -11.565 1.00 85.00 351 GLU A C 1
ATOM 2808 O O . GLU A 1 351 ? 3.683 9.331 -12.746 1.00 85.00 351 GLU A O 1
ATOM 2813 N N . MET A 1 352 ? 3.844 8.131 -10.850 1.00 80.94 352 MET A N 1
ATOM 2814 C CA . MET A 1 352 ? 4.759 7.128 -11.398 1.00 80.94 352 MET A CA 1
ATOM 2815 C C . MET A 1 352 ? 4.091 6.259 -12.466 1.00 80.94 352 MET A C 1
ATOM 2817 O O . MET A 1 352 ? 4.707 6.020 -13.502 1.00 80.94 352 MET A O 1
ATOM 2821 N N . GLU A 1 353 ? 2.831 5.863 -12.272 1.00 82.00 353 GLU A N 1
ATOM 2822 C CA . GLU A 1 353 ? 2.041 5.138 -13.278 1.00 82.00 353 GLU A CA 1
ATOM 2823 C C . GLU A 1 353 ? 1.899 5.954 -14.571 1.00 82.00 353 GLU A C 1
ATOM 2825 O O . GLU A 1 353 ? 2.159 5.450 -15.665 1.00 82.00 353 GLU A O 1
ATOM 2830 N N . LYS A 1 354 ? 1.580 7.253 -14.465 1.00 88.00 354 LYS A N 1
ATOM 2831 C CA . LYS A 1 354 ? 1.527 8.146 -15.638 1.00 88.00 354 LYS A CA 1
ATOM 2832 C C . LYS A 1 354 ? 2.872 8.223 -16.359 1.00 88.00 354 LYS A C 1
ATOM 2834 O O . LYS A 1 354 ? 2.915 8.204 -17.589 1.00 88.00 354 LYS A O 1
ATOM 2839 N N . ARG A 1 355 ? 3.969 8.300 -15.603 1.00 83.69 355 ARG A N 1
ATOM 2840 C CA . ARG A 1 355 ? 5.326 8.362 -16.158 1.00 83.69 355 ARG A CA 1
ATOM 2841 C C . ARG A 1 355 ? 5.721 7.053 -16.846 1.00 83.69 355 ARG A C 1
ATOM 2843 O O . ARG A 1 355 ? 6.367 7.084 -17.891 1.00 83.69 355 ARG A O 1
ATOM 2850 N N . GLU A 1 356 ? 5.311 5.908 -16.305 1.00 81.88 356 GLU A N 1
ATOM 2851 C CA . GLU A 1 356 ? 5.507 4.601 -16.938 1.00 81.88 356 GLU A CA 1
ATOM 2852 C C . GLU A 1 356 ? 4.746 4.502 -18.268 1.00 81.88 356 GLU A C 1
ATOM 2854 O O . GLU A 1 356 ? 5.318 4.084 -19.279 1.00 81.88 356 GLU A O 1
ATOM 2859 N N . ASP A 1 357 ? 3.496 4.964 -18.308 1.00 85.81 357 ASP A N 1
ATOM 2860 C CA . ASP A 1 357 ? 2.695 5.005 -19.533 1.00 85.81 357 ASP A CA 1
ATOM 2861 C C . ASP A 1 357 ? 3.330 5.881 -20.625 1.00 85.81 357 ASP A C 1
ATOM 2863 O O . ASP A 1 357 ? 3.291 5.538 -21.815 1.00 85.81 357 ASP A O 1
ATOM 2867 N N . GLU A 1 358 ? 3.925 7.015 -20.248 1.00 91.00 358 GLU A N 1
ATOM 2868 C CA . GLU A 1 358 ? 4.682 7.885 -21.155 1.00 91.00 358 GLU A CA 1
ATOM 2869 C C . GLU A 1 358 ? 5.921 7.177 -21.712 1.00 91.00 358 GLU A C 1
ATOM 2871 O O . GLU A 1 358 ? 6.090 7.104 -22.934 1.00 91.00 358 GLU A O 1
ATOM 2876 N N . LEU A 1 359 ? 6.730 6.563 -20.844 1.00 87.19 359 LEU A N 1
ATOM 2877 C CA . LEU A 1 359 ? 7.915 5.805 -21.252 1.00 87.19 359 LEU A CA 1
ATOM 2878 C C . LEU A 1 359 ? 7.554 4.609 -22.142 1.00 87.19 359 LEU A C 1
ATOM 2880 O O . LEU A 1 359 ? 8.265 4.296 -23.100 1.00 87.19 359 LEU A O 1
ATOM 2884 N N . LEU A 1 360 ? 6.424 3.946 -21.891 1.00 93.19 360 LEU A N 1
ATOM 2885 C CA . LEU A 1 360 ? 5.948 2.850 -22.731 1.00 93.19 360 LEU A CA 1
ATOM 2886 C C . LEU A 1 360 ? 5.548 3.342 -24.131 1.00 93.19 360 LEU A C 1
ATOM 2888 O O . LEU A 1 360 ? 5.818 2.661 -25.130 1.00 93.19 360 LEU A O 1
ATOM 2892 N N . LYS A 1 361 ? 4.919 4.521 -24.230 1.00 92.94 361 LYS A N 1
ATOM 2893 C CA . LYS A 1 361 ? 4.610 5.165 -25.518 1.00 92.94 361 LYS A CA 1
ATOM 2894 C C . LYS A 1 361 ? 5.889 5.532 -26.268 1.00 92.94 361 LYS A C 1
ATOM 2896 O O . LYS A 1 361 ? 5.983 5.224 -27.459 1.00 92.94 361 LYS A O 1
ATOM 2901 N N . GLU A 1 362 ? 6.870 6.113 -25.583 1.00 93.56 362 GLU A N 1
ATOM 2902 C CA . GLU A 1 362 ? 8.167 6.479 -26.160 1.00 93.56 362 GLU A CA 1
ATOM 2903 C C . GLU A 1 362 ? 8.932 5.244 -26.650 1.00 93.56 362 GLU A C 1
ATOM 2905 O O . GLU A 1 362 ? 9.322 5.177 -27.815 1.00 93.56 362 GLU A O 1
ATOM 2910 N N . LYS A 1 363 ? 9.018 4.188 -25.833 1.00 91.19 363 LYS A N 1
ATOM 2911 C CA . LYS A 1 363 ? 9.615 2.902 -26.222 1.00 91.19 363 LYS A CA 1
ATOM 2912 C C . LYS A 1 363 ? 8.977 2.333 -27.489 1.00 91.19 363 LYS A C 1
ATOM 2914 O O . LYS A 1 363 ? 9.675 1.836 -28.373 1.00 91.19 363 LYS A O 1
ATOM 2919 N N . ARG A 1 364 ? 7.645 2.391 -27.605 1.00 94.69 364 ARG A N 1
ATOM 2920 C CA . ARG A 1 364 ? 6.931 1.947 -28.816 1.00 94.69 364 ARG A CA 1
ATOM 2921 C C . ARG A 1 364 ? 7.239 2.837 -30.022 1.00 94.69 364 ARG A C 1
ATOM 2923 O O . ARG A 1 364 ? 7.318 2.322 -31.135 1.00 94.69 364 ARG A O 1
ATOM 2930 N N . ALA A 1 365 ? 7.389 4.148 -29.835 1.00 94.44 365 ALA A N 1
ATOM 2931 C CA . ALA A 1 365 ? 7.776 5.072 -30.900 1.00 94.44 365 ALA A CA 1
ATOM 2932 C C . ALA A 1 365 ? 9.199 4.786 -31.399 1.00 94.44 365 ALA A C 1
ATOM 2934 O O . ALA A 1 365 ? 9.363 4.495 -32.583 1.00 94.44 365 ALA A O 1
ATOM 2935 N N . LEU A 1 366 ? 10.173 4.725 -30.491 1.00 92.94 366 LEU A N 1
ATOM 2936 C CA . LEU A 1 366 ? 11.569 4.419 -30.804 1.00 92.94 366 LEU A CA 1
ATOM 2937 C C . LEU A 1 366 ? 11.728 3.036 -31.435 1.00 92.94 366 LEU A C 1
ATOM 2939 O O . LEU A 1 366 ? 12.467 2.874 -32.398 1.00 92.94 366 LEU A O 1
ATOM 2943 N N . SER A 1 367 ? 10.988 2.026 -30.966 1.00 92.12 367 SER A N 1
ATOM 2944 C CA . SER A 1 367 ? 11.026 0.696 -31.586 1.00 92.12 367 SER A CA 1
ATOM 2945 C C . SER A 1 367 ? 10.522 0.708 -33.035 1.00 92.12 367 SER A C 1
ATOM 2947 O O . SER A 1 367 ? 11.066 -0.003 -33.880 1.00 92.12 367 SER A O 1
ATOM 2949 N N . ARG A 1 368 ? 9.505 1.523 -33.353 1.00 97.12 368 ARG A N 1
ATOM 2950 C CA . ARG A 1 368 ? 9.035 1.703 -34.737 1.00 97.12 368 ARG A CA 1
ATOM 2951 C C . ARG A 1 368 ? 10.056 2.452 -35.585 1.00 97.12 368 ARG A C 1
ATOM 2953 O O . ARG A 1 368 ? 10.288 2.059 -36.724 1.00 97.12 368 ARG A O 1
ATOM 2960 N N . GLU A 1 369 ? 10.668 3.492 -35.034 1.00 94.94 369 GLU A N 1
ATOM 2961 C CA . GLU A 1 369 ? 11.710 4.260 -35.712 1.00 94.94 369 GLU A CA 1
ATOM 2962 C C . GLU A 1 369 ? 12.950 3.409 -35.998 1.00 94.94 369 GLU A C 1
ATOM 2964 O O . GLU A 1 369 ? 13.417 3.385 -37.132 1.00 94.94 369 GLU A O 1
ATOM 2969 N N . ALA A 1 370 ? 13.402 2.609 -35.032 1.00 92.75 370 ALA A N 1
ATOM 2970 C CA . ALA A 1 370 ? 14.505 1.669 -35.207 1.00 92.75 370 ALA A CA 1
ATOM 2971 C C . ALA A 1 370 ? 14.229 0.665 -36.335 1.00 92.75 370 ALA A C 1
ATOM 2973 O O . ALA A 1 370 ? 15.089 0.438 -37.178 1.00 92.75 370 ALA A O 1
ATOM 2974 N N . ARG A 1 371 ? 13.010 0.107 -36.411 1.00 97.38 371 ARG A N 1
ATOM 2975 C CA . ARG A 1 371 ? 12.621 -0.780 -37.524 1.00 97.38 371 ARG A CA 1
ATOM 2976 C C . ARG A 1 371 ? 12.622 -0.057 -38.869 1.00 97.38 371 ARG A C 1
ATOM 2978 O O . ARG A 1 371 ? 13.043 -0.636 -39.864 1.00 97.38 371 ARG A O 1
ATOM 2985 N N . ARG A 1 372 ? 12.154 1.193 -38.907 1.00 96.69 372 ARG A N 1
ATOM 2986 C CA . ARG A 1 372 ? 12.170 2.012 -40.125 1.00 96.69 372 ARG A CA 1
ATOM 2987 C C . ARG A 1 372 ? 13.603 2.283 -40.583 1.00 96.69 372 ARG A C 1
ATOM 2989 O O . ARG A 1 372 ? 13.889 2.102 -41.759 1.00 96.69 372 ARG A O 1
ATOM 2996 N N . LEU A 1 373 ? 14.482 2.689 -39.669 1.00 96.12 373 LEU A N 1
ATOM 2997 C CA . LEU A 1 373 ? 15.890 2.935 -39.972 1.00 96.12 373 LEU A CA 1
ATOM 2998 C C . LEU A 1 373 ? 16.604 1.651 -40.403 1.00 96.12 373 LEU A C 1
ATOM 3000 O O . LEU A 1 373 ? 17.357 1.683 -41.370 1.00 96.12 373 LEU A O 1
ATOM 3004 N N . GLN A 1 374 ? 16.313 0.516 -39.763 1.00 96.88 374 GLN A N 1
ATOM 3005 C CA . GLN A 1 374 ? 16.856 -0.774 -40.186 1.00 96.88 374 GLN A CA 1
ATOM 3006 C C . GLN A 1 374 ? 16.454 -1.103 -41.627 1.00 96.88 374 GLN A C 1
ATOM 3008 O O . GLN A 1 374 ? 17.321 -1.396 -42.435 1.00 96.88 374 GLN A O 1
ATOM 3013 N N . SER A 1 375 ? 15.174 -0.941 -41.981 1.00 97.56 375 SER A N 1
ATOM 3014 C CA . SER A 1 375 ? 14.721 -1.129 -43.367 1.00 97.56 375 SER A CA 1
ATOM 3015 C C . SER A 1 375 ? 15.479 -0.228 -44.346 1.00 97.56 375 SER A C 1
ATOM 3017 O O . SER A 1 375 ? 15.862 -0.684 -45.413 1.00 97.56 375 SER A O 1
ATOM 3019 N N . THR A 1 376 ? 15.736 1.036 -43.984 1.00 97.81 376 THR A N 1
ATOM 3020 C CA . THR A 1 376 ? 16.511 1.935 -44.856 1.00 97.81 376 THR A CA 1
ATOM 3021 C C . THR A 1 376 ? 17.980 1.538 -44.975 1.00 97.81 376 THR A C 1
ATOM 3023 O O . THR A 1 376 ? 18.582 1.769 -46.018 1.00 97.81 376 THR A O 1
ATOM 3026 N N . VAL A 1 377 ? 18.568 0.956 -43.926 1.00 97.25 377 VAL A N 1
ATOM 3027 C CA . VAL A 1 377 ? 19.933 0.419 -43.979 1.00 97.25 377 VAL A CA 1
ATOM 3028 C C . VAL A 1 377 ? 19.973 -0.783 -44.914 1.00 97.25 377 VAL A C 1
ATOM 3030 O O . VAL A 1 377 ? 20.806 -0.793 -45.813 1.00 97.25 377 VAL A O 1
ATOM 3033 N N . ASP A 1 378 ? 19.041 -1.726 -44.768 1.00 97.19 378 ASP A N 1
ATOM 3034 C CA . ASP A 1 378 ? 18.964 -2.925 -45.607 1.00 97.19 378 ASP A CA 1
ATOM 3035 C C . ASP A 1 378 ? 18.802 -2.554 -47.103 1.00 97.19 378 ASP A C 1
ATOM 3037 O O . ASP A 1 378 ? 19.486 -3.112 -47.968 1.00 97.19 378 ASP A O 1
ATOM 3041 N N . ASP A 1 379 ? 17.963 -1.555 -47.416 1.00 97.38 379 ASP A N 1
ATOM 3042 C CA . ASP A 1 379 ? 17.788 -1.027 -48.780 1.00 97.38 379 ASP A CA 1
ATOM 3043 C C . ASP A 1 379 ? 19.101 -0.440 -49.338 1.00 97.38 379 ASP A C 1
ATOM 3045 O O . ASP A 1 379 ? 19.528 -0.768 -50.450 1.00 97.38 379 ASP A O 1
ATOM 3049 N N . LEU A 1 380 ? 19.781 0.402 -48.549 1.00 96.44 380 LEU A N 1
ATOM 3050 C CA . LEU A 1 380 ? 21.050 1.021 -48.939 1.00 96.44 380 LEU A CA 1
ATOM 3051 C C . LEU A 1 380 ? 22.184 -0.001 -49.073 1.00 96.44 380 LEU A C 1
ATOM 3053 O O . LEU A 1 380 ? 23.047 0.158 -49.938 1.00 96.44 380 LEU A O 1
ATOM 3057 N N . GLU A 1 381 ? 22.214 -1.038 -48.238 1.00 96.75 381 GLU A N 1
ATOM 3058 C CA . GLU A 1 381 ? 23.182 -2.131 -48.338 1.00 96.75 381 GLU A CA 1
ATOM 3059 C C . GLU A 1 381 ? 22.998 -2.907 -49.644 1.00 96.75 381 GLU A C 1
ATOM 3061 O O . GLU A 1 381 ? 23.981 -3.120 -50.362 1.00 96.75 381 GLU A O 1
ATOM 3066 N N . SER A 1 382 ? 21.753 -3.232 -50.008 1.00 97.06 382 SER A N 1
ATOM 3067 C CA . SER A 1 382 ? 21.418 -3.856 -51.293 1.00 97.06 382 SER A CA 1
ATOM 3068 C C . SER A 1 382 ? 21.858 -2.989 -52.482 1.00 97.06 382 SER A C 1
ATOM 3070 O O . SER A 1 382 ? 22.547 -3.473 -53.388 1.00 97.06 382 SER A O 1
ATOM 3072 N N . ASP A 1 383 ? 21.550 -1.689 -52.468 1.00 97.38 383 ASP A N 1
ATOM 3073 C CA . ASP A 1 383 ? 21.983 -0.755 -53.517 1.00 97.38 383 ASP A CA 1
ATOM 3074 C C . ASP A 1 383 ? 23.512 -0.670 -53.619 1.00 97.38 383 ASP A C 1
ATOM 3076 O O . ASP A 1 383 ? 24.090 -0.677 -54.713 1.00 97.38 383 ASP A O 1
ATOM 3080 N N . ASN A 1 384 ? 24.198 -0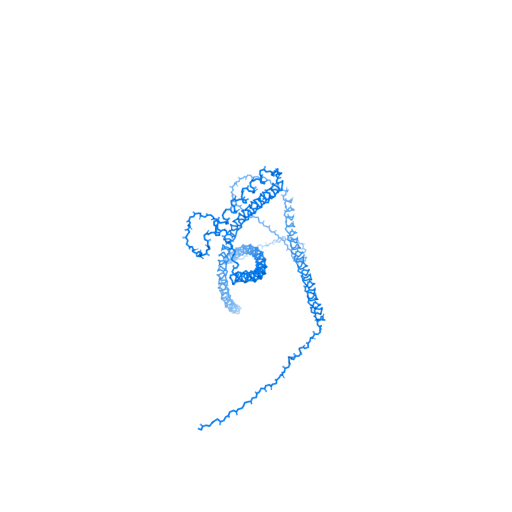.636 -52.478 1.00 96.19 384 ASN A N 1
ATOM 3081 C CA . ASN A 1 384 ? 25.653 -0.584 -52.427 1.00 96.19 384 ASN A CA 1
ATOM 3082 C C . ASN A 1 384 ? 26.279 -1.879 -52.968 1.00 96.19 384 ASN A C 1
ATOM 3084 O O . ASN A 1 384 ? 27.257 -1.827 -53.716 1.00 96.19 384 ASN A O 1
ATOM 3088 N N . GLU A 1 385 ? 25.701 -3.047 -52.677 1.00 97.50 385 GLU A N 1
ATOM 3089 C CA . GLU A 1 385 ? 26.115 -4.305 -53.301 1.00 97.50 385 GLU A CA 1
ATOM 3090 C C . GLU A 1 385 ? 25.961 -4.283 -54.826 1.00 97.50 385 GLU A C 1
ATOM 3092 O O . GLU A 1 385 ? 26.878 -4.698 -55.544 1.00 97.50 385 GLU A O 1
ATOM 3097 N N . LEU A 1 386 ? 24.837 -3.775 -55.342 1.00 96.69 386 LEU A N 1
ATOM 3098 C CA . LEU A 1 386 ? 24.616 -3.640 -56.784 1.00 96.69 386 LEU A CA 1
ATOM 3099 C C . LEU A 1 386 ? 25.667 -2.725 -57.427 1.00 96.69 386 LEU A C 1
ATOM 3101 O O . LEU A 1 386 ? 26.245 -3.065 -58.468 1.00 96.69 386 LEU A O 1
ATOM 3105 N N . LEU A 1 387 ? 25.968 -1.593 -56.788 1.00 96.69 387 LEU A N 1
ATOM 3106 C CA . LEU A 1 387 ? 27.003 -0.665 -57.240 1.00 96.69 387 LEU A CA 1
ATOM 3107 C C . LEU A 1 387 ? 28.396 -1.301 -57.204 1.00 96.69 387 LEU A C 1
ATOM 3109 O O . LEU A 1 387 ? 29.134 -1.190 -58.187 1.00 96.69 387 LEU A O 1
ATOM 3113 N N . LYS A 1 388 ? 28.747 -2.026 -56.136 1.00 96.44 388 LYS A N 1
ATOM 3114 C CA . LYS A 1 388 ? 30.016 -2.769 -56.035 1.00 96.44 388 LYS A CA 1
ATOM 3115 C C . LYS A 1 388 ? 30.172 -3.759 -57.189 1.00 96.44 388 LYS A C 1
ATOM 3117 O O . LYS A 1 388 ? 31.192 -3.726 -57.880 1.00 96.44 388 LYS A O 1
ATOM 3122 N N . ARG A 1 389 ? 29.143 -4.568 -57.470 1.00 96.88 389 ARG A N 1
ATOM 3123 C CA . ARG A 1 389 ? 29.147 -5.521 -58.598 1.00 96.88 389 ARG A CA 1
ATOM 3124 C C . ARG A 1 389 ? 29.333 -4.808 -59.942 1.00 96.88 389 ARG A C 1
ATOM 3126 O O . ARG A 1 389 ? 30.110 -5.265 -60.780 1.00 96.88 389 ARG A O 1
ATOM 3133 N N . ARG A 1 390 ? 28.674 -3.662 -60.155 1.00 96.31 390 ARG A N 1
ATOM 3134 C CA . ARG A 1 390 ? 28.832 -2.856 -61.381 1.00 96.31 390 ARG A CA 1
ATOM 3135 C C . ARG A 1 390 ? 30.249 -2.300 -61.527 1.00 96.31 390 ARG A C 1
ATOM 3137 O O . ARG A 1 390 ? 30.814 -2.354 -62.619 1.00 96.31 390 ARG A O 1
ATOM 3144 N N . VAL A 1 391 ? 30.840 -1.796 -60.446 1.00 95.19 391 VAL A N 1
ATOM 3145 C CA . VAL A 1 391 ? 32.228 -1.306 -60.443 1.00 95.19 391 VAL A CA 1
ATOM 3146 C C . VAL A 1 391 ? 33.203 -2.434 -60.773 1.00 95.19 391 VAL A C 1
ATOM 3148 O O . VAL A 1 391 ? 34.108 -2.241 -61.582 1.00 95.19 391 VAL A O 1
ATOM 3151 N N . GLU A 1 392 ? 33.011 -3.627 -60.213 1.00 95.25 392 GLU A N 1
ATOM 3152 C CA . GLU A 1 392 ? 33.832 -4.795 -60.547 1.00 95.25 392 GLU A CA 1
ATOM 3153 C C . GLU A 1 392 ? 33.729 -5.188 -62.022 1.00 95.25 392 GLU A C 1
ATOM 3155 O O . GLU A 1 392 ? 34.751 -5.462 -62.652 1.00 95.25 392 GLU A O 1
ATOM 3160 N N . GLN A 1 393 ? 32.526 -5.169 -62.603 1.00 94.25 393 GLN A N 1
ATOM 3161 C CA . GLN A 1 393 ? 32.343 -5.416 -64.036 1.00 94.25 393 GLN A CA 1
ATOM 3162 C C . GLN A 1 393 ? 33.083 -4.385 -64.893 1.00 94.25 393 GLN A C 1
ATOM 3164 O O . GLN A 1 393 ? 33.751 -4.756 -65.857 1.00 94.25 393 GLN A O 1
ATOM 3169 N N . MET A 1 394 ? 33.003 -3.100 -64.537 1.00 92.94 394 MET A N 1
ATOM 3170 C CA . MET A 1 394 ? 33.729 -2.040 -65.244 1.00 92.94 394 MET A CA 1
ATOM 3171 C C . MET A 1 394 ? 35.246 -2.214 -65.125 1.00 92.94 394 MET A C 1
ATOM 3173 O O . MET A 1 394 ? 35.954 -2.067 -66.116 1.00 92.94 394 MET A O 1
ATOM 3177 N N . ARG A 1 395 ? 35.748 -2.600 -63.946 1.00 92.25 395 ARG A N 1
ATOM 3178 C CA . ARG A 1 395 ? 37.174 -2.901 -63.735 1.00 92.25 395 ARG A CA 1
ATOM 3179 C C . ARG A 1 395 ? 37.656 -4.099 -64.548 1.00 92.25 395 ARG A C 1
ATOM 3181 O O . ARG A 1 395 ? 38.799 -4.088 -64.986 1.00 92.25 395 ARG A O 1
ATOM 3188 N N . LYS A 1 396 ? 36.819 -5.126 -64.744 1.00 92.50 396 LYS A N 1
ATOM 3189 C CA . LYS A 1 396 ? 37.142 -6.265 -65.622 1.00 92.50 396 LYS A CA 1
ATOM 3190 C C . LYS A 1 396 ? 37.245 -5.815 -67.081 1.00 92.50 396 LYS A C 1
ATOM 3192 O O . LYS A 1 396 ? 38.267 -6.056 -67.700 1.00 92.50 396 LYS A O 1
ATOM 3197 N N . LYS A 1 397 ? 36.264 -5.044 -67.567 1.00 89.62 397 LYS A N 1
ATOM 3198 C CA . LYS A 1 397 ? 36.260 -4.485 -68.934 1.00 89.62 397 LYS A CA 1
ATOM 3199 C C . LYS A 1 397 ? 37.421 -3.536 -69.251 1.00 89.62 397 LYS A C 1
ATOM 3201 O O . LYS A 1 397 ? 37.664 -3.283 -70.416 1.00 89.62 397 LYS A O 1
ATOM 3206 N N . GLN A 1 398 ? 38.068 -2.947 -68.246 1.00 79.56 398 GLN A N 1
ATOM 3207 C CA . GLN A 1 398 ? 39.246 -2.088 -68.433 1.00 79.56 398 GLN A CA 1
ATOM 3208 C C . GLN A 1 398 ? 40.570 -2.868 -68.465 1.00 79.56 398 GLN A C 1
ATOM 3210 O O . GLN A 1 398 ? 41.610 -2.270 -68.730 1.00 79.56 398 GLN A O 1
ATOM 3215 N N . LYS A 1 399 ? 40.555 -4.160 -68.111 1.00 72.31 399 LYS A N 1
ATOM 3216 C CA . LYS A 1 399 ? 41.739 -5.031 -68.107 1.00 72.31 399 LYS A CA 1
ATOM 3217 C C . LYS A 1 399 ? 41.855 -5.901 -69.361 1.00 72.31 399 LYS A C 1
ATOM 3219 O O . LYS A 1 399 ? 42.963 -6.355 -69.637 1.00 72.31 399 LYS A O 1
ATOM 3224 N N . ASP A 1 400 ? 40.739 -6.129 -70.046 1.00 58.66 400 ASP A N 1
ATOM 3225 C CA . ASP A 1 400 ? 40.665 -6.707 -71.393 1.00 58.66 400 ASP A CA 1
ATOM 3226 C C . ASP A 1 400 ? 40.815 -5.591 -72.438 1.00 58.66 400 ASP A C 1
ATOM 3228 O O . ASP A 1 400 ? 41.430 -5.852 -73.497 1.00 58.66 400 ASP A O 1
#